Protein 2YF0 (pdb70)

Nearest PDB structures (foldseek):
  2yf0-assembly1_A-2  TM=1.002E+00  e=7.098E-97  Homo sapiens
  4y7i-assembly1_B  TM=9.800E-01  e=1.201E-48  Homo sapiens
  1zvr-assembly1_A  TM=7.699E-01  e=3.389E-46  Homo sapiens
  5gnh-assembly3_B  TM=7.705E-01  e=1.216E-45  Homo sapiens
  5gnh-assembly2_A  TM=7.655E-01  e=8.378E-46  Homo sapiens

Radius of gyration: 27.38 Å; Cα contacts (8 Å, |Δi|>4): 889; chains: 1; bounding box: 56×78×72 Å

Structure (mmCIF, N/CA/C/O backbone):
data_2YF0
#
_entry.id   2YF0
#
_cell.length_a   85.735
_cell.length_b   85.735
_cell.length_c   448.446
_cell.angle_alpha   90.00
_cell.angle_beta   90.00
_cell.angle_gamma   120.00
#
_symmetry.space_group_name_H-M   'P 64 2 2'
#
loop_
_entity.id
_entity.type
_entity.pdbx_description
1 polymer 'MYOTUBULARIN-RELATED PROTEIN 6'
2 non-polymer 'SULFATE ION'
3 water water
#
loop_
_atom_site.group_PDB
_atom_site.id
_atom_site.type_symbol
_atom_site.label_atom_id
_atom_site.label_alt_id
_atom_site.label_comp_id
_atom_site.label_asym_id
_atom_site.label_entity_id
_atom_site.label_seq_id
_atom_site.pdbx_PDB_ins_code
_atom_site.Cartn_x
_atom_site.Cartn_y
_atom_site.Cartn_z
_atom_site.occupancy
_atom_site.B_iso_or_equiv
_atom_site.auth_seq_id
_atom_site.auth_comp_id
_atom_site.auth_asym_id
_atom_site.auth_atom_id
_atom_site.pdbx_PDB_model_num
ATOM 1 N N . ILE A 1 4 ? -41.277 -9.520 68.846 1.00 109.95 4 ILE A N 1
ATOM 2 C CA . ILE A 1 4 ? -42.432 -10.094 69.544 1.00 112.29 4 ILE A CA 1
ATOM 3 C C . ILE A 1 4 ? -42.700 -11.539 69.012 1.00 118.53 4 ILE A C 1
ATOM 4 O O . ILE A 1 4 ? -42.471 -11.829 67.839 1.00 116.48 4 ILE A O 1
ATOM 9 N N . ARG A 1 5 ? -43.131 -12.439 69.914 1.00 120.09 5 ARG A N 1
ATOM 10 C CA . ARG A 1 5 ? -43.352 -13.871 69.690 1.00 123.24 5 ARG A CA 1
ATOM 11 C C . ARG A 1 5 ? -44.638 -14.347 70.384 1.00 128.11 5 ARG A C 1
ATOM 12 O O . ARG A 1 5 ? -44.829 -14.086 71.568 1.00 127.53 5 ARG A O 1
ATOM 20 N N . THR A 1 6 ? -45.507 -15.054 69.648 1.00 125.96 6 THR A N 1
ATOM 21 C CA . THR A 1 6 ? -46.752 -15.602 70.198 1.00 125.33 6 THR A CA 1
ATOM 22 C C . THR A 1 6 ? -46.746 -17.116 70.022 1.00 127.58 6 THR A C 1
ATOM 23 O O . THR A 1 6 ? -46.553 -17.615 68.904 1.00 126.99 6 THR A O 1
ATOM 27 N N . THR A 1 7 ? -46.947 -17.834 71.136 1.00 125.24 7 THR A N 1
ATOM 28 C CA . THR A 1 7 ? -46.981 -19.301 71.200 1.00 125.55 7 THR A CA 1
ATOM 29 C C . THR A 1 7 ? -48.432 -19.822 71.038 1.00 127.77 7 THR A C 1
ATOM 30 O O . THR A 1 7 ? -49.378 -19.051 71.211 1.00 127.52 7 THR A O 1
ATOM 34 N N . LYS A 1 8 ? -48.592 -21.127 70.715 1.00 125.00 8 LYS A N 1
ATOM 35 C CA . LYS A 1 8 ? -49.866 -21.854 70.590 1.00 124.53 8 LYS A CA 1
ATOM 36 C C . LYS A 1 8 ? -50.867 -21.205 69.597 1.00 126.42 8 LYS A C 1
ATOM 37 O O . LYS A 1 8 ? -52.083 -21.262 69.811 1.00 125.97 8 LYS A O 1
ATOM 43 N N . VAL A 1 9 ? -50.348 -20.649 68.489 1.00 123.49 9 VAL A N 1
ATOM 44 C CA . VAL A 1 9 ? -51.142 -20.005 67.429 1.00 123.07 9 VAL A CA 1
ATOM 45 C C . VAL A 1 9 ? -51.614 -21.055 66.413 1.00 125.17 9 VAL A C 1
ATOM 46 O O . VAL A 1 9 ? -50.848 -21.958 66.071 1.00 124.86 9 VAL A O 1
ATOM 50 N N . GLU A 1 10 ? -52.860 -20.913 65.910 1.00 122.50 10 GLU A N 1
ATOM 51 C CA . GLU A 1 10 ? -53.446 -21.823 64.925 1.00 122.08 10 GLU A CA 1
ATOM 52 C C . GLU A 1 10 ? -53.623 -21.172 63.551 1.00 123.81 10 GLU A C 1
ATOM 53 O O . GLU A 1 10 ? -54.328 -20.171 63.403 1.00 123.23 10 GLU A O 1
ATOM 59 N N . GLN A 1 11 ? -52.984 -21.774 62.547 1.00 120.97 11 GLN A N 1
ATOM 60 C CA . GLN A 1 11 ? -53.122 -21.419 61.146 1.00 120.65 11 GLN A CA 1
ATOM 61 C C . GLN A 1 11 ? -54.248 -22.316 60.640 1.00 123.85 11 GLN A C 1
ATOM 62 O O . GLN A 1 11 ? -54.028 -23.509 60.420 1.00 123.29 11 GLN A O 1
ATOM 68 N N . VAL A 1 12 ? -55.472 -21.766 60.567 1.00 122.14 12 VAL A N 1
ATOM 69 C CA . VAL A 1 12 ? -56.702 -22.480 60.210 1.00 122.19 12 VAL A CA 1
ATOM 70 C C . VAL A 1 12 ? -56.665 -23.043 58.741 1.00 125.30 12 VAL A C 1
ATOM 71 O O . VAL A 1 12 ? -56.284 -22.328 57.809 1.00 124.62 12 VAL A O 1
ATOM 75 N N . LYS A 1 13 ? -57.037 -24.357 58.592 1.00 123.35 13 LYS A N 1
ATOM 76 C CA . LYS A 1 13 ? -57.104 -25.149 57.351 1.00 123.86 13 LYS A CA 1
ATOM 77 C C . LYS A 1 13 ? -58.086 -26.343 57.506 1.00 130.45 13 LYS A C 1
ATOM 78 O O . LYS A 1 13 ? -57.812 -27.282 58.258 1.00 130.09 13 LYS A O 1
ATOM 84 N N . LEU A 1 14 ? -59.1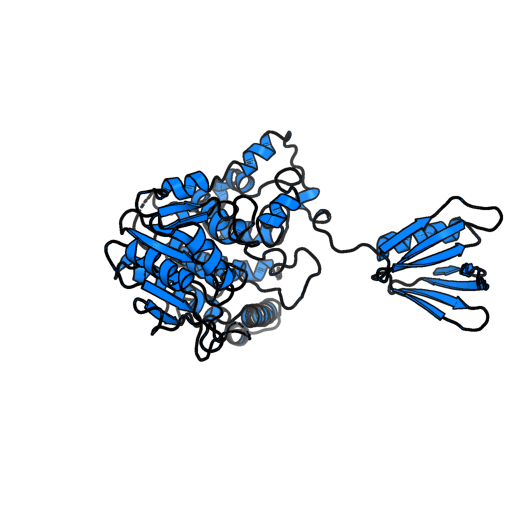95 -26.321 56.752 1.00 131.41 14 LEU A N 1
ATOM 85 C CA . LEU A 1 14 ? -60.231 -27.355 56.804 1.00 133.09 14 LEU A CA 1
ATOM 86 C C . LEU A 1 14 ? -59.826 -28.697 56.148 1.00 136.06 14 LEU A C 1
ATOM 87 O O . LEU A 1 14 ? -60.497 -29.702 56.403 1.00 136.29 14 LEU A O 1
ATOM 92 N N . LEU A 1 15 ? -58.755 -28.721 55.318 1.00 132.82 15 LEU A N 1
ATOM 93 C CA . LEU A 1 15 ? -58.286 -29.932 54.629 1.00 139.02 15 LEU A CA 1
ATOM 94 C C . LEU A 1 15 ? -57.746 -30.993 55.612 1.00 165.79 15 LEU A C 1
ATOM 95 O O . LEU A 1 15 ? -56.855 -30.727 56.418 1.00 143.49 15 LEU A O 1
ATOM 100 N N . SER A 1 24 ? -55.681 -27.974 60.543 1.00 130.65 24 SER A N 1
ATOM 101 C CA . SER A 1 24 ? -55.273 -26.704 61.141 1.00 130.35 24 SER A CA 1
ATOM 102 C C . SER A 1 24 ? -54.329 -26.944 62.333 1.00 131.98 24 SER A C 1
ATOM 103 O O . SER A 1 24 ? -54.776 -27.036 63.483 1.00 131.53 24 SER A O 1
ATOM 105 N N . LEU A 1 25 ? -53.017 -27.040 62.045 1.00 129.19 25 LEU A N 1
ATOM 106 C CA . LEU A 1 25 ? -51.975 -27.289 63.049 1.00 128.74 25 LEU A CA 1
ATOM 107 C C . LEU A 1 25 ? -51.580 -26.023 63.843 1.00 129.62 25 LEU A C 1
ATOM 108 O O . LEU A 1 25 ? -51.783 -24.887 63.399 1.00 128.51 25 LEU A O 1
ATOM 110 N N . THR A 1 26 ? -51.003 -26.264 65.034 1.00 126.63 26 THR A N 1
ATOM 111 C CA . THR A 1 26 ? -50.566 -25.293 66.043 1.00 125.64 26 THR A CA 1
ATOM 112 C C . THR A 1 26 ? -49.067 -24.986 65.888 1.00 127.73 26 THR A C 1
ATOM 113 O O . THR A 1 26 ? -48.299 -25.854 65.487 1.00 127.69 26 THR A O 1
ATOM 117 N N . GLY A 1 27 ? -48.670 -23.761 66.214 1.00 124.99 27 GLY A N 1
ATOM 118 C CA . GLY A 1 27 ? -47.276 -23.340 66.137 1.00 125.20 27 GLY A CA 1
ATOM 119 C C . GLY A 1 27 ? -47.012 -21.960 66.699 1.00 127.44 27 GLY A C 1
ATOM 120 O O . GLY A 1 27 ? -47.936 -21.298 67.181 1.00 127.17 27 GLY A O 1
ATOM 121 N N . THR A 1 28 ? -45.743 -21.515 66.642 1.00 124.77 28 THR A N 1
ATOM 122 C CA . THR A 1 28 ? -45.353 -20.186 67.121 1.00 124.29 28 THR A CA 1
ATOM 123 C C . THR A 1 28 ? -45.344 -19.207 65.934 1.00 125.00 28 THR A C 1
ATOM 124 O O . THR A 1 28 ? -44.996 -19.581 64.803 1.00 124.95 28 THR A O 1
ATOM 128 N N . LEU A 1 29 ? -45.763 -17.959 66.206 1.00 119.77 29 LEU A N 1
ATOM 129 C CA . LEU A 1 29 ? -45.882 -16.873 65.238 1.00 112.89 29 LEU A CA 1
ATOM 130 C C . LEU A 1 29 ? -44.911 -15.747 65.615 1.00 115.37 29 LEU A C 1
ATOM 131 O O . LEU A 1 29 ? -45.040 -15.131 66.675 1.00 116.20 29 LEU A O 1
ATOM 136 N N . TYR A 1 30 ? -43.900 -15.533 64.773 1.00 109.88 30 TYR A N 1
ATOM 137 C CA . TYR A 1 30 ? -42.870 -14.526 64.990 1.00 107.51 30 TYR A CA 1
ATOM 138 C C . TYR A 1 30 ? -43.170 -13.271 64.186 1.00 108.35 30 TYR A C 1
ATOM 139 O O . TYR A 1 30 ? -43.746 -13.360 63.101 1.00 106.14 30 TYR A O 1
ATOM 148 N N . LEU A 1 31 ? -42.779 -12.100 64.712 1.00 104.29 31 LEU A N 1
ATOM 149 C CA . LEU A 1 31 ? -43.028 -10.838 64.030 1.00 100.40 31 LEU A CA 1
ATOM 150 C C . LEU A 1 31 ? -41.783 -9.942 64.084 1.00 103.36 31 LEU A C 1
ATOM 151 O O . LEU A 1 31 ? -41.275 -9.651 65.178 1.00 104.37 31 LEU A O 1
ATOM 156 N N . THR A 1 32 ? -41.269 -9.568 62.877 1.00 96.67 32 THR A N 1
ATOM 157 C CA . THR A 1 32 ? -40.108 -8.693 62.657 1.00 95.13 32 THR A CA 1
ATOM 158 C C . THR A 1 32 ? -40.553 -7.503 61.801 1.00 99.05 32 THR A C 1
ATOM 159 O O . THR A 1 32 ? -41.732 -7.414 61.446 1.00 97.55 32 THR A O 1
ATOM 163 N N . ALA A 1 33 ? -39.615 -6.597 61.455 1.00 96.25 33 ALA A N 1
ATOM 164 C CA . ALA A 1 33 ? -39.896 -5.451 60.597 1.00 92.75 33 ALA A CA 1
ATOM 165 C C . ALA A 1 33 ? -39.939 -5.896 59.140 1.00 97.04 33 ALA A C 1
ATOM 166 O O . ALA A 1 33 ? -40.591 -5.252 58.314 1.00 94.43 33 ALA A O 1
ATOM 168 N N . THR A 1 34 ? -39.251 -7.003 58.825 1.00 96.58 34 THR A N 1
ATOM 169 C CA . THR A 1 34 ? -39.175 -7.556 57.467 1.00 95.94 34 THR A CA 1
ATOM 170 C C . THR A 1 34 ? -40.403 -8.434 57.150 1.00 97.70 34 THR A C 1
ATOM 171 O O . THR A 1 34 ? -41.010 -8.254 56.087 1.00 93.48 34 THR A O 1
ATOM 175 N N . HIS A 1 35 ? -40.756 -9.387 58.066 1.00 96.31 35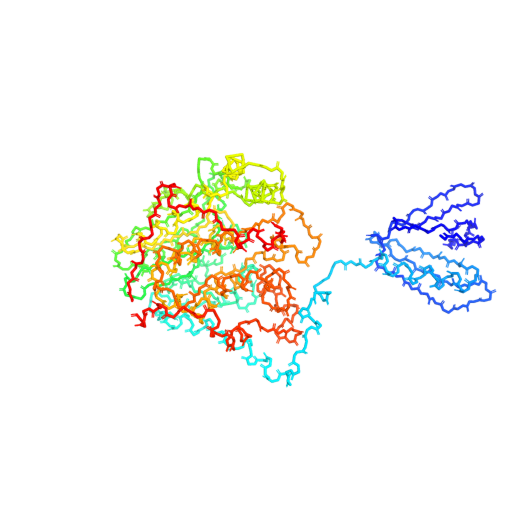 HIS A N 1
ATOM 176 C CA . HIS A 1 35 ? -41.849 -10.341 57.834 1.00 96.92 35 HIS A CA 1
ATOM 177 C C . HIS A 1 35 ? -42.549 -10.857 59.092 1.00 101.01 35 HIS A C 1
ATOM 178 O O . HIS A 1 35 ? -42.018 -10.755 60.198 1.00 102.32 35 HIS A O 1
ATOM 185 N N . LEU A 1 36 ? -43.714 -11.504 58.880 1.00 96.36 36 LEU A N 1
ATOM 186 C CA . LEU A 1 36 ? -44.481 -12.256 59.877 1.00 97.70 36 LEU A CA 1
ATOM 187 C C . LEU A 1 36 ? -44.282 -13.717 59.512 1.00 102.72 36 LEU A C 1
ATOM 188 O O . LEU A 1 36 ? -44.651 -14.135 58.409 1.00 101.93 36 LEU A O 1
ATOM 193 N N . LEU A 1 37 ? -43.599 -14.456 60.383 1.00 101.16 37 LEU A N 1
ATOM 194 C CA . LEU A 1 37 ? -43.259 -15.851 60.166 1.00 104.68 37 LEU A CA 1
ATOM 195 C C . LEU A 1 37 ? -44.030 -16.771 61.132 1.00 114.46 37 LEU A C 1
ATOM 196 O O . LEU A 1 37 ? -44.103 -16.495 62.334 1.00 114.60 37 LEU A O 1
ATOM 201 N N . PHE A 1 38 ? -44.578 -17.880 60.586 1.00 114.28 38 PHE A N 1
ATOM 202 C CA . PHE A 1 38 ? -45.293 -18.909 61.337 1.00 118.59 38 PHE A CA 1
ATOM 203 C C . PHE A 1 38 ? -44.533 -20.234 61.242 1.00 127.73 38 PHE A C 1
ATOM 204 O O . PHE A 1 38 ? -44.450 -20.807 60.155 1.00 127.69 38 PHE A O 1
ATOM 212 N N . ILE A 1 39 ? -44.003 -20.729 62.370 1.00 127.05 39 ILE A N 1
ATOM 213 C CA . ILE A 1 39 ? -43.298 -22.014 62.389 1.00 128.31 39 ILE A CA 1
ATOM 214 C C . ILE A 1 39 ? -44.249 -23.088 62.946 1.00 131.31 39 ILE A C 1
ATOM 215 O O . ILE A 1 39 ? -44.760 -22.955 64.055 1.00 130.33 39 ILE A O 1
ATOM 220 N N . ASP A 1 40 ? -44.487 -24.138 62.156 1.00 129.93 40 ASP A N 1
ATOM 221 C CA . ASP A 1 40 ? -45.362 -25.256 62.505 1.00 129.86 40 ASP A CA 1
ATOM 222 C C . ASP A 1 40 ? -44.770 -26.126 63.592 1.00 133.90 40 ASP A C 1
ATOM 223 O O . ASP A 1 40 ? -43.548 -26.136 63.771 1.00 134.57 40 ASP A O 1
ATOM 228 N N . SER A 1 41 ? -45.647 -26.910 64.273 1.00 131.80 41 SER A N 1
ATOM 229 C CA . SER A 1 41 ? -45.345 -27.894 65.330 1.00 132.10 41 SER A CA 1
ATOM 230 C C . SER A 1 41 ? -44.235 -28.843 64.887 1.00 136.78 41 SER A C 1
ATOM 231 O O . SER A 1 41 ? -43.416 -29.265 65.705 1.00 136.85 41 SER A O 1
ATOM 234 N N . HIS A 1 42 ? -44.211 -29.154 63.576 1.00 135.56 42 HIS A N 1
ATOM 235 C CA . HIS A 1 42 ? -43.207 -29.976 62.918 1.00 136.73 42 HIS A CA 1
ATOM 236 C C . HIS A 1 42 ? -41.971 -29.106 62.657 1.00 138.77 42 HIS A C 1
ATOM 237 O O . HIS A 1 42 ? -40.993 -29.219 63.392 1.00 140.20 42 HIS A O 1
ATOM 244 N N . GLN A 1 43 ? -42.041 -28.196 61.670 1.00 133.97 43 GLN A N 1
ATOM 245 C CA . GLN A 1 43 ? -40.963 -27.270 61.296 1.00 133.95 43 GLN A CA 1
ATOM 246 C C . GLN A 1 43 ? -41.371 -26.398 60.114 1.00 133.19 43 GLN A C 1
ATOM 247 O O . GLN A 1 43 ? -40.644 -25.459 59.788 1.00 133.35 43 GLN A O 1
ATOM 249 N N . LYS A 1 44 ? -42.522 -26.716 59.470 1.00 127.86 44 LYS A N 1
ATOM 250 C CA . LYS A 1 44 ? -43.058 -26.005 58.311 1.00 126.26 44 LYS A CA 1
ATOM 251 C C . LYS A 1 44 ? -43.189 -24.501 58.606 1.00 126.77 44 LYS A C 1
ATOM 252 O O . LYS A 1 44 ? -44.001 -24.085 59.436 1.00 125.51 44 LYS A O 1
ATOM 258 N N . GLU A 1 45 ? -42.338 -23.701 57.940 1.00 123.56 45 GLU A N 1
ATOM 259 C CA . GLU A 1 45 ? -42.306 -22.251 58.091 1.00 121.90 45 GLU A CA 1
ATOM 260 C C . GLU A 1 45 ? -43.125 -21.603 56.991 1.00 120.55 45 GLU A C 1
ATOM 261 O O . GLU A 1 45 ? -42.974 -21.951 55.816 1.00 119.29 45 GLU A O 1
ATOM 267 N N . THR A 1 46 ? -43.995 -20.663 57.372 1.00 113.52 46 THR A N 1
ATOM 268 C CA . THR A 1 46 ? -44.814 -19.898 56.433 1.00 108.84 46 THR A CA 1
ATOM 269 C C . THR A 1 46 ? -44.413 -18.434 56.605 1.00 108.26 46 THR A C 1
ATOM 270 O O . THR A 1 46 ? -44.504 -17.886 57.707 1.00 107.34 46 THR A O 1
ATOM 274 N N . TRP A 1 47 ? -43.923 -17.833 55.523 1.00 102.00 47 TRP A N 1
ATOM 275 C CA . TRP A 1 47 ? -43.425 -16.467 55.492 1.00 98.21 47 TRP A CA 1
ATOM 276 C C . TRP A 1 47 ? -44.403 -15.516 54.833 1.00 100.53 47 TRP A C 1
ATOM 277 O O . TRP A 1 47 ? -44.918 -15.802 53.753 1.00 100.30 47 TRP A O 1
ATOM 288 N N . ILE A 1 48 ? -44.653 -14.380 55.486 1.00 96.83 48 ILE A N 1
ATOM 289 C CA . ILE A 1 48 ? -45.494 -13.301 54.971 1.00 94.37 48 ILE A CA 1
ATOM 290 C C . ILE A 1 48 ? -44.727 -11.998 55.172 1.00 95.87 48 ILE A C 1
ATOM 291 O O . ILE A 1 48 ? -44.651 -11.461 56.283 1.00 94.98 48 ILE A O 1
ATOM 296 N N . LEU A 1 49 ? -44.129 -11.522 54.082 1.00 91.49 49 LEU A N 1
ATOM 297 C CA . LEU A 1 49 ? -43.374 -10.275 54.023 1.00 88.21 49 LEU A CA 1
ATOM 298 C C . LEU A 1 49 ? -44.401 -9.151 54.093 1.00 89.03 49 LEU A C 1
ATOM 299 O O . LEU A 1 49 ? -45.432 -9.234 53.427 1.00 87.29 49 LEU A O 1
ATOM 304 N N . HIS A 1 50 ? -44.181 -8.161 54.974 1.00 85.35 50 HIS A N 1
ATOM 305 C CA . HIS A 1 50 ? -45.150 -7.087 55.209 1.00 83.63 50 HIS A CA 1
ATOM 306 C C . HIS A 1 50 ? -45.554 -6.343 53.929 1.00 85.13 50 HIS A C 1
ATOM 307 O O . HIS A 1 50 ? -46.733 -6.006 53.765 1.00 82.94 50 HIS A O 1
ATOM 314 N N . HIS A 1 51 ? -44.613 -6.192 52.985 1.00 82.85 51 HIS A N 1
ATOM 315 C CA . HIS A 1 51 ? -44.858 -5.522 51.702 1.00 81.82 51 HIS A CA 1
ATOM 316 C C . HIS A 1 51 ? -45.682 -6.405 50.738 1.00 86.80 51 HIS A C 1
ATOM 317 O O . HIS A 1 51 ? -45.849 -6.039 49.570 1.00 84.48 51 HIS A O 1
ATOM 324 N N . HIS A 1 52 ? -46.201 -7.561 51.232 1.00 85.84 52 HIS A N 1
ATOM 325 C CA . HIS A 1 52 ? -47.042 -8.483 50.462 1.00 86.50 52 HIS A CA 1
ATOM 326 C C . HIS A 1 52 ? -48.482 -8.445 50.965 1.00 86.69 52 HIS A C 1
ATOM 327 O O . HIS A 1 52 ? -49.377 -8.926 50.277 1.00 87.72 52 HIS A O 1
ATOM 334 N N . ILE A 1 53 ? -48.704 -7.878 52.156 1.00 80.64 53 ILE A N 1
ATOM 335 C CA . ILE A 1 53 ? -50.025 -7.781 52.775 1.00 81.40 53 ILE A CA 1
ATOM 336 C C . ILE A 1 53 ? -50.864 -6.729 52.038 1.00 85.13 53 ILE A C 1
ATOM 337 O O . ILE A 1 53 ? -50.431 -5.585 51.869 1.00 84.55 53 ILE A O 1
ATOM 342 N N . ALA A 1 54 ? -52.051 -7.134 51.592 1.00 82.03 54 ALA A N 1
ATOM 343 C CA . ALA A 1 54 ? -53.005 -6.265 50.916 1.00 81.06 54 ALA A CA 1
ATOM 344 C C . ALA A 1 54 ? -53.951 -5.642 51.937 1.00 86.71 54 ALA A C 1
ATOM 345 O O . ALA A 1 54 ? -54.167 -4.430 51.947 1.00 85.49 54 ALA A O 1
ATOM 347 N N . SER A 1 55 ? -54.490 -6.492 52.814 1.00 85.85 55 SER A N 1
ATOM 348 C CA . SER A 1 55 ? -55.459 -6.168 53.843 1.00 87.64 55 SER A CA 1
ATOM 349 C C . SER A 1 55 ? -55.229 -7.063 55.052 1.00 93.20 55 SER A C 1
ATOM 350 O O . SER A 1 55 ? -54.603 -8.118 54.931 1.00 93.75 55 SER A O 1
ATOM 353 N N . VAL A 1 56 ? -55.742 -6.640 56.215 1.00 90.61 56 VAL A N 1
ATOM 354 C CA . VAL A 1 56 ? -55.649 -7.369 57.476 1.00 92.16 56 VAL A CA 1
ATOM 355 C C . VAL A 1 56 ? -56.816 -6.932 58.359 1.00 97.69 56 VAL A C 1
ATOM 356 O O . VAL A 1 56 ? -56.926 -5.759 58.714 1.00 95.79 56 VAL A O 1
ATOM 360 N N . GLU A 1 57 ? -57.718 -7.868 58.652 1.00 98.78 57 GLU A N 1
ATOM 361 C CA . GLU A 1 57 ? -58.875 -7.610 59.505 1.00 103.23 57 GLU A CA 1
ATOM 362 C C . GLU A 1 57 ? -58.704 -8.348 60.825 1.00 111.12 57 GLU A C 1
ATOM 363 O O . GLU A 1 57 ? -57.823 -9.204 60.932 1.00 110.42 57 GLU A O 1
ATOM 369 N N . LYS A 1 58 ? -59.529 -7.995 61.834 1.00 111.06 58 LYS A N 1
ATOM 370 C CA . LYS A 1 58 ? -59.535 -8.584 63.169 1.00 113.66 58 LYS A CA 1
ATOM 371 C C . LYS A 1 58 ? -60.989 -8.670 63.629 1.00 123.49 58 LYS A C 1
ATOM 372 O O . LYS A 1 58 ? -61.574 -7.659 64.016 1.00 123.00 58 LYS A O 1
ATOM 378 N N . LEU A 1 59 ? -61.598 -9.865 63.509 1.00 126.12 59 LEU A N 1
ATOM 379 C CA . LEU A 1 59 ? -62.988 -10.069 63.906 1.00 131.63 59 LEU A CA 1
ATOM 380 C C . LEU A 1 59 ? -63.042 -10.328 65.390 1.00 135.29 59 LEU A C 1
ATOM 381 O O . LEU A 1 59 ? -62.026 -10.686 65.991 1.00 133.91 59 LEU A O 1
ATOM 386 N N . ALA A 1 60 ? -64.229 -10.111 65.983 1.00 134.78 60 ALA A N 1
ATOM 387 C CA . ALA A 1 60 ? -64.572 -10.264 67.394 1.00 134.61 60 ALA A CA 1
ATOM 388 C C . ALA A 1 60 ? -63.986 -11.531 68.021 1.00 135.35 60 ALA A C 1
ATOM 389 O O . ALA A 1 60 ? -63.952 -12.585 67.381 1.00 134.81 60 ALA A O 1
ATOM 391 N N . LEU A 1 61 ? -63.536 -11.411 69.286 1.00 131.67 61 LEU A N 1
ATOM 392 C CA . LEU A 1 61 ? -62.940 -12.473 70.092 1.00 129.68 61 LEU A CA 1
ATOM 393 C C . LEU A 1 61 ? -63.928 -13.622 70.305 1.00 130.95 61 LEU A C 1
ATOM 394 O O . LEU A 1 61 ? -65.096 -13.381 70.615 1.00 131.65 61 LEU A O 1
ATOM 399 N N . THR A 1 62 ? -63.459 -14.862 70.113 1.00 127.16 62 THR A N 1
ATOM 400 C CA . THR A 1 62 ? -64.289 -16.059 70.287 1.00 128.00 62 THR A CA 1
ATOM 401 C C . THR A 1 62 ? -63.817 -16.847 71.514 1.00 130.23 62 THR A C 1
ATOM 402 O O . THR A 1 62 ? -62.770 -16.527 72.085 1.00 130.15 62 THR A O 1
ATOM 406 N N . THR A 1 63 ? -64.590 -17.871 71.923 1.00 126.93 63 THR A N 1
ATOM 407 C CA . THR A 1 63 ? -64.273 -18.740 73.065 1.00 125.06 63 THR A CA 1
ATOM 408 C C . THR A 1 63 ? -62.981 -19.540 72.817 1.00 124.64 63 THR A C 1
ATOM 409 O O . THR A 1 63 ? -62.476 -20.198 73.728 1.00 123.34 63 THR A O 1
ATOM 413 N N . SER A 1 64 ? -62.458 -19.485 71.582 1.00 120.97 64 SER A N 1
ATOM 414 C CA . SER A 1 64 ? -61.272 -20.227 71.193 1.00 119.60 64 SER A CA 1
ATOM 415 C C . SER A 1 64 ? -60.169 -19.320 70.650 1.00 122.17 64 SER A C 1
ATOM 416 O O . SER A 1 64 ? -59.185 -19.830 70.106 1.00 120.47 64 SER A O 1
ATOM 419 N N . GLY A 1 65 ? -60.329 -18.001 70.819 1.00 121.62 65 GLY A N 1
ATOM 420 C CA . GLY A 1 65 ? -59.338 -17.007 70.410 1.00 121.23 65 GLY A CA 1
ATOM 421 C C . GLY A 1 65 ? -59.807 -15.875 69.515 1.00 125.79 65 GLY A C 1
ATOM 422 O O . GLY A 1 65 ? -60.966 -15.845 69.084 1.00 126.25 65 GLY A O 1
ATOM 423 N N . CYS A 1 66 ? -58.868 -14.929 69.221 1.00 123.48 66 CYS A N 1
ATOM 424 C CA . CYS A 1 66 ? -59.071 -13.730 68.399 1.00 123.42 66 CYS A CA 1
ATOM 425 C C . CYS A 1 66 ? -58.665 -13.976 66.928 1.00 124.97 66 CYS A C 1
ATOM 426 O O . CYS A 1 66 ? -57.470 -14.084 66.630 1.00 123.53 66 CYS A O 1
ATOM 429 N N . PRO A 1 67 ? -59.647 -14.023 65.994 1.00 123.19 67 PRO A N 1
ATOM 430 C CA . PRO A 1 67 ? -59.311 -14.272 64.577 1.00 122.27 67 PRO A CA 1
ATOM 431 C C . PRO A 1 67 ? -58.678 -13.077 63.875 1.00 124.54 67 PRO A C 1
ATOM 432 O O . PRO A 1 67 ? -59.218 -11.969 63.903 1.00 122.88 67 PRO A O 1
ATOM 436 N N . LEU A 1 68 ? -57.539 -13.334 63.214 1.00 117.98 68 LEU A N 1
ATOM 437 C CA . LEU A 1 68 ? -56.765 -12.373 62.442 1.00 112.90 68 LEU A CA 1
ATOM 438 C C . LEU A 1 68 ? -56.589 -12.888 60.997 1.00 114.79 68 LEU A C 1
ATOM 439 O O . LEU A 1 68 ? -55.791 -13.797 60.759 1.00 114.64 68 LEU A O 1
ATOM 444 N N . VAL A 1 69 ? -57.353 -12.317 60.040 1.00 109.98 69 VAL A N 1
ATOM 445 C CA . VAL A 1 69 ? -57.298 -12.707 58.622 1.00 108.12 69 VAL A CA 1
ATOM 446 C C . VAL A 1 69 ? -56.363 -11.753 57.838 1.00 106.35 69 VAL A C 1
ATOM 447 O O . VAL A 1 69 ? -56.470 -10.535 57.970 1.00 104.10 69 VAL A O 1
ATOM 451 N N . ILE A 1 70 ? -55.431 -12.317 57.058 1.00 100.61 70 ILE A N 1
ATOM 452 C CA . ILE A 1 70 ? -54.476 -11.546 56.254 1.00 95.22 70 ILE A CA 1
ATOM 453 C C . ILE A 1 70 ? -54.691 -11.880 54.797 1.00 101.47 70 ILE A C 1
ATOM 454 O O . ILE A 1 70 ? -54.664 -13.058 54.433 1.00 104.03 70 ILE A O 1
ATOM 459 N N . GLN A 1 71 ? -54.897 -10.853 53.959 1.00 97.02 71 GLN A N 1
ATOM 460 C CA . GLN A 1 71 ? -55.055 -11.022 52.510 1.00 96.04 71 GLN A CA 1
ATOM 461 C C . GLN A 1 71 ? -53.759 -10.580 51.843 1.00 97.86 71 GLN A C 1
ATOM 462 O O . GLN A 1 71 ? -53.284 -9.472 52.102 1.00 95.03 71 GLN A O 1
ATOM 468 N N . CYS A 1 72 ? -53.143 -11.474 51.057 1.00 95.21 72 CYS A N 1
ATOM 469 C CA . CYS A 1 72 ? -51.867 -11.204 50.403 1.00 92.05 72 CYS A CA 1
ATOM 470 C C . CYS A 1 72 ? -52.073 -10.742 48.972 1.00 92.91 72 CYS A C 1
ATOM 471 O O . CYS A 1 72 ? -53.137 -10.965 48.391 1.00 94.69 72 CYS A O 1
ATOM 474 N N . LYS A 1 73 ? -51.042 -10.096 48.410 1.00 84.66 73 LYS A N 1
ATOM 475 C CA . LYS A 1 73 ? -51.073 -9.503 47.082 1.00 82.52 73 LYS A CA 1
ATOM 476 C C . LYS A 1 73 ? -51.152 -10.549 45.942 1.00 88.39 73 LYS A C 1
ATOM 477 O O . LYS A 1 73 ? -51.480 -10.167 44.816 1.00 86.57 73 LYS A O 1
ATOM 483 N N . ASN A 1 74 ? -50.928 -11.856 46.244 1.00 88.07 74 ASN A N 1
ATOM 484 C CA . ASN A 1 74 ? -51.027 -12.973 45.282 1.00 89.93 74 ASN A CA 1
ATOM 485 C C . ASN A 1 74 ? -52.378 -13.696 45.414 1.00 98.21 74 ASN A C 1
ATOM 486 O O . ASN A 1 74 ? -52.542 -14.815 44.919 1.00 101.25 74 ASN A O 1
ATOM 491 N N . PHE A 1 75 ? -53.348 -13.025 46.065 1.00 95.24 75 PHE A N 1
ATOM 492 C CA . PHE A 1 75 ? -54.743 -13.420 46.332 1.00 98.93 75 PHE A CA 1
ATOM 493 C C . P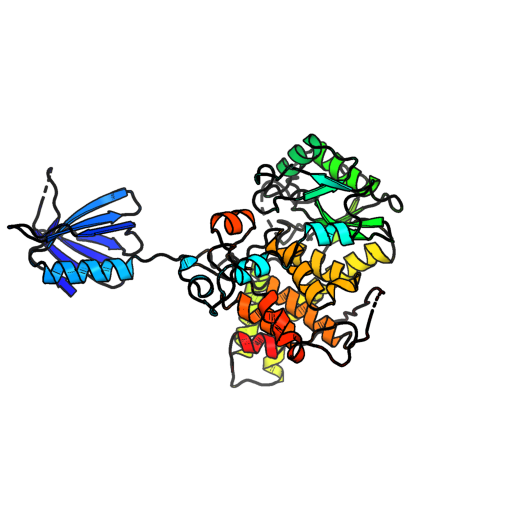HE A 1 75 ? -54.865 -14.552 47.384 1.00 105.73 75 PHE A C 1
ATOM 494 O O . PHE A 1 75 ? -55.977 -15.033 47.631 1.00 108.79 75 PHE A O 1
ATOM 502 N N . ARG A 1 76 ? -53.760 -14.910 48.065 1.00 101.08 76 ARG A N 1
ATOM 503 C CA . ARG A 1 76 ? -53.819 -15.919 49.123 1.00 104.15 76 ARG A CA 1
ATOM 504 C C . ARG A 1 76 ? -54.336 -15.300 50.407 1.00 107.46 76 ARG A C 1
ATOM 505 O O . ARG A 1 76 ? -53.752 -14.327 50.881 1.00 104.11 76 ARG A O 1
ATOM 513 N N . THR A 1 77 ? -55.434 -15.853 50.969 1.00 107.19 77 THR A N 1
ATOM 514 C CA . THR A 1 77 ? -55.996 -15.400 52.243 1.00 107.19 77 THR A CA 1
ATOM 515 C C . THR A 1 77 ? -55.525 -16.382 53.318 1.00 113.12 77 THR A C 1
ATOM 516 O O . THR A 1 77 ? -55.634 -17.600 53.131 1.00 118.12 77 THR A O 1
ATOM 520 N N . VAL A 1 78 ? -54.978 -15.844 54.419 1.00 105.19 78 VAL A N 1
ATOM 521 C CA . VAL A 1 78 ? -54.454 -16.584 55.570 1.00 106.17 78 VAL A CA 1
ATOM 522 C C . VAL A 1 78 ? -55.341 -16.270 56.780 1.00 111.94 78 VAL A C 1
ATOM 523 O O . VAL A 1 78 ? -55.758 -15.122 56.946 1.00 109.20 78 VAL A O 1
ATOM 527 N N . HIS A 1 79 ? -55.648 -17.300 57.601 1.00 112.89 79 HIS A N 1
ATOM 528 C CA . HIS A 1 79 ? -56.499 -17.199 58.786 1.00 115.90 79 HIS A CA 1
ATOM 529 C C . HIS A 1 79 ? -55.769 -17.700 60.024 1.00 122.73 79 HIS A C 1
ATOM 530 O O . HIS A 1 79 ? -55.395 -18.881 60.084 1.00 122.94 79 HIS A O 1
ATOM 537 N N . PHE A 1 80 ? -55.596 -16.819 61.020 1.00 119.25 80 PHE A N 1
ATOM 538 C CA . PHE A 1 80 ? -54.938 -17.192 62.260 1.00 120.31 80 PHE A CA 1
ATOM 539 C C . PHE A 1 80 ? -55.850 -17.038 63.460 1.00 124.12 80 PHE A C 1
ATOM 540 O O . PHE A 1 80 ? -56.796 -16.247 63.456 1.00 125.00 80 PHE A O 1
ATOM 548 N N . ILE A 1 81 ? -55.545 -17.800 64.499 1.00 120.82 81 ILE A N 1
ATOM 549 C CA . ILE A 1 81 ? -56.247 -17.740 65.761 1.00 120.57 81 ILE A CA 1
ATOM 550 C C . ILE A 1 81 ? -55.181 -17.524 66.779 1.00 123.42 81 ILE A C 1
ATOM 551 O O . ILE A 1 81 ? -54.381 -18.421 67.049 1.00 122.40 81 ILE A O 1
ATOM 556 N N . VAL A 1 82 ? -55.108 -16.289 67.265 1.00 122.12 82 VAL A N 1
ATOM 557 C CA . VAL A 1 82 ? -54.151 -15.864 68.275 1.00 121.03 82 VAL A CA 1
ATOM 558 C C . VAL A 1 82 ? -54.858 -16.030 69.610 1.00 123.21 82 VAL A C 1
ATOM 559 O O . VAL A 1 82 ? -55.950 -15.478 69.780 1.00 123.45 82 VAL A O 1
ATOM 563 N N . PRO A 1 83 ? -54.275 -16.835 70.537 1.00 120.25 83 PRO A N 1
ATOM 564 C CA . PRO A 1 83 ? -54.960 -17.139 71.805 1.00 119.49 83 PRO A CA 1
ATOM 565 C C . PRO A 1 83 ? -55.464 -15.932 72.581 1.00 122.52 83 PRO A C 1
ATOM 566 O O . PRO A 1 83 ? -56.647 -15.894 72.904 1.00 123.33 83 PRO A O 1
ATOM 570 N N . ARG A 1 84 ? -54.599 -14.953 72.871 1.00 119.64 84 ARG A N 1
ATOM 571 C CA . ARG A 1 84 ? -55.009 -13.793 73.653 1.00 119.67 84 ARG A CA 1
ATOM 572 C C . ARG A 1 84 ? -55.253 -12.596 72.749 1.00 123.76 84 ARG A C 1
ATOM 573 O O . ARG A 1 84 ? -54.432 -12.304 71.878 1.00 123.44 84 ARG A O 1
ATOM 581 N N . GLU A 1 85 ? -56.395 -11.912 72.951 1.00 122.79 85 GLU A N 1
ATOM 582 C CA . GLU A 1 85 ? -56.810 -10.716 72.209 1.00 123.60 85 GLU A CA 1
ATOM 583 C C . GLU A 1 85 ? -55.712 -9.639 72.266 1.00 126.71 85 GLU A C 1
ATOM 584 O O . GLU A 1 85 ? -55.413 -9.042 71.238 1.00 126.07 85 GLU A O 1
ATOM 590 N N . ARG A 1 86 ? -55.112 -9.420 73.468 1.00 125.43 86 ARG A N 1
ATOM 591 C CA . ARG A 1 86 ? -54.011 -8.485 73.779 1.00 125.14 86 ARG A CA 1
ATOM 592 C C . ARG A 1 86 ? -52.867 -8.691 72.776 1.00 128.29 86 ARG A C 1
ATOM 593 O O . ARG A 1 86 ? -52.454 -7.733 72.124 1.00 127.02 86 ARG A O 1
ATOM 601 N N . ASP A 1 87 ? -52.419 -9.949 72.605 1.00 125.92 87 ASP A N 1
ATOM 602 C CA . ASP A 1 87 ? -51.339 -10.316 71.693 1.00 125.57 87 ASP A CA 1
ATOM 603 C C . ASP A 1 87 ? -51.735 -10.035 70.238 1.00 128.08 87 ASP A C 1
ATOM 604 O O . ASP A 1 87 ? -50.960 -9.400 69.517 1.00 124.60 87 ASP A O 1
ATOM 609 N N . CYS A 1 88 ? -52.962 -10.445 69.840 1.00 125.42 88 CYS A N 1
ATOM 610 C CA . CYS A 1 88 ? -53.538 -10.244 68.508 1.00 122.25 88 CYS A CA 1
ATOM 611 C C . CYS A 1 88 ? -53.607 -8.745 68.142 1.00 122.14 88 CYS A C 1
ATOM 612 O O . CYS A 1 88 ? -53.229 -8.369 67.036 1.00 116.49 88 CYS A O 1
ATOM 615 N N . HIS A 1 89 ? -54.063 -7.907 69.089 1.00 122.25 89 HIS A N 1
ATOM 616 C CA . HIS A 1 89 ? -54.218 -6.460 68.956 1.00 120.76 89 HIS A CA 1
ATOM 617 C C . HIS A 1 89 ? -52.882 -5.758 68.631 1.00 119.42 89 HIS A C 1
ATOM 618 O O . HIS A 1 89 ? -52.869 -4.810 67.840 1.00 115.61 89 HIS A O 1
ATOM 625 N N . ASP A 1 90 ? -51.768 -6.241 69.213 1.00 115.40 90 ASP A N 1
ATOM 626 C CA . ASP A 1 90 ? -50.431 -5.692 68.972 1.00 111.42 90 ASP A CA 1
ATOM 627 C C . ASP A 1 90 ? -49.910 -6.088 67.598 1.00 112.43 90 ASP A C 1
ATOM 628 O O . ASP A 1 90 ? -49.216 -5.295 66.965 1.00 108.61 90 ASP A O 1
ATOM 633 N N . ILE A 1 91 ? -50.236 -7.315 67.143 1.00 110.98 91 ILE A N 1
ATOM 634 C CA . ILE A 1 91 ? -49.819 -7.856 65.848 1.00 108.38 91 ILE A CA 1
ATOM 635 C C . ILE A 1 91 ? -50.604 -7.147 64.746 1.00 109.42 91 ILE A C 1
ATOM 636 O O . ILE A 1 91 ? -50.003 -6.739 63.761 1.00 105.50 91 ILE A O 1
ATOM 641 N N . TYR A 1 92 ? -51.918 -6.947 64.948 1.00 108.65 92 TYR A N 1
ATOM 642 C CA . TYR A 1 92 ? -52.810 -6.270 64.011 1.00 107.76 92 TYR A CA 1
ATOM 643 C C . TYR A 1 92 ? -52.350 -4.824 63.749 1.00 107.51 92 TYR A C 1
ATOM 644 O O . TYR A 1 92 ? -52.152 -4.444 62.592 1.00 102.83 92 TYR A O 1
ATOM 653 N N . ASN A 1 93 ? -52.164 -4.040 64.833 1.00 105.11 93 ASN A N 1
ATOM 654 C CA . ASN A 1 93 ? -51.744 -2.639 64.796 1.00 102.38 93 ASN A CA 1
ATOM 655 C C . ASN A 1 93 ? -50.356 -2.465 64.167 1.00 103.16 93 ASN A C 1
ATOM 656 O O . ASN A 1 93 ? -50.155 -1.497 63.428 1.00 100.19 93 ASN A O 1
ATOM 661 N N . SER A 1 94 ? -49.414 -3.399 64.422 1.00 99.90 94 SER A N 1
ATOM 662 C CA . SER A 1 94 ? -48.080 -3.311 63.823 1.00 96.77 94 SER A CA 1
ATOM 663 C C . SER A 1 94 ? -48.099 -3.832 62.362 1.00 98.13 94 SER A C 1
ATOM 664 O O . SER A 1 94 ? -47.306 -3.351 61.545 1.00 95.51 94 SER A O 1
ATOM 667 N N . LEU A 1 95 ? -49.022 -4.765 62.012 1.00 94.16 95 LEU A N 1
ATOM 668 C CA . LEU A 1 95 ? -49.109 -5.208 60.612 1.00 91.56 95 LEU A CA 1
ATOM 669 C C . LEU A 1 95 ? -49.657 -4.071 59.745 1.00 93.30 95 LEU A C 1
ATOM 670 O O . LEU A 1 95 ? -49.317 -3.996 58.571 1.00 90.22 95 LEU A O 1
ATOM 675 N N . LEU A 1 96 ? -50.514 -3.200 60.320 1.00 91.38 96 LEU A N 1
ATOM 676 C CA . LEU A 1 96 ? -51.104 -2.060 59.618 1.00 89.71 96 LEU A CA 1
ATOM 677 C C . LEU A 1 96 ? -50.031 -1.003 59.308 1.00 91.94 96 LEU A C 1
ATOM 678 O O . LEU A 1 96 ? -50.002 -0.448 58.207 1.00 88.92 96 LEU A O 1
ATOM 683 N N . GLN A 1 97 ? -49.146 -0.754 60.283 1.00 89.55 97 GLN A N 1
ATOM 684 C CA . GLN A 1 97 ? -48.043 0.189 60.180 1.00 87.36 97 GLN A CA 1
ATOM 685 C C . GLN A 1 97 ? -46.997 -0.315 59.198 1.00 91.48 97 GLN A C 1
ATOM 686 O O . GLN A 1 97 ? -46.440 0.483 58.442 1.00 91.23 97 GLN A O 1
ATOM 692 N N . LEU A 1 98 ? -46.743 -1.628 59.187 1.00 88.26 98 LEU A N 1
ATOM 693 C CA . LEU A 1 98 ? -45.713 -2.203 58.333 1.00 86.80 98 LEU A CA 1
ATOM 694 C C . LEU A 1 98 ? -46.209 -2.572 56.929 1.00 91.37 98 LEU A C 1
ATOM 695 O O . LEU A 1 98 ? -45.369 -2.827 56.062 1.00 90.48 98 LEU A O 1
ATOM 700 N N . SER A 1 99 ? -47.537 -2.542 56.669 1.00 89.68 99 SER A N 1
ATOM 701 C CA . SER A 1 99 ? -48.075 -2.887 55.341 1.00 89.09 99 SER A CA 1
ATOM 702 C C . SER A 1 99 ? -48.508 -1.662 54.516 1.00 92.37 99 SER A C 1
ATOM 703 O O . SER A 1 99 ? -48.998 -1.835 53.391 1.00 92.36 99 SER A O 1
ATOM 706 N N . LYS A 1 100 ? -48.325 -0.440 55.064 1.00 89.30 100 LYS A N 1
ATOM 707 C CA . LYS A 1 100 ? -48.656 0.842 54.420 1.00 87.96 100 LYS A CA 1
ATOM 708 C C . LYS A 1 100 ? -47.849 1.029 53.140 1.00 90.36 100 LYS A C 1
ATOM 709 O O . LYS A 1 100 ? -46.623 0.882 53.153 1.00 88.98 100 LYS A O 1
ATOM 715 N N . GLN A 1 101 ? -48.537 1.308 52.031 1.00 87.61 101 GLN A N 1
ATOM 716 C CA . GLN A 1 101 ? -47.868 1.516 50.748 1.00 86.50 101 GLN A CA 1
ATOM 717 C C . GLN A 1 101 ? -47.882 3.007 50.369 1.00 89.46 101 GLN A C 1
ATOM 718 O O . GLN A 1 101 ? -48.756 3.754 50.828 1.00 90.05 101 GLN A O 1
ATOM 724 N N . ALA A 1 102 ? -46.895 3.425 49.540 1.00 84.26 102 ALA A N 1
ATOM 725 C CA . ALA A 1 102 ? -46.711 4.786 49.006 1.00 81.89 102 ALA A CA 1
ATOM 726 C C . ALA A 1 102 ? -48.010 5.305 48.375 1.00 84.80 102 ALA A C 1
ATOM 727 O O . ALA A 1 102 ? -48.612 4.606 47.553 1.00 85.55 102 ALA A O 1
ATOM 729 N N . LYS A 1 103 ? -48.453 6.504 48.796 1.00 79.72 103 LYS A N 1
ATOM 730 C CA . LYS A 1 103 ? -49.689 7.138 48.335 1.00 80.37 103 LYS A CA 1
ATOM 731 C C . LYS A 1 103 ? -49.491 8.660 48.143 1.00 85.77 103 LYS A C 1
ATOM 732 O O . LYS A 1 103 ? -48.586 9.244 48.748 1.00 84.79 103 LYS A O 1
ATOM 738 N N . TYR A 1 104 ? -50.309 9.300 47.282 1.00 84.10 104 TYR A N 1
ATOM 739 C CA . TYR A 1 104 ? -50.196 10.753 47.082 1.00 84.12 104 TYR A CA 1
ATOM 740 C C . TYR A 1 104 ? -50.800 11.500 48.262 1.00 88.64 104 TYR A C 1
ATOM 741 O O . TYR A 1 104 ? -50.303 12.555 48.645 1.00 88.17 104 TYR A O 1
ATOM 750 N N . GLU A 1 105 ? -51.861 10.929 48.843 1.00 86.33 105 GLU A N 1
ATOM 751 C CA . GLU A 1 105 ? -52.643 11.460 49.960 1.00 88.75 105 GLU A CA 1
ATOM 752 C C . GLU A 1 105 ? -51.794 11.609 51.245 1.00 91.20 105 GLU A C 1
ATOM 753 O O . GLU A 1 105 ? -52.203 12.299 52.175 1.00 92.58 105 GLU A O 1
ATOM 759 N N . ASP A 1 106 ? -50.595 11.011 51.254 1.00 85.21 106 ASP A N 1
ATOM 760 C CA . ASP A 1 106 ? -49.618 11.066 52.336 1.00 84.21 106 ASP A CA 1
ATOM 761 C C . ASP A 1 106 ? -48.799 12.371 52.272 1.00 88.29 106 ASP A C 1
ATOM 762 O O . ASP A 1 106 ? -48.201 12.775 53.275 1.00 88.78 106 ASP A O 1
ATOM 767 N N . LEU A 1 107 ? -48.774 13.020 51.089 1.00 83.89 107 LEU A N 1
ATOM 768 C CA . LEU A 1 107 ? -48.037 14.261 50.828 1.00 82.53 107 LEU A CA 1
ATOM 769 C C . LEU A 1 107 ? -48.691 15.471 51.499 1.00 87.98 107 LE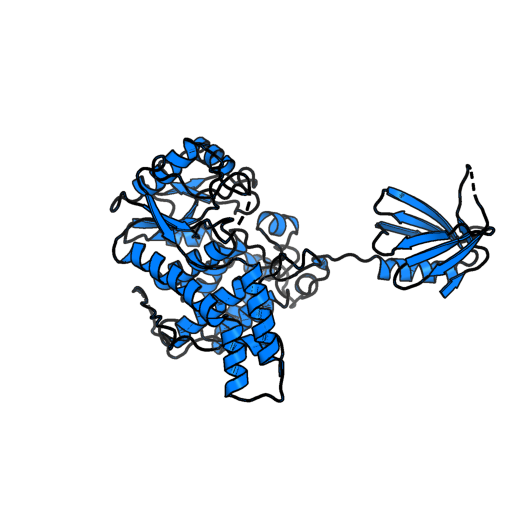U A C 1
ATOM 770 O O . LEU A 1 107 ? -49.911 15.498 51.703 1.00 88.98 107 LEU A O 1
ATOM 775 N N . TYR A 1 108 ? -47.851 16.476 51.805 1.00 84.81 108 TYR A N 1
ATOM 776 C CA . TYR A 1 108 ? -48.152 17.730 52.494 1.00 87.55 108 TYR A CA 1
ATOM 777 C C . TYR A 1 108 ? -49.418 18.436 51.964 1.00 94.27 108 TYR A C 1
ATOM 778 O O . TYR A 1 108 ? -50.263 18.831 52.771 1.00 96.88 108 TYR A O 1
ATOM 787 N N . ALA A 1 109 ? -49.553 18.572 50.632 1.00 90.23 109 ALA A N 1
ATOM 788 C CA . ALA A 1 109 ? -50.641 19.276 49.938 1.00 92.47 109 ALA A CA 1
ATOM 789 C C . ALA A 1 109 ? -52.042 18.882 50.386 1.00 99.90 109 ALA A C 1
ATOM 790 O O . ALA A 1 109 ? -52.944 19.716 50.356 1.00 102.21 109 ALA A O 1
ATOM 792 N N . PHE A 1 110 ? -52.224 17.625 50.788 1.00 97.68 110 PHE A N 1
ATOM 793 C CA . PHE A 1 110 ? -53.519 17.110 51.212 1.00 101.38 110 PHE A CA 1
ATOM 794 C C . PHE A 1 110 ? -53.843 17.496 52.652 1.00 109.81 110 PHE A C 1
ATOM 795 O O . PHE A 1 110 ? -55.024 17.578 52.995 1.00 113.51 110 PHE A O 1
ATOM 803 N N . SER A 1 111 ? -52.812 17.768 53.479 1.00 106.02 111 SER A N 1
ATOM 804 C CA . SER A 1 111 ? -52.993 18.170 54.878 1.00 109.04 111 SER A CA 1
ATOM 805 C C . SER A 1 111 ? -52.918 19.688 55.067 1.00 114.94 111 SER A C 1
ATOM 806 O O . SER A 1 111 ? -53.604 20.209 55.944 1.00 117.96 111 SER A O 1
ATOM 809 N N . TYR A 1 112 ? -52.081 20.386 54.265 1.00 109.94 112 TYR A N 1
ATOM 810 C CA . TYR A 1 112 ? -51.896 21.839 54.304 1.00 111.92 112 TYR A CA 1
ATOM 811 C C . TYR A 1 112 ? -53.234 22.562 54.044 1.00 120.99 112 TYR A C 1
ATOM 812 O O . TYR A 1 112 ? -53.831 22.397 52.976 1.00 121.03 112 TYR A O 1
ATOM 821 N N . ASN A 1 113 ? -53.715 23.320 55.052 1.00 121.76 113 ASN A N 1
ATOM 822 C CA . ASN A 1 113 ? -54.972 24.071 55.008 1.00 126.57 113 ASN A CA 1
ATOM 823 C C . ASN A 1 113 ? -54.774 25.476 55.604 1.00 132.50 113 ASN A C 1
ATOM 824 O O . ASN A 1 113 ? -54.736 25.618 56.826 1.00 133.45 113 ASN A O 1
ATOM 829 N N . PRO A 1 114 ? -54.637 26.526 54.759 1.00 129.86 114 PRO A N 1
ATOM 830 C CA . PRO A 1 114 ? -54.377 27.870 55.295 1.00 132.69 114 PRO A CA 1
ATOM 831 C C . PRO A 1 114 ? -55.649 28.711 55.496 1.00 142.95 114 PRO A C 1
ATOM 832 O O . PRO A 1 114 ? -55.697 29.880 55.098 1.00 145.41 114 PRO A O 1
ATOM 836 N N . LYS A 1 115 ? -56.664 28.114 56.160 1.00 141.93 115 LYS A N 1
ATOM 837 C CA . LYS A 1 115 ? -57.964 28.698 56.533 1.00 147.88 115 LYS A CA 1
ATOM 838 C C . LYS A 1 115 ? -58.722 29.351 55.335 1.00 154.80 115 LYS A C 1
ATOM 839 O O . LYS A 1 115 ? -59.436 30.343 55.522 1.00 159.69 115 LYS A O 1
ATOM 845 N N . GLN A 1 116 ? -58.599 28.768 54.120 1.00 148.29 116 GLN A N 1
ATOM 846 C CA . GLN A 1 116 ? -59.325 29.259 52.944 1.00 150.65 116 GLN A CA 1
ATOM 847 C C . GLN A 1 116 ? -60.704 28.599 52.910 1.00 158.06 116 GLN A C 1
ATOM 848 O O . GLN A 1 116 ? -60.792 27.369 52.850 1.00 154.94 116 GLN A O 1
ATOM 854 N N . ASN A 1 117 ? -61.778 29.417 52.976 1.00 160.83 117 ASN A N 1
ATOM 855 C CA . ASN A 1 117 ? -63.183 28.984 53.022 1.00 165.52 117 ASN A CA 1
ATOM 856 C C . ASN A 1 117 ? -63.680 28.355 51.687 1.00 167.73 117 ASN A C 1
ATOM 857 O O . ASN A 1 117 ? -64.791 28.661 51.239 1.00 172.98 117 ASN A O 1
ATOM 859 N N . ASP A 1 118 ? -62.864 27.443 51.091 1.00 156.86 118 ASP A N 1
ATOM 860 C CA . ASP A 1 118 ? -63.073 26.669 49.853 1.00 154.04 118 ASP A CA 1
ATOM 861 C C . ASP A 1 118 ? -63.291 27.541 48.600 1.00 158.22 118 ASP A C 1
ATOM 862 O O . ASP A 1 118 ? -62.688 27.248 47.568 1.00 153.46 118 ASP A O 1
ATOM 867 N N . SER A 1 119 ? -64.154 28.580 48.677 1.00 160.04 119 SER A N 1
ATOM 868 C CA . SER A 1 119 ? -64.442 29.510 47.578 1.00 162.00 119 SER A CA 1
ATOM 869 C C . SER A 1 119 ? -63.157 30.190 47.104 1.00 159.63 119 SER A C 1
ATOM 870 O O . SER A 1 119 ? -62.955 30.350 45.901 1.00 157.80 119 SER A O 1
ATOM 872 N N . GLU A 1 120 ? -62.269 30.530 48.059 1.00 152.84 120 GLU A N 1
ATOM 873 C CA . GLU A 1 120 ? -60.968 31.143 47.810 1.00 147.89 120 GLU A CA 1
ATOM 874 C C . GLU A 1 120 ? -60.011 30.151 47.143 1.00 142.67 120 GLU A C 1
ATOM 875 O O . GLU A 1 120 ? -59.121 30.583 46.413 1.00 139.00 120 GLU A O 1
ATOM 877 N N . ARG A 1 121 ? -60.198 28.833 47.387 1.00 136.12 121 ARG A N 1
ATOM 878 C CA . ARG A 1 121 ? -59.382 27.749 46.820 1.00 129.63 121 ARG A CA 1
ATOM 879 C C . ARG A 1 121 ? -59.711 27.526 45.320 1.00 132.60 121 ARG A C 1
ATOM 880 O O . ARG A 1 121 ? -58.784 27.404 44.512 1.00 127.48 121 ARG A O 1
ATOM 888 N N . LEU A 1 122 ? -61.024 27.468 44.965 1.00 133.63 122 LEU A N 1
ATOM 889 C CA . LEU A 1 122 ? -61.536 27.274 43.600 1.00 134.06 122 LEU A CA 1
ATOM 890 C C . LEU A 1 122 ? -61.056 28.387 42.673 1.00 137.53 122 LEU A C 1
ATOM 891 O O . LEU A 1 122 ? -60.673 28.107 41.535 1.00 134.76 122 LEU A O 1
ATOM 893 N N . GLN A 1 123 ? -61.029 29.637 43.182 1.00 136.68 123 GLN A N 1
ATOM 894 C CA . GLN A 1 123 ? -60.546 30.823 42.474 1.00 137.17 123 GLN A CA 1
ATOM 895 C C . GLN A 1 123 ? -59.022 30.763 42.275 1.00 135.56 123 GLN A C 1
ATOM 896 O O . GLN A 1 123 ? -58.497 31.431 41.385 1.00 134.97 123 GLN A O 1
ATOM 898 N N . GLY A 1 124 ? -58.340 29.962 43.097 1.00 128.08 124 GLY A N 1
ATOM 899 C CA . GLY A 1 124 ? -56.896 29.765 43.033 1.00 122.39 124 GLY A CA 1
ATOM 900 C C . GLY A 1 124 ? -56.463 28.884 41.878 1.00 122.73 124 GLY A C 1
ATOM 901 O O . GLY A 1 124 ? -55.348 29.024 41.365 1.00 118.57 124 GLY A O 1
ATOM 902 N N . TRP A 1 125 ? -57.345 27.958 41.471 1.00 120.71 125 TRP A N 1
ATOM 903 C CA . TRP A 1 125 ? -57.103 27.057 40.346 1.00 117.80 125 TRP A CA 1
ATOM 904 C C . TRP A 1 125 ? -57.455 27.754 39.028 1.00 124.26 125 TRP A C 1
ATOM 905 O O . TRP A 1 125 ? -56.728 27.607 38.044 1.00 121.29 125 TRP A O 1
ATOM 916 N N . GLN A 1 126 ? -58.557 28.542 39.034 1.00 126.10 126 GLN A N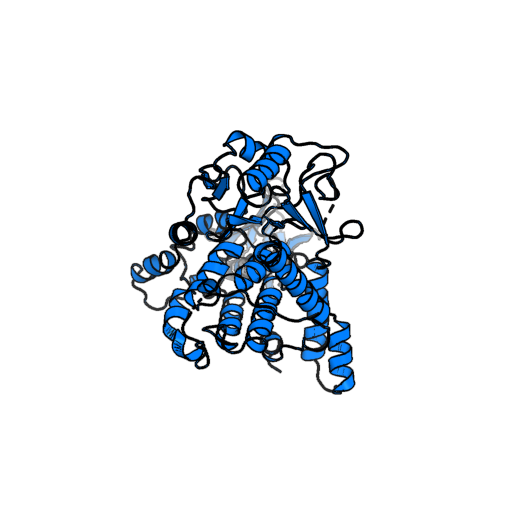 1
ATOM 917 C CA . GLN A 1 126 ? -59.081 29.316 37.902 1.00 129.48 126 GLN A CA 1
ATOM 918 C C . GLN A 1 126 ? -58.211 30.554 37.584 1.00 133.17 126 GLN A C 1
ATOM 919 O O . GLN A 1 126 ? -58.527 31.302 36.651 1.00 136.31 126 GLN A O 1
ATOM 925 N N . LEU A 1 127 ? -57.121 30.758 38.361 1.00 125.70 127 LEU A N 1
ATOM 926 C CA . LEU A 1 127 ? -56.159 31.855 38.223 1.00 124.60 127 LEU A CA 1
ATOM 927 C C . LEU A 1 127 ? -55.484 31.803 36.850 1.00 124.25 127 LEU A C 1
ATOM 928 O O . LEU A 1 127 ? -55.420 32.824 36.160 1.00 126.53 127 LEU A O 1
ATOM 933 N N . ILE A 1 128 ? -55.014 30.603 36.456 1.00 114.42 128 ILE A N 1
ATOM 934 C CA . ILE A 1 128 ? -54.354 30.364 35.178 1.00 110.98 128 ILE A CA 1
ATOM 935 C C . ILE A 1 128 ? -55.327 29.641 34.238 1.00 114.52 128 ILE A C 1
ATOM 936 O O . ILE A 1 128 ? -55.711 28.498 34.498 1.00 112.34 128 ILE A O 1
ATOM 941 N N . ASP A 1 129 ? -55.738 30.330 33.162 1.00 113.58 129 ASP A N 1
ATOM 942 C CA . ASP A 1 129 ? -56.613 29.788 32.124 1.00 114.91 129 ASP A CA 1
ATOM 943 C C . ASP A 1 129 ? -55.843 29.791 30.808 1.00 116.14 129 ASP A C 1
ATOM 944 O O . ASP A 1 129 ? -55.532 30.859 30.277 1.00 117.36 129 ASP A O 1
ATOM 949 N N . LEU A 1 130 ? -55.499 28.587 30.314 1.00 108.75 130 LEU A N 1
ATOM 950 C CA . LEU A 1 130 ? -54.718 28.400 29.092 1.00 106.43 130 LEU A CA 1
ATOM 951 C C . LEU A 1 130 ? -55.534 28.742 27.845 1.00 114.54 130 LEU A C 1
ATOM 952 O O . LEU A 1 130 ? -54.946 29.128 26.833 1.00 113.80 130 LEU A O 1
ATOM 957 N N . ALA A 1 131 ? -56.885 28.669 27.937 1.00 115.66 131 ALA A N 1
ATOM 958 C CA . ALA A 1 131 ? -57.808 29.056 26.861 1.00 120.56 131 ALA A CA 1
ATOM 959 C C . ALA A 1 131 ? -57.701 30.565 26.591 1.00 128.32 131 ALA A C 1
ATOM 960 O O . ALA A 1 131 ? -58.089 31.027 25.518 1.00 131.05 131 ALA A O 1
ATOM 962 N N . GLU A 1 132 ? -57.165 31.321 27.583 1.00 124.94 132 GLU A N 1
ATOM 963 C CA . GLU A 1 132 ? -56.906 32.762 27.536 1.00 127.79 132 GLU A CA 1
ATOM 964 C C . GLU A 1 132 ? -55.456 33.033 27.107 1.00 127.63 132 GLU A C 1
ATOM 965 O O . GLU A 1 132 ? -55.185 34.101 26.560 1.00 130.67 132 GLU A O 1
ATOM 971 N N . GLU A 1 133 ? -54.538 32.072 27.344 1.00 117.24 133 GLU A N 1
ATOM 972 C CA . GLU A 1 133 ? -53.137 32.153 26.931 1.00 113.42 133 GLU A CA 1
ATOM 973 C C . GLU A 1 133 ? -53.057 31.952 25.415 1.00 121.21 133 GLU A C 1
ATOM 974 O O . GLU A 1 133 ? -52.383 32.724 24.728 1.00 122.59 133 GLU A O 1
ATOM 980 N N . TYR A 1 134 ? -53.752 30.919 24.892 1.00 118.52 134 TYR A N 1
ATOM 981 C CA . TYR A 1 134 ? -53.774 30.643 23.461 1.00 119.90 134 TYR A CA 1
ATOM 982 C C . TYR A 1 134 ? -54.481 31.767 22.738 1.00 129.32 134 TYR A C 1
ATOM 983 O O . TYR A 1 134 ? -54.023 32.157 21.670 1.00 130.27 134 TYR A O 1
ATOM 992 N N . LYS A 1 135 ? -55.550 32.334 23.350 1.00 129.58 135 LYS A N 1
ATOM 993 C CA . LYS A 1 135 ? -56.313 33.474 22.815 1.00 135.33 135 LYS A CA 1
ATOM 994 C C . LYS A 1 135 ? -55.473 34.755 22.839 1.00 138.79 135 LYS A C 1
ATOM 995 O O . LYS A 1 135 ? -55.737 35.665 22.055 1.00 142.50 135 LYS A O 1
ATOM 997 N N . ARG A 1 136 ? -54.459 34.814 23.733 1.00 130.93 136 ARG A N 1
ATOM 998 C CA . ARG A 1 136 ? -53.522 35.935 23.861 1.00 130.74 136 ARG A CA 1
ATOM 999 C C . ARG A 1 136 ? -52.616 35.942 22.640 1.00 133.50 136 ARG A C 1
ATOM 1000 O O . ARG A 1 136 ? -52.233 37.009 22.155 1.00 135.51 136 ARG A O 1
ATOM 1008 N N . MET A 1 137 ? -52.313 34.747 22.120 1.00 127.58 137 MET A N 1
ATOM 1009 C CA . MET A 1 137 ? -51.480 34.611 20.934 1.00 127.45 137 MET A CA 1
ATOM 1010 C C . MET A 1 137 ? -52.290 34.619 19.598 1.00 132.10 137 MET A C 1
ATOM 1011 O O . MET A 1 137 ? -51.713 34.404 18.532 1.00 130.78 137 MET A O 1
ATOM 1016 N N . GLY A 1 138 ? -53.587 34.927 19.678 1.00 131.64 138 GLY A N 1
ATOM 1017 C CA . GLY A 1 138 ? -54.490 35.006 18.534 1.00 135.93 138 GLY A CA 1
ATOM 1018 C C . GLY A 1 138 ? -54.955 33.665 18.003 1.00 137.65 138 GLY A C 1
ATOM 1019 O O . GLY A 1 138 ? -55.478 33.592 16.887 1.00 140.58 138 GLY A O 1
ATOM 1020 N N . VAL A 1 139 ? -54.769 32.599 18.805 1.00 128.97 139 VAL A N 1
ATOM 1021 C CA . VAL A 1 139 ? -55.141 31.217 18.484 1.00 126.79 139 VAL A CA 1
ATOM 1022 C C . VAL A 1 139 ? -56.467 30.884 19.202 1.00 133.69 139 VAL A C 1
ATOM 1023 O O . VAL A 1 139 ? -56.555 31.101 20.413 1.00 132.57 139 VAL A O 1
ATOM 1027 N N . PRO A 1 140 ? -57.526 30.401 18.506 1.00 134.21 140 PRO A N 1
ATOM 1028 C CA . PRO A 1 140 ? -57.605 30.063 17.076 1.00 135.90 140 PRO A CA 1
ATOM 1029 C C . PRO A 1 140 ? -57.732 31.274 16.153 1.00 144.50 140 PRO A C 1
ATOM 1030 O O . PRO A 1 140 ? -58.179 32.351 16.561 1.00 147.65 140 PRO A O 1
ATOM 1034 N N . ASN A 1 141 ? -57.312 31.061 14.895 1.00 141.38 141 ASN A N 1
ATOM 1035 C CA . ASN A 1 141 ? -57.348 31.979 13.756 1.00 144.72 141 ASN A CA 1
ATOM 1036 C C . ASN A 1 141 ? -57.611 31.137 12.503 1.00 147.96 141 ASN A C 1
ATOM 1037 O O . ASN A 1 141 ? -58.076 30.005 12.640 1.00 148.55 141 ASN A O 1
ATOM 1042 N N . SER A 1 142 ? -57.344 31.668 11.296 1.00 145.10 142 SER A N 1
ATOM 1043 C CA . SER A 1 142 ? -57.553 30.934 10.044 1.00 145.07 142 SER A CA 1
ATOM 1044 C C . SER A 1 142 ? -56.475 29.852 9.820 1.00 146.05 142 SER A C 1
ATOM 1045 O O . SER A 1 142 ? -56.732 28.871 9.118 1.00 146.42 142 SER A O 1
ATOM 1048 N N . HIS A 1 143 ? -55.282 30.032 10.426 1.00 141.31 143 HIS A N 1
ATOM 1049 C CA . HIS A 1 143 ? -54.124 29.135 10.319 1.00 136.85 143 HIS A CA 1
ATOM 1050 C C . HIS A 1 143 ? -54.223 27.958 11.305 1.00 135.09 143 HIS A C 1
ATOM 1051 O O . HIS A 1 143 ? -53.844 26.833 10.955 1.00 131.83 143 HIS A O 1
ATOM 1058 N N . TRP A 1 144 ? -54.728 28.222 12.532 1.00 129.87 144 TRP A N 1
ATOM 1059 C CA . TRP A 1 144 ? -54.844 27.212 13.586 1.00 125.13 144 TRP A CA 1
ATOM 1060 C C . TRP A 1 144 ? -56.236 27.161 14.221 1.00 133.62 144 TRP A C 1
ATOM 1061 O O . TRP A 1 144 ? -56.976 28.145 14.166 1.00 137.51 144 TRP A O 1
ATOM 1072 N N . GLN A 1 145 ? -56.578 26.011 14.846 1.00 129.06 145 GLN A N 1
ATOM 1073 C CA . GLN A 1 145 ? -57.860 25.784 15.530 1.00 131.94 145 GLN A CA 1
ATOM 1074 C C . GLN A 1 145 ? -57.728 24.790 16.723 1.00 133.38 145 GLN A C 1
ATOM 1075 O O . GLN A 1 145 ? -56.698 24.122 16.879 1.00 128.18 145 GLN A O 1
ATOM 1081 N N . LEU A 1 146 ? -58.788 24.699 17.552 1.00 132.92 146 LEU A N 1
ATOM 1082 C CA . LEU A 1 146 ? -58.864 23.774 18.685 1.00 129.71 146 LEU A CA 1
ATOM 1083 C C . LEU A 1 146 ? -59.491 22.452 18.227 1.00 135.64 146 LEU A C 1
ATOM 1084 O O . LEU A 1 146 ? -60.388 22.466 17.380 1.00 139.93 146 LEU A O 1
ATOM 1089 N N . SER A 1 147 ? -59.041 21.319 18.793 1.00 129.01 147 SER A N 1
ATOM 1090 C CA . SER A 1 147 ? -59.610 20.023 18.439 1.00 130.43 147 SER A CA 1
ATOM 1091 C C . SER A 1 147 ? -60.129 19.276 19.672 1.00 135.02 147 SER A C 1
ATOM 1092 O O . SER A 1 147 ? -59.446 19.195 20.699 1.00 130.11 147 SER A O 1
ATOM 1095 N N . ASP A 1 148 ? -61.344 18.706 19.537 1.00 137.17 148 ASP A N 1
ATOM 1096 C CA . ASP A 1 148 ? -62.019 17.903 20.562 1.00 137.53 148 ASP A CA 1
ATOM 1097 C C . ASP A 1 148 ? -61.438 16.471 20.584 1.00 136.84 148 ASP A C 1
ATOM 1098 O O . ASP A 1 148 ? -61.992 15.586 21.242 1.00 137.26 148 ASP A O 1
ATOM 1103 N N . ALA A 1 149 ? -60.311 16.261 19.868 1.00 128.76 149 ALA A N 1
ATOM 1104 C CA . ALA A 1 149 ? -59.592 14.995 19.727 1.00 124.60 149 ALA A CA 1
ATOM 1105 C C . ALA A 1 149 ? -59.205 14.386 21.079 1.00 122.78 149 ALA A C 1
ATOM 1106 O O . ALA A 1 149 ? -59.139 13.160 21.185 1.00 121.59 149 ALA A O 1
ATOM 1108 N N . ASN A 1 150 ? -58.976 15.229 22.107 1.00 115.68 150 ASN A N 1
ATOM 1109 C CA . ASN A 1 150 ? -58.615 14.770 23.448 1.00 111.14 150 ASN A CA 1
ATOM 1110 C C . ASN A 1 150 ? -59.671 15.139 24.499 1.00 116.66 150 ASN A C 1
ATOM 1111 O O . ASN A 1 150 ? -59.394 14.997 25.694 1.00 113.44 150 ASN A O 1
ATOM 1116 N N . ARG A 1 151 ? -60.892 15.559 24.061 1.00 118.17 151 ARG A N 1
ATOM 1117 C CA . ARG A 1 151 ? -62.029 15.959 24.916 1.00 121.49 151 ARG A CA 1
ATOM 1118 C C . ARG A 1 151 ? -62.270 15.000 26.100 1.00 123.68 151 ARG A C 1
ATOM 1119 O O . ARG A 1 151 ? -62.744 15.437 27.151 1.00 124.62 151 ARG A O 1
ATOM 1121 N N . ASP A 1 152 ? -61.936 13.710 25.928 1.00 117.25 152 ASP A N 1
ATOM 1122 C CA . ASP A 1 152 ? -62.068 12.684 26.954 1.00 115.15 152 ASP A CA 1
ATOM 1123 C C . ASP A 1 152 ? -60.794 11.838 27.011 1.00 111.70 152 ASP A C 1
ATOM 1124 O O . ASP A 1 152 ? -60.853 10.647 27.313 1.00 110.56 152 ASP A O 1
ATOM 1129 N N . TYR A 1 153 ? -59.635 12.475 26.722 1.00 104.35 153 TYR A N 1
ATOM 1130 C CA . TYR A 1 153 ? -58.276 11.907 26.731 1.00 99.78 153 TYR A CA 1
ATOM 1131 C C . TYR A 1 153 ? -58.167 10.655 25.818 1.00 103.93 153 TYR A C 1
ATOM 1132 O O . TYR A 1 153 ? -57.322 9.784 26.035 1.00 100.50 153 TYR A O 1
ATOM 1141 N N . LYS A 1 154 ? -58.990 10.624 24.758 1.00 104.69 154 LYS A N 1
ATOM 1142 C CA . LYS A 1 154 ? -59.106 9.535 23.793 1.00 105.82 154 LYS A CA 1
ATOM 1143 C C . LYS A 1 154 ? -57.821 9.324 22.979 1.00 106.47 154 LYS A C 1
ATOM 1144 O O . LYS A 1 154 ? -57.243 8.242 23.047 1.00 105.18 154 LYS A O 1
ATOM 1150 N N . ILE A 1 155 ? -57.371 10.349 22.234 1.00 101.58 155 ILE A N 1
ATOM 1151 C CA . ILE A 1 155 ? -56.207 10.288 21.342 1.00 98.35 155 ILE A CA 1
ATOM 1152 C C . ILE A 1 155 ? -54.874 10.192 22.134 1.00 95.01 155 ILE A C 1
ATOM 1153 O O . ILE A 1 155 ? -54.009 9.402 21.751 1.00 91.75 155 ILE A O 1
ATOM 1158 N N . CYS A 1 156 ? -54.705 10.966 23.213 1.00 89.59 156 CYS A N 1
ATOM 1159 C CA . CYS A 1 156 ? -53.472 10.883 23.995 1.00 85.28 156 CYS A CA 1
ATOM 1160 C C . CYS A 1 156 ? -53.790 10.932 25.476 1.00 90.06 156 CYS A C 1
ATOM 1161 O O . CYS A 1 156 ? -54.756 11.582 25.883 1.00 91.80 156 CYS A O 1
ATOM 1164 N N . GLU A 1 157 ? -52.989 10.206 26.275 1.00 85.02 157 GLU A N 1
ATOM 1165 C CA . GLU A 1 157 ? -53.139 10.114 27.724 1.00 83.89 157 GLU A CA 1
ATOM 1166 C C . GLU A 1 157 ? -52.291 11.167 28.431 1.00 85.90 157 GLU A C 1
ATOM 1167 O O . GLU A 1 157 ? -52.800 11.841 29.325 1.00 87.48 157 GLU A O 1
ATOM 1173 N N . THR A 1 158 ? -51.013 11.328 28.026 1.00 79.47 158 THR A N 1
ATOM 1174 C CA . THR A 1 158 ? -50.090 12.290 28.637 1.00 76.94 158 THR A CA 1
ATOM 1175 C C . THR A 1 158 ? -50.167 13.689 27.927 1.00 82.88 158 THR A C 1
ATOM 1176 O O . THR A 1 158 ? -49.179 14.429 27.900 1.00 81.50 158 THR A O 1
ATOM 1180 N N . TYR A 1 159 ? -51.358 14.064 27.421 1.00 81.86 159 TYR A N 1
ATOM 1181 C CA . TYR A 1 159 ? -51.605 15.335 26.728 1.00 83.54 159 TYR A CA 1
ATOM 1182 C C . TYR A 1 159 ? -52.849 16.042 27.296 1.00 90.45 159 TYR A C 1
ATOM 1183 O O . TYR A 1 159 ? -53.748 15.351 27.783 1.00 91.63 159 TYR A O 1
ATOM 1192 N N . PRO A 1 160 ? -52.974 17.386 27.163 1.00 88.18 160 PRO A N 1
ATOM 1193 C CA . PRO A 1 160 ? -54.174 18.070 27.681 1.00 91.14 160 PRO A CA 1
ATOM 1194 C C . PRO A 1 160 ? -55.451 17.790 26.896 1.00 98.89 160 PRO A C 1
ATOM 1195 O O . PRO A 1 160 ? -55.393 17.477 25.711 1.00 100.83 160 PRO A O 1
ATOM 1199 N N . ARG A 1 161 ? -56.604 17.977 27.558 1.00 97.30 161 ARG A N 1
ATOM 1200 C CA . ARG A 1 161 ? -57.965 17.817 27.031 1.00 101.74 161 ARG A CA 1
ATOM 1201 C C . ARG A 1 161 ? -58.208 18.743 25.814 1.00 108.92 161 ARG A C 1
ATOM 1202 O O . ARG A 1 161 ? -58.976 18.398 24.909 1.00 112.14 161 ARG A O 1
ATOM 1210 N N . GLU A 1 162 ? -57.556 19.915 25.809 1.00 104.35 162 GLU A N 1
ATOM 1211 C CA . GLU A 1 162 ? -57.634 20.903 24.739 1.00 106.35 162 GLU A CA 1
ATOM 1212 C C . GLU A 1 162 ? -56.322 20.900 23.959 1.00 107.24 162 GLU A C 1
ATOM 1213 O O . GLU A 1 162 ? -55.243 21.007 24.556 1.00 102.72 162 GLU A O 1
ATOM 1219 N N . LEU A 1 163 ? -56.412 20.726 22.627 1.00 105.52 163 LEU A N 1
ATOM 1220 C CA . LEU A 1 163 ? -55.237 20.690 21.758 1.00 102.50 163 LEU A CA 1
ATOM 1221 C C . LEU A 1 163 ? -55.420 21.611 20.570 1.00 110.72 163 LEU A C 1
ATOM 1222 O O . LEU A 1 163 ? -56.545 21.748 20.081 1.00 115.09 163 LEU A O 1
ATOM 1227 N N . TYR A 1 164 ? -54.323 22.252 20.102 1.00 106.04 164 TYR A N 1
ATOM 1228 C CA . TYR A 1 164 ? -54.377 23.148 18.933 1.00 109.17 164 TYR A CA 1
ATOM 1229 C C . TYR A 1 164 ? -53.530 22.586 17.768 1.00 110.83 164 TYR A C 1
ATOM 1230 O O . TYR A 1 164 ? -52.329 22.322 17.928 1.00 106.23 164 TYR A O 1
ATOM 1239 N N . VAL A 1 165 ? -54.204 22.365 16.609 1.00 110.13 165 VAL A N 1
ATOM 1240 C CA . VAL A 1 165 ? -53.675 21.785 15.357 1.00 109.59 165 VAL A CA 1
ATOM 1241 C C . VAL A 1 165 ? -54.028 22.682 14.141 1.00 117.08 165 VAL A C 1
ATOM 1242 O O . VAL A 1 165 ? -54.973 23.469 14.257 1.00 120.51 165 VAL A O 1
ATOM 1246 N N . PRO A 1 166 ? -53.335 22.582 12.966 1.00 112.69 166 PRO A N 1
ATOM 1247 C CA . PRO A 1 166 ? -53.685 23.461 11.841 1.00 116.81 166 PRO A CA 1
ATOM 1248 C C . PRO A 1 166 ? -55.141 23.328 11.409 1.00 127.48 166 PRO A C 1
ATOM 1249 O O . PRO A 1 166 ? -55.717 22.238 11.478 1.00 126.52 166 PRO A O 1
ATOM 1253 N N . ARG A 1 167 ? -55.740 24.460 10.987 1.00 130.45 167 ARG A N 1
ATOM 1254 C CA . ARG A 1 167 ? -57.128 24.522 10.532 1.00 136.62 167 ARG A CA 1
ATOM 1255 C C . ARG A 1 167 ? -57.300 23.727 9.225 1.00 144.90 167 ARG A C 1
ATOM 1256 O O . ARG A 1 167 ? -58.419 23.319 8.906 1.00 148.55 167 ARG A O 1
ATOM 1264 N N . ILE A 1 168 ? -56.183 23.464 8.507 1.00 140.74 168 ILE A N 1
ATOM 1265 C CA . ILE A 1 168 ? -56.158 22.668 7.273 1.00 143.36 168 ILE A CA 1
ATOM 1266 C C . ILE A 1 168 ? -56.296 21.181 7.661 1.00 145.21 168 ILE A C 1
ATOM 1267 O O . ILE A 1 168 ? -57.167 20.500 7.121 1.00 148.74 168 ILE A O 1
ATOM 1272 N N . ALA A 1 169 ? -55.464 20.700 8.611 1.00 136.30 169 ALA A N 1
ATOM 1273 C CA . ALA A 1 169 ? -55.494 19.325 9.125 1.00 134.06 169 ALA A CA 1
ATOM 1274 C C . ALA A 1 169 ? -56.838 19.029 9.806 1.00 141.17 169 ALA A C 1
ATOM 1275 O O . ALA A 1 169 ? -57.322 19.848 10.595 1.00 141.80 169 ALA A O 1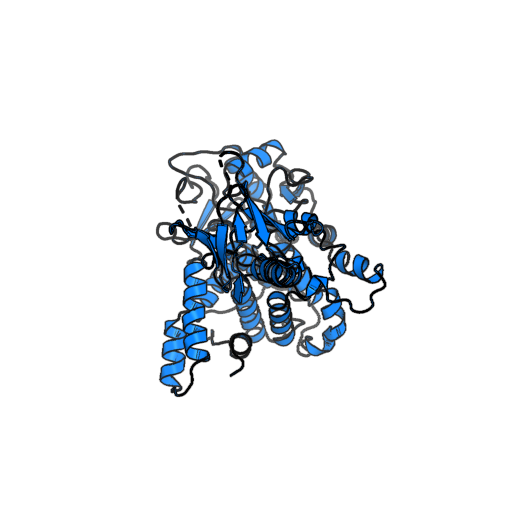
ATOM 1277 N N . SER A 1 170 ? -57.447 17.875 9.474 1.00 139.36 170 SER A N 1
ATOM 1278 C CA . SER A 1 170 ? -58.750 17.462 10.000 1.00 141.61 170 SER A CA 1
ATOM 1279 C C . SER A 1 170 ? -58.618 16.356 11.054 1.00 140.47 170 SER A C 1
ATOM 1280 O O . SER A 1 170 ? -57.510 15.888 11.324 1.00 135.07 170 SER A O 1
ATOM 1283 N N . LYS A 1 171 ? -59.768 15.951 11.644 1.00 139.17 171 LYS A N 1
ATOM 1284 C CA . LYS A 1 171 ? -59.911 14.927 12.689 1.00 136.16 171 LYS A CA 1
ATOM 1285 C C . LYS A 1 171 ? -59.252 13.574 12.315 1.00 135.24 171 LYS A C 1
ATOM 1286 O O . LYS A 1 171 ? -58.510 13.064 13.165 1.00 130.37 171 LYS A O 1
ATOM 1292 N N . PRO A 1 172 ? -59.465 12.977 11.097 1.00 133.01 172 PRO A N 1
ATOM 1293 C CA . PRO A 1 172 ? -58.830 11.679 10.798 1.00 130.18 172 PRO A CA 1
ATOM 1294 C C . PRO A 1 172 ? -57.309 11.748 10.632 1.00 127.74 172 PRO A C 1
ATOM 1295 O O . PRO A 1 172 ? -56.645 10.728 10.797 1.00 124.56 172 PRO A O 1
ATOM 1299 N N . ILE A 1 173 ? -56.758 12.934 10.303 1.00 122.84 173 ILE A N 1
ATOM 1300 C CA . ILE A 1 173 ? -55.313 13.141 10.136 1.00 118.20 173 ILE A CA 1
ATOM 1301 C C . ILE A 1 173 ? -54.658 13.008 11.504 1.00 115.36 173 ILE A C 1
ATOM 1302 O O . ILE A 1 173 ? -53.615 12.365 11.634 1.00 112.23 173 ILE A O 1
ATOM 1307 N N . ILE A 1 174 ? -55.319 13.571 12.525 1.00 109.95 174 ILE A N 1
ATOM 1308 C CA . ILE A 1 174 ? -54.883 13.585 13.917 1.00 104.38 174 ILE A CA 1
ATOM 1309 C C . ILE A 1 174 ? -54.868 12.167 14.488 1.00 104.82 174 ILE A C 1
ATOM 1310 O O . ILE A 1 174 ? -53.842 11.760 15.042 1.00 100.24 174 ILE A O 1
ATOM 1315 N N . VAL A 1 175 ? -55.983 11.410 14.333 1.00 104.39 175 VAL A N 1
ATOM 1316 C CA . VAL A 1 175 ? -56.112 10.040 14.863 1.00 103.51 175 VAL A CA 1
ATOM 1317 C C . VAL A 1 175 ? -54.968 9.134 14.332 1.00 105.24 175 VAL A C 1
ATOM 1318 O O . VAL A 1 175 ? -54.364 8.412 15.119 1.00 101.43 175 VAL A O 1
ATOM 1322 N N . GLY A 1 176 ? -54.651 9.250 13.038 1.00 104.48 176 GLY A N 1
ATOM 1323 C CA . GLY A 1 176 ? -53.606 8.487 12.362 1.00 103.53 176 GLY A CA 1
ATOM 1324 C C . GLY A 1 176 ? -52.204 8.803 12.843 1.00 102.35 176 GLY A C 1
ATOM 1325 O O . GLY A 1 176 ? -51.431 7.885 13.138 1.00 99.97 176 GLY A O 1
ATOM 1326 N N . SER A 1 177 ? -51.864 10.106 12.919 1.00 96.99 177 SER A N 1
ATOM 1327 C CA . SER A 1 177 ? -50.559 10.567 13.385 1.00 93.05 177 SER A CA 1
ATOM 1328 C C . SER A 1 177 ? -50.289 10.058 14.792 1.00 92.30 177 SER A C 1
ATOM 1329 O O . SER A 1 177 ? -49.225 9.474 15.025 1.00 89.40 177 SER A O 1
ATOM 1332 N N . SER A 1 178 ? -51.278 10.214 15.708 1.00 88.41 178 SER A N 1
ATOM 1333 C CA . SER A 1 178 ? -51.154 9.779 17.110 1.00 84.99 178 SER A CA 1
ATOM 1334 C C . SER A 1 178 ? -50.785 8.303 17.210 1.00 87.52 178 SER A C 1
ATOM 1335 O O . SER A 1 178 ? -50.063 7.930 18.127 1.00 85.34 178 SER A O 1
ATOM 1338 N N . LYS A 1 179 ? -51.229 7.483 16.244 1.00 85.70 179 LYS A N 1
ATOM 1339 C CA . LYS A 1 179 ? -50.955 6.046 16.208 1.00 85.12 179 LYS A CA 1
ATOM 1340 C C . LYS A 1 179 ? -49.519 5.736 15.724 1.00 87.90 179 LYS A C 1
ATOM 1341 O O . LYS A 1 179 ? -49.013 4.647 16.001 1.00 86.29 179 LYS A O 1
ATOM 1347 N N . PHE A 1 180 ? -48.861 6.688 15.030 1.00 85.53 180 PHE A N 1
ATOM 1348 C CA . PHE A 1 180 ? -47.501 6.519 14.504 1.00 86.20 180 PHE A CA 1
ATOM 1349 C C . PHE A 1 180 ? -46.434 7.198 15.375 1.00 89.81 180 PHE A C 1
ATOM 1350 O O . PHE A 1 180 ? -45.234 6.998 15.148 1.00 89.86 180 PHE A O 1
ATOM 1358 N N . ARG A 1 181 ? -46.870 7.983 16.378 1.00 84.87 181 ARG A N 1
ATOM 1359 C CA . ARG A 1 181 ? -45.984 8.715 17.286 1.00 81.27 181 ARG A CA 1
ATOM 1360 C C . ARG A 1 181 ? -45.948 8.039 18.627 1.00 82.82 181 ARG A C 1
ATOM 1361 O O . ARG A 1 181 ? -46.994 7.607 19.119 1.00 84.13 181 ARG A O 1
ATOM 1369 N N . SER A 1 182 ? -44.736 7.923 19.215 1.00 75.98 182 SER A N 1
ATOM 1370 C CA . SER A 1 182 ? -44.478 7.288 20.511 1.00 72.97 182 SER A CA 1
ATOM 1371 C C . SER A 1 182 ? -45.382 7.891 21.602 1.00 74.98 182 SER A C 1
ATOM 1372 O O . SER A 1 182 ? -45.540 9.110 21.655 1.00 74.57 182 SER A O 1
ATOM 1375 N N . LYS A 1 183 ? -46.037 7.037 22.412 1.00 71.53 183 LYS A N 1
ATOM 1376 C CA . LYS A 1 183 ? -46.979 7.412 23.493 1.00 71.16 183 LYS A CA 1
ATOM 1377 C C . LYS A 1 183 ? -48.236 8.190 22.956 1.00 77.81 183 LYS A C 1
ATOM 1378 O O . LYS A 1 183 ? -49.105 8.585 23.740 1.00 77.31 183 LYS A O 1
ATOM 1384 N N . GLY A 1 184 ? -48.325 8.363 21.637 1.00 76.98 184 GLY A N 1
ATOM 1385 C CA . GLY A 1 184 ? -49.433 9.057 20.989 1.00 79.66 184 GLY A CA 1
ATOM 1386 C C . GLY A 1 184 ? -49.273 10.559 21.005 1.00 85.01 184 GLY A C 1
ATOM 1387 O O . GLY A 1 184 ? -50.223 11.299 20.719 1.00 86.45 184 GLY A O 1
ATOM 1388 N N . ARG A 1 185 ? -48.057 11.016 21.356 1.00 80.48 185 ARG A N 1
ATOM 1389 C CA . ARG A 1 185 ? -47.715 12.427 21.484 1.00 79.57 185 ARG A CA 1
ATOM 1390 C C . ARG A 1 185 ? -47.373 12.952 20.105 1.00 85.54 185 ARG A C 1
ATOM 1391 O O . ARG A 1 185 ? -46.213 12.981 19.701 1.00 85.26 185 ARG A O 1
ATOM 1399 N N . PHE A 1 186 ? -48.425 13.318 19.370 1.00 84.43 186 PHE A N 1
ATOM 1400 C CA . PHE A 1 186 ? -48.389 13.755 17.980 1.00 87.05 186 PHE A CA 1
ATOM 1401 C C . PHE A 1 186 ? -48.059 15.248 17.829 1.00 91.77 186 PHE A C 1
ATOM 1402 O O . PHE A 1 186 ? -48.271 16.010 18.773 1.00 90.52 186 PHE A O 1
ATOM 1410 N N . PRO A 1 187 ? -47.596 15.689 16.626 1.00 90.17 187 PRO A N 1
ATOM 1411 C CA . PRO A 1 187 ? -47.284 17.120 16.421 1.00 90.56 187 PRO A CA 1
ATOM 1412 C C . PRO A 1 187 ? -48.457 18.046 16.741 1.00 94.16 187 PRO A C 1
ATOM 1413 O O . PRO A 1 187 ? -49.489 18.036 16.060 1.00 96.78 187 PRO A O 1
ATOM 1417 N N . VAL A 1 188 ? -48.285 18.835 17.808 1.00 87.26 188 VAL A N 1
ATOM 1418 C CA . VAL A 1 188 ? -49.283 19.782 18.316 1.00 87.36 188 VAL A CA 1
ATOM 1419 C C . VAL A 1 188 ? -48.620 21.177 18.568 1.00 85.85 188 VAL A C 1
ATOM 1420 O O . VAL A 1 188 ? -47.409 21.247 18.808 1.00 80.91 188 VAL A O 1
ATOM 1424 N N . LEU A 1 189 ? -49.408 22.272 18.477 1.00 84.59 189 LEU A N 1
ATOM 1425 C CA . LEU A 1 189 ? -48.908 23.634 18.732 1.00 85.50 189 LEU A CA 1
ATOM 1426 C C . LEU A 1 189 ? -48.494 23.827 20.213 1.00 88.54 189 LEU A C 1
ATOM 1427 O O . LEU A 1 189 ? -49.326 23.668 21.117 1.00 87.11 189 LEU A O 1
ATOM 1432 N N . SER A 1 190 ? -47.193 24.149 20.436 1.00 84.63 190 SER A N 1
ATOM 1433 C CA . SER A 1 190 ? -46.570 24.434 21.737 1.00 82.20 190 SER A CA 1
ATOM 1434 C C . SER A 1 190 ? -46.456 25.955 21.951 1.00 90.15 190 SER A C 1
ATOM 1435 O O . SER A 1 190 ? -46.348 26.409 23.095 1.00 88.41 190 SER A O 1
ATOM 1438 N N . TYR A 1 191 ? -46.453 26.730 20.827 1.00 90.49 191 TYR A N 1
ATOM 1439 C CA . TYR A 1 191 ? -46.398 28.191 20.772 1.00 92.91 191 TYR A CA 1
ATOM 1440 C C . TYR A 1 191 ? -46.445 28.703 19.341 1.00 100.02 191 TYR A C 1
ATOM 1441 O O . TYR A 1 191 ? -45.746 28.186 18.472 1.00 100.41 191 TYR A O 1
ATOM 1450 N N . TYR A 1 192 ? -47.251 29.752 19.116 1.00 98.71 192 TYR A N 1
ATOM 1451 C CA . TYR A 1 192 ? -47.443 30.443 17.840 1.00 100.91 192 TYR A CA 1
ATOM 1452 C C . TYR A 1 192 ? -46.887 31.858 17.949 1.00 107.36 192 TYR A C 1
ATOM 1453 O O . TYR A 1 192 ? -47.063 32.477 18.984 1.00 106.76 192 TYR A O 1
ATOM 1462 N N . HIS A 1 193 ? -46.207 32.366 16.911 1.00 106.07 193 HIS A N 1
ATOM 1463 C CA . HIS A 1 193 ? -45.688 33.736 16.906 1.00 108.53 193 HIS A CA 1
ATOM 1464 C C . HIS A 1 193 ? -46.595 34.570 16.004 1.00 116.67 193 HIS A C 1
ATOM 1465 O O . HIS A 1 193 ? -46.473 34.484 14.782 1.00 118.66 193 HIS A O 1
ATOM 1472 N N . GLN A 1 194 ? -47.532 35.334 16.597 1.00 114.58 194 GLN A N 1
ATOM 1473 C CA . GLN A 1 194 ? -48.518 36.161 15.884 1.00 118.84 194 GLN A CA 1
ATOM 1474 C C . GLN A 1 194 ? -47.891 36.988 14.746 1.00 126.35 194 GLN A C 1
ATOM 1475 O O . GLN A 1 194 ? -48.298 36.830 13.587 1.00 127.53 194 GLN A O 1
ATOM 1481 N N . ASP A 1 195 ? -46.890 37.832 15.080 1.00 123.64 195 ASP A N 1
ATOM 1482 C CA . ASP A 1 195 ? -46.242 38.756 14.149 1.00 125.30 195 ASP A CA 1
ATOM 1483 C C . ASP A 1 195 ? -45.482 38.079 13.002 1.00 126.98 195 ASP A C 1
ATOM 1484 O O . ASP A 1 195 ? -45.733 38.433 11.845 1.00 128.07 195 ASP A O 1
ATOM 1489 N N . LYS A 1 196 ? -44.567 37.134 13.301 1.00 121.08 196 LYS A N 1
ATOM 1490 C CA . LYS A 1 196 ? -43.767 36.447 12.274 1.00 119.65 196 LYS A CA 1
ATOM 1491 C C . LYS A 1 196 ? -44.533 35.309 11.575 1.00 121.49 196 LYS A C 1
ATOM 1492 O O . LYS A 1 196 ? -44.082 34.842 10.524 1.00 121.29 196 LYS A O 1
ATOM 1498 N N . GLU A 1 197 ? -45.688 34.884 12.143 1.00 117.30 197 GLU A N 1
ATOM 1499 C CA . GLU A 1 197 ? -46.565 33.801 11.650 1.00 117.09 197 GLU A CA 1
ATOM 1500 C C . GLU A 1 197 ? -45.842 32.423 11.645 1.00 116.12 197 GLU A C 1
ATOM 1501 O O . GLU A 1 197 ? -46.268 31.501 10.940 1.00 115.86 197 GLU A O 1
ATOM 1507 N N . ALA A 1 198 ? -44.773 32.288 12.462 1.00 109.00 198 ALA A N 1
ATOM 1508 C CA . ALA A 1 198 ? -43.996 31.054 12.609 1.00 105.67 198 ALA A CA 1
ATOM 1509 C C . ALA A 1 198 ? -44.495 30.268 13.844 1.00 107.39 198 ALA A C 1
ATOM 1510 O O . ALA A 1 198 ? -45.100 30.869 14.739 1.00 107.20 198 ALA A O 1
ATOM 1512 N N . ALA A 1 199 ? -44.275 28.935 13.886 1.00 101.03 199 ALA A N 1
ATOM 1513 C CA . ALA A 1 199 ? -44.786 28.133 14.997 1.00 97.14 199 ALA A CA 1
ATOM 1514 C C . ALA A 1 199 ? -43.752 27.212 15.660 1.00 96.36 199 ALA A C 1
ATOM 1515 O O . ALA A 1 199 ? -42.842 26.712 15.002 1.00 95.73 199 ALA A O 1
ATOM 1517 N N . ILE A 1 200 ? -43.923 26.986 16.982 1.00 89.62 200 ILE A N 1
ATOM 1518 C CA . ILE A 1 200 ? -43.163 26.025 17.792 1.00 85.61 200 ILE A CA 1
ATOM 1519 C C . ILE A 1 200 ? -44.130 24.892 18.046 1.00 88.97 200 ILE A C 1
ATOM 1520 O O . ILE A 1 200 ? -45.187 25.104 18.653 1.00 89.83 200 ILE A O 1
ATOM 1525 N N . CYS A 1 201 ? -43.811 23.719 17.519 1.00 83.40 201 CYS A N 1
ATOM 1526 C CA . CYS A 1 201 ? -44.654 22.545 17.652 1.00 81.75 201 CYS A CA 1
ATOM 1527 C C . CYS A 1 201 ? -43.927 21.491 18.441 1.00 79.51 201 CYS A C 1
ATOM 1528 O O . CYS A 1 201 ? -42.710 21.355 18.310 1.00 77.95 201 CYS A O 1
ATOM 1531 N N . ARG A 1 202 ? -44.667 20.737 19.252 1.00 74.15 202 ARG A N 1
ATOM 1532 C CA . ARG A 1 202 ? -44.100 19.662 20.078 1.00 71.30 202 ARG A CA 1
ATOM 1533 C C . ARG A 1 202 ? -44.760 18.317 19.757 1.00 74.37 202 ARG A C 1
ATOM 1534 O O . ARG A 1 202 ? -45.942 18.279 19.396 1.00 76.23 202 ARG A O 1
ATOM 1542 N N . CYS A 1 203 ? -43.972 17.224 19.866 1.00 67.94 203 CYS A N 1
ATOM 1543 C CA . CYS A 1 203 ? -44.402 15.829 19.676 1.00 67.13 203 CYS A CA 1
ATOM 1544 C C . CYS A 1 203 ? -43.354 14.868 20.237 1.00 69.06 203 CYS A C 1
ATOM 1545 O O . CYS A 1 203 ? -42.424 15.291 20.921 1.00 67.45 203 CYS A O 1
ATOM 1548 N N . SER A 1 204 ? -43.539 13.568 19.987 1.00 65.09 204 SER A N 1
ATOM 1549 C CA . SER A 1 204 ? -42.601 12.515 20.365 1.00 62.93 204 SER A CA 1
ATOM 1550 C C . SER A 1 204 ? -42.000 11.988 19.106 1.00 67.70 204 SER A C 1
ATOM 1551 O O . SER A 1 204 ? -42.478 12.341 18.030 1.00 69.41 204 SER A O 1
ATOM 1554 N N . GLN A 1 205 ? -40.970 11.151 19.202 1.00 64.13 205 GLN A N 1
ATOM 1555 C CA . GLN A 1 205 ? -40.360 10.545 18.014 1.00 66.11 205 GLN A CA 1
ATOM 1556 C C . GLN A 1 205 ? -41.397 9.728 17.196 1.00 72.51 205 GLN A C 1
ATOM 1557 O O . GLN A 1 205 ? -42.321 9.169 17.799 1.00 70.54 205 GLN A O 1
ATOM 1563 N N . PRO A 1 206 ? -41.283 9.682 15.835 1.00 72.90 206 PRO A N 1
ATOM 1564 C CA . PRO A 1 206 ? -42.180 8.801 15.058 1.00 75.29 206 PRO A CA 1
ATOM 1565 C C . PRO A 1 206 ? -41.665 7.340 15.088 1.00 76.97 206 PRO A C 1
ATOM 1566 O O . PRO A 1 206 ? -40.449 7.144 15.154 1.00 76.90 206 PRO A O 1
ATOM 1570 N N . LEU A 1 207 ? -42.550 6.323 15.001 1.00 72.36 207 LEU A N 1
ATOM 1571 C CA . LEU A 1 207 ? -42.111 4.889 15.040 1.00 71.71 207 LEU A CA 1
ATOM 1572 C C . LEU A 1 207 ? -41.703 4.426 13.646 1.00 80.56 207 LEU A C 1
ATOM 1573 O O . LEU A 1 207 ? -42.323 3.542 13.062 1.00 81.62 207 LEU A O 1
ATOM 1578 N N . SER A 1 208 ? -40.635 5.041 13.118 1.00 80.30 208 SER A N 1
ATOM 1579 C CA . SER A 1 208 ? -40.106 4.826 11.767 1.00 83.27 208 SER A CA 1
ATOM 1580 C C . SER A 1 208 ? -39.168 3.603 11.737 1.00 91.20 208 SER A C 1
ATOM 1581 O O . SER A 1 208 ? -38.039 3.667 11.241 1.00 92.58 208 SER A O 1
ATOM 1584 N N . GLY A 1 209 ? -39.707 2.492 12.235 1.00 90.58 209 GLY A N 1
ATOM 1585 C CA . GLY A 1 209 ? -39.087 1.170 12.337 1.00 93.07 209 GLY A CA 1
ATOM 1586 C C . GLY A 1 209 ? -38.114 0.772 11.249 1.00 100.27 209 GLY A C 1
ATOM 1587 O O . GLY A 1 209 ? -36.908 0.990 11.375 1.00 101.81 209 GLY A O 1
ATOM 1588 N N . PHE A 1 210 ? -38.618 0.155 10.202 1.00 98.32 210 PHE A N 1
ATOM 1589 C CA . PHE A 1 210 ? -37.760 -0.308 9.121 1.00 102.17 210 PHE A CA 1
ATOM 1590 C C . PHE A 1 210 ? -38.090 0.541 7.917 1.00 108.45 210 PHE A C 1
ATOM 1591 O O . PHE A 1 210 ? -37.276 1.395 7.520 1.00 110.02 210 PHE A O 1
ATOM 1599 N N . SER A 1 211 ? -39.318 0.419 7.400 1.00 102.32 211 SER A N 1
ATOM 1600 C CA . SER A 1 211 ? -39.751 1.306 6.310 1.00 100.70 211 SER A CA 1
ATOM 1601 C C . SER A 1 211 ? -41.233 1.597 6.474 1.00 100.93 211 SER A C 1
ATOM 1602 O O . SER A 1 211 ? -41.993 1.618 5.497 1.00 104.74 211 SER A O 1
ATOM 1605 N N . ALA A 1 212 ? -41.636 1.744 7.743 1.00 89.96 212 ALA A N 1
ATOM 1606 C CA . ALA A 1 212 ? -42.975 2.086 8.175 1.00 87.60 212 ALA A CA 1
ATOM 1607 C C . ALA A 1 212 ? -43.256 3.535 7.750 1.00 92.06 212 ALA A C 1
ATOM 1608 O O . ALA A 1 212 ? -42.457 4.450 7.989 1.00 87.66 212 ALA A O 1
ATOM 1610 N N . ARG A 1 213 ? -44.377 3.706 7.081 1.00 92.56 213 ARG A N 1
ATOM 1611 C CA . ARG A 1 213 ? -44.827 4.968 6.562 1.00 93.52 213 ARG A CA 1
ATOM 1612 C C . ARG A 1 213 ? -46.233 5.281 7.075 1.00 99.94 213 ARG A C 1
ATOM 1613 O O . ARG A 1 213 ? -47.102 4.415 7.030 1.00 102.99 213 ARG A O 1
ATOM 1621 N N . CYS A 1 214 ? -46.474 6.515 7.518 1.00 94.57 214 CYS A N 1
ATOM 1622 C CA . CYS A 1 214 ? -47.811 6.915 7.947 1.00 94.67 214 CYS A CA 1
ATOM 1623 C C . CYS A 1 214 ? -48.153 8.170 7.218 1.00 99.33 214 CYS A C 1
ATOM 1624 O O . CYS A 1 214 ? -47.488 9.180 7.415 1.00 95.76 214 CYS A O 1
ATOM 1627 N N . LEU A 1 215 ? -49.147 8.078 6.317 1.00 101.91 215 LEU A N 1
ATOM 1628 C CA . LEU A 1 215 ? -49.633 9.141 5.428 1.00 105.31 215 LEU A CA 1
ATOM 1629 C C . LEU A 1 215 ? -50.139 10.351 6.201 1.00 108.66 215 LEU A C 1
ATOM 1630 O O . LEU A 1 215 ? -49.705 11.475 5.933 1.00 107.62 215 LEU A O 1
ATOM 1635 N N . GLU A 1 216 ? -51.040 10.109 7.175 1.00 104.83 216 GLU A N 1
ATOM 1636 C CA . GLU A 1 216 ? -51.651 11.125 8.038 1.00 102.82 216 GLU A CA 1
ATOM 1637 C C . GLU A 1 216 ? -50.591 11.931 8.750 1.00 101.72 216 GLU A C 1
ATOM 1638 O O . GLU A 1 216 ? -50.781 13.134 8.926 1.00 101.49 216 GLU A O 1
ATOM 1644 N N . ASP A 1 217 ? -49.468 11.284 9.146 1.00 95.44 217 ASP A N 1
ATOM 1645 C CA . ASP A 1 217 ? -48.359 11.966 9.825 1.00 92.12 217 ASP A CA 1
ATOM 1646 C C . ASP A 1 217 ? -47.631 12.869 8.824 1.00 96.62 217 ASP A C 1
ATOM 1647 O O . ASP A 1 217 ? -47.428 14.057 9.103 1.00 96.03 217 ASP A O 1
ATOM 1652 N N . GLU A 1 218 ? -47.312 12.324 7.634 1.00 93.69 218 GLU A N 1
ATOM 1653 C CA . GLU A 1 218 ? -46.670 13.073 6.554 1.00 95.37 218 GLU A CA 1
ATOM 1654 C C . GLU A 1 218 ? -47.512 14.333 6.199 1.00 99.74 218 GLU A C 1
ATOM 1655 O O . GLU 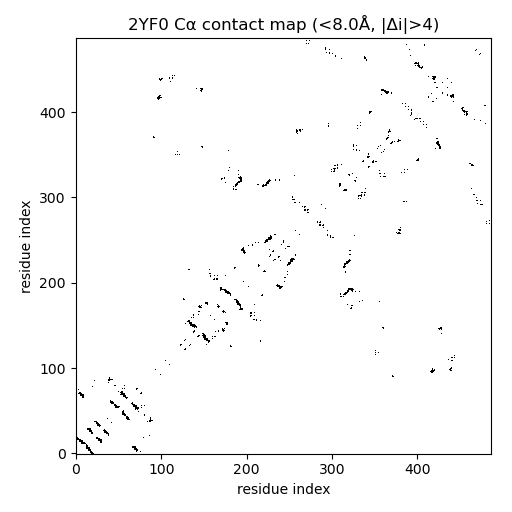A 1 218 ? -46.960 15.437 6.138 1.00 97.44 218 GLU A O 1
ATOM 1661 N N . HIS A 1 219 ? -48.852 14.152 6.071 1.00 98.46 219 HIS A N 1
ATOM 1662 C CA . HIS A 1 219 ? -49.855 15.179 5.815 1.00 100.80 219 HIS A CA 1
ATOM 1663 C C . HIS A 1 219 ? -49.958 16.176 6.972 1.00 105.51 219 HIS A C 1
ATOM 1664 O O . HIS A 1 219 ? -50.213 17.355 6.703 1.00 107.57 219 HIS A O 1
ATOM 1671 N N . LEU A 1 220 ? -49.763 15.725 8.250 1.00 98.82 220 LEU A N 1
ATOM 1672 C CA . LEU A 1 220 ? -49.830 16.628 9.407 1.00 96.47 220 LEU A CA 1
ATOM 1673 C C . LEU A 1 220 ? -48.621 17.567 9.430 1.00 101.47 220 LEU A C 1
ATOM 1674 O O . LEU A 1 220 ? -48.810 18.770 9.646 1.00 103.27 220 LEU A O 1
ATOM 1679 N N . LEU A 1 221 ? -47.396 17.039 9.189 1.00 96.10 221 LEU A N 1
ATOM 1680 C CA . LEU A 1 221 ? -46.193 17.877 9.129 1.00 95.08 221 LEU A CA 1
ATOM 1681 C C . LEU A 1 221 ? -46.285 18.870 7.967 1.00 102.81 221 LEU A C 1
ATOM 1682 O O . LEU A 1 221 ? -45.848 20.018 8.098 1.00 101.32 221 LEU A O 1
ATOM 1687 N N . GLN A 1 222 ? -46.889 18.416 6.847 1.00 104.20 222 GLN A N 1
ATOM 1688 C CA . GLN A 1 222 ? -47.158 19.195 5.640 1.00 108.78 222 GLN A CA 1
ATOM 1689 C C . GLN A 1 222 ? -48.108 20.341 5.980 1.00 115.77 222 GLN A C 1
ATOM 1690 O O . GLN A 1 222 ? -47.896 21.462 5.514 1.00 118.30 222 GLN A O 1
ATOM 1696 N N . ALA A 1 223 ? -49.141 20.058 6.816 1.00 111.39 223 ALA A N 1
ATOM 1697 C CA . ALA A 1 223 ? -50.150 21.028 7.245 1.00 112.09 223 ALA A CA 1
ATOM 1698 C C . ALA A 1 223 ? -49.512 22.169 8.047 1.00 112.43 223 ALA A C 1
ATOM 1699 O O . ALA A 1 223 ? -49.856 23.321 7.793 1.00 114.37 223 ALA A O 1
ATOM 1701 N N . ILE A 1 224 ? -48.547 21.850 8.956 1.00 103.51 224 ILE A N 1
ATOM 1702 C CA . ILE A 1 224 ? -47.827 22.817 9.795 1.00 100.38 224 ILE A CA 1
ATOM 1703 C C . ILE A 1 224 ? -46.981 23.760 8.908 1.00 107.88 224 ILE A C 1
ATOM 1704 O O . ILE A 1 224 ? -47.067 24.978 9.091 1.00 110.00 224 ILE A O 1
ATOM 1709 N N . SER A 1 225 ? -46.203 23.220 7.940 1.00 104.73 225 SER A N 1
ATOM 1710 C CA . SER A 1 225 ? -45.418 24.042 6.999 1.00 106.56 225 SER A CA 1
ATOM 1711 C C . SER A 1 225 ? -46.338 24.912 6.162 1.00 115.65 225 SER A C 1
ATOM 1712 O O . SER A 1 225 ? -46.083 26.107 6.052 1.00 116.81 225 SER A O 1
ATOM 1715 N N . LYS A 1 226 ? -47.441 24.329 5.627 1.00 115.36 226 LYS A N 1
ATOM 1716 C CA . LYS A 1 226 ? -48.445 25.037 4.824 1.00 120.11 226 LYS A CA 1
ATOM 1717 C C . LYS A 1 226 ? -49.181 26.104 5.656 1.00 124.94 226 LYS A C 1
ATOM 1718 O O . LYS A 1 226 ? -49.650 27.089 5.086 1.00 127.65 226 LYS A O 1
ATOM 1724 N N . ALA A 1 227 ? -49.249 25.927 6.997 1.00 117.50 227 ALA A N 1
ATOM 1725 C CA . ALA A 1 227 ? -49.849 26.896 7.925 1.00 117.57 227 ALA A CA 1
ATOM 1726 C C . ALA A 1 227 ? -48.939 28.128 8.053 1.00 120.98 227 ALA A C 1
ATOM 1727 O O . ALA A 1 227 ? -49.429 29.212 8.382 1.00 122.47 227 ALA A O 1
ATOM 1729 N N . ASN A 1 228 ? -47.613 27.948 7.801 1.00 114.80 228 ASN A N 1
ATOM 1730 C CA . ASN A 1 228 ? -46.630 29.028 7.768 1.00 114.73 228 ASN A CA 1
ATOM 1731 C C . ASN A 1 228 ? -46.703 29.644 6.362 1.00 124.01 228 ASN A C 1
ATOM 1732 O O . ASN A 1 228 ? -46.421 28.954 5.380 1.00 122.75 228 ASN A O 1
ATOM 1737 N N . PRO A 1 229 ? -47.127 30.919 6.239 1.00 122.54 229 PRO A N 1
ATOM 1738 C CA . PRO A 1 229 ? -47.237 31.523 4.906 1.00 122.74 229 PRO A CA 1
ATOM 1739 C C . PRO A 1 229 ? -45.955 32.231 4.449 1.00 125.08 229 PRO A C 1
ATOM 1740 O O . PRO A 1 229 ? -45.965 32.851 3.389 1.00 125.74 229 PRO A O 1
ATOM 1744 N N . VAL A 1 230 ? -44.861 32.139 5.227 1.00 121.73 230 VAL A N 1
ATOM 1745 C CA . VAL A 1 230 ? -43.590 32.811 4.932 1.00 120.63 230 VAL A CA 1
ATOM 1746 C C . VAL A 1 230 ? -42.531 31.786 4.532 1.00 123.08 230 VAL A C 1
ATOM 1747 O O . VAL A 1 230 ? -41.793 32.015 3.575 1.00 122.04 230 VAL A O 1
ATOM 1751 N N . ASN A 1 231 ? -42.431 30.679 5.280 1.00 121.67 231 ASN A N 1
ATOM 1752 C CA . ASN A 1 231 ? -41.453 29.641 4.969 1.00 121.54 231 ASN A CA 1
ATOM 1753 C C . ASN A 1 231 ? -42.115 28.275 4.854 1.00 125.01 231 ASN A C 1
ATOM 1754 O O . ASN A 1 231 ? -42.784 27.821 5.790 1.00 123.08 231 ASN A O 1
ATOM 1759 N N . ARG A 1 232 ? -41.915 27.621 3.701 1.00 123.92 232 ARG A N 1
ATOM 1760 C CA . ARG A 1 232 ? -42.460 26.280 3.464 1.00 124.77 232 ARG A CA 1
ATOM 1761 C C . ARG A 1 232 ? -41.482 25.186 3.951 1.00 128.23 232 ARG A C 1
ATOM 1762 O O . ARG A 1 232 ? -41.853 24.015 3.969 1.00 128.70 232 ARG A O 1
ATOM 1770 N N . TYR A 1 233 ? -40.265 25.582 4.397 1.00 125.68 233 TYR A N 1
ATOM 1771 C CA . TYR A 1 233 ? -39.252 24.695 4.966 1.00 122.82 233 TYR A CA 1
ATOM 1772 C C . TYR A 1 233 ? -39.414 24.685 6.482 1.00 122.49 233 TYR A C 1
ATOM 1773 O O . TYR A 1 233 ? -39.508 25.752 7.113 1.00 120.87 233 TYR A O 1
ATOM 1782 N N . MET A 1 234 ? -39.476 23.460 7.060 1.00 115.81 234 MET A N 1
ATOM 1783 C CA . MET A 1 234 ? -39.676 23.199 8.495 1.00 110.46 234 MET A CA 1
ATOM 1784 C C . MET A 1 234 ? -38.413 22.585 9.127 1.00 109.25 234 MET A C 1
ATOM 1785 O O . MET A 1 234 ? -37.561 22.047 8.432 1.00 109.61 234 MET A O 1
ATOM 1790 N N . TYR A 1 235 ? -38.275 22.702 10.436 1.00 103.35 235 TYR A N 1
ATOM 1791 C CA . TYR A 1 235 ? -37.135 22.132 11.150 1.00 101.66 235 TYR A CA 1
ATOM 1792 C C . TYR A 1 235 ? -37.575 21.030 12.114 1.00 102.41 235 TYR A C 1
ATOM 1793 O O . TYR A 1 235 ? -38.684 21.097 12.653 1.00 100.85 235 TYR A O 1
ATOM 1802 N N . VAL A 1 236 ? -36.700 20.025 12.336 1.00 97.57 236 VAL A N 1
ATOM 1803 C CA . VAL A 1 236 ? -36.935 18.935 13.291 1.00 94.43 236 VAL A CA 1
ATOM 1804 C C . VAL A 1 236 ? -35.677 18.804 14.188 1.00 96.60 236 VAL A C 1
ATOM 1805 O O . VAL A 1 236 ? -34.571 18.595 13.669 1.00 98.23 236 VAL A O 1
ATOM 1809 N N . MET A 1 237 ? -35.863 18.969 15.525 1.00 89.58 237 MET A N 1
ATOM 1810 C CA . MET A 1 237 ? -34.823 18.890 16.557 1.00 89.03 237 MET A CA 1
ATOM 1811 C C . MET A 1 237 ? -34.863 17.514 17.271 1.00 92.29 237 MET A C 1
ATOM 1812 O O . MET A 1 237 ? -35.905 17.118 17.807 1.00 88.30 237 MET A O 1
ATOM 1817 N N . ASP A 1 238 ? -33.714 16.801 17.273 1.00 92.75 238 ASP A N 1
ATOM 1818 C CA . ASP A 1 238 ? -33.543 15.452 17.815 1.00 93.24 238 ASP A CA 1
ATOM 1819 C C . ASP A 1 238 ? -32.064 15.191 18.196 1.00 99.96 238 ASP A C 1
ATOM 1820 O O . ASP A 1 238 ? -31.242 16.092 18.079 1.00 100.52 238 ASP A O 1
ATOM 1825 N N . THR A 1 239 ? -31.736 13.953 18.636 1.00 98.77 239 THR A N 1
ATOM 1826 C CA . THR A 1 239 ? -30.407 13.524 19.085 1.00 101.87 239 THR A CA 1
ATOM 1827 C C . THR A 1 239 ? -29.758 12.525 18.114 1.00 113.83 239 THR A C 1
ATOM 1828 O O . THR A 1 239 ? -30.417 11.613 17.613 1.00 113.25 239 THR A O 1
ATOM 1832 N N . ARG A 1 240 ? -28.444 12.710 17.886 1.00 117.04 240 ARG A N 1
ATOM 1833 C CA . ARG A 1 240 ? -27.551 11.880 17.073 1.00 122.16 240 ARG A CA 1
ATOM 1834 C C . ARG A 1 240 ? -26.103 12.066 17.608 1.00 132.24 240 ARG A C 1
ATOM 1835 O O . ARG A 1 240 ? -25.908 12.974 18.427 1.00 130.85 240 ARG A O 1
ATOM 1843 N N . PRO A 1 241 ? -25.081 11.245 17.236 1.00 134.93 241 PRO A N 1
ATOM 1844 C CA . PRO A 1 241 ? -25.080 10.122 16.275 1.00 137.97 241 PRO A CA 1
ATOM 1845 C C . PRO A 1 241 ? -25.864 8.896 16.750 1.00 140.01 241 PRO A C 1
ATOM 1846 O O . PRO A 1 241 ? -26.000 8.662 17.957 1.00 136.58 241 PRO A O 1
ATOM 1850 N N . LYS A 1 242 ? -26.418 8.148 15.758 1.00 137.96 242 LYS A N 1
ATOM 1851 C CA . LYS A 1 242 ? -27.202 6.902 15.852 1.00 136.27 242 LYS A CA 1
ATOM 1852 C C . LYS A 1 242 ? -28.339 6.957 16.915 1.00 134.49 242 LYS A C 1
ATOM 1853 O O . LYS A 1 242 ? -28.897 5.905 17.251 1.00 133.34 242 LYS A O 1
ATOM 1859 N N . LEU A 1 243 ? -28.703 8.186 17.390 1.00 127.42 243 LEU A N 1
ATOM 1860 C CA . LEU A 1 243 ? -29.681 8.523 18.442 1.00 122.27 243 LEU A CA 1
ATOM 1861 C C . LEU A 1 243 ? -29.147 7.997 19.794 1.00 125.46 243 LEU A C 1
ATOM 1862 O O . LEU A 1 243 ? -28.938 6.791 19.956 1.00 126.10 243 LEU A O 1
ATOM 1867 N N . ASN A 1 244 ? -28.883 8.919 20.743 1.00 120.48 244 ASN A N 1
ATOM 1868 C CA . ASN A 1 244 ? -28.292 8.588 22.045 1.00 119.67 244 ASN A CA 1
ATOM 1869 C C . ASN A 1 244 ? -29.310 8.626 23.220 1.00 117.98 244 ASN A C 1
ATOM 1870 O O . ASN A 1 244 ? -28.949 8.248 24.341 1.00 117.31 244 ASN A O 1
ATOM 1875 N N . ALA A 1 245 ? -30.581 9.003 22.952 1.00 110.38 245 ALA A N 1
ATOM 1876 C CA . ALA A 1 245 ? -31.648 9.022 23.959 1.00 118.23 245 ALA A CA 1
ATOM 1877 C C . ALA A 1 245 ? -32.077 7.599 24.336 1.00 134.64 245 ALA A C 1
ATOM 1878 O O . ALA A 1 245 ? -32.572 7.358 25.437 1.00 88.42 245 ALA A O 1
ATOM 1880 N N . ALA A 1 250 ? -37.040 0.617 19.894 1.00 107.95 250 ALA A N 1
ATOM 1881 C CA . ALA A 1 250 ? -36.911 -0.711 19.283 1.00 111.14 250 ALA A CA 1
ATOM 1882 C C . ALA A 1 250 ? -37.553 -0.725 17.891 1.00 115.90 250 ALA A C 1
ATOM 1883 O O . ALA A 1 250 ? -36.940 -1.185 16.918 1.00 118.33 250 ALA A O 1
ATOM 1885 N N . ALA A 1 251 ? -38.783 -0.188 17.807 1.00 110.02 251 ALA A N 1
ATOM 1886 C CA . ALA A 1 251 ? -39.538 -0.058 16.572 1.00 111.06 251 ALA A CA 1
ATOM 1887 C C . ALA A 1 251 ? -39.311 1.352 15.992 1.00 114.33 251 ALA A C 1
ATOM 1888 O O . ALA A 1 251 ? -40.231 2.175 15.938 1.00 113.30 251 ALA A O 1
ATOM 1890 N N . GLY A 1 252 ? -38.060 1.625 15.617 1.00 111.07 252 GLY A N 1
ATOM 1891 C CA . GLY A 1 252 ? -37.667 2.904 15.040 1.00 110.19 252 GLY A CA 1
ATOM 1892 C C . GLY A 1 252 ? -36.461 3.585 15.642 1.00 111.22 252 GLY A C 1
ATOM 1893 O O . GLY A 1 252 ? -36.264 3.569 16.859 1.00 109.08 252 GLY A O 1
ATOM 1894 N N . LYS A 1 253 ? -35.672 4.222 14.764 1.00 108.51 253 LYS A N 1
ATOM 1895 C CA . LYS A 1 253 ? -34.500 5.051 15.058 1.00 108.10 253 LYS A CA 1
ATOM 1896 C C . LYS A 1 253 ? -34.979 6.518 15.291 1.00 107.27 253 LYS A C 1
ATOM 1897 O O . LYS A 1 253 ? -34.172 7.452 15.307 1.00 106.28 253 LYS A O 1
ATOM 1903 N N . GLY A 1 254 ? -36.300 6.670 15.452 1.00 100.90 254 GLY A N 1
ATOM 1904 C CA . GLY A 1 254 ? -37.020 7.902 15.758 1.00 98.11 254 GLY A CA 1
ATOM 1905 C C . GLY A 1 254 ? -36.810 9.102 14.863 1.00 103.03 254 GLY A C 1
ATOM 1906 O O . GLY A 1 254 ? -37.039 10.234 15.300 1.00 101.40 254 GLY A O 1
ATOM 1907 N N . TYR A 1 255 ? -36.370 8.875 13.618 1.00 102.11 255 TYR A N 1
ATOM 1908 C CA . TYR A 1 255 ? -36.140 9.948 12.654 1.00 103.23 255 TYR A CA 1
ATOM 1909 C C . TYR A 1 255 ? -37.176 9.925 11.582 1.00 105.62 255 TYR A C 1
ATOM 1910 O O . TYR A 1 255 ? -37.430 8.852 11.017 1.00 107.71 255 TYR A O 1
ATOM 1919 N N . GLU A 1 256 ? -37.735 11.104 11.244 1.00 98.44 256 GLU A N 1
ATOM 1920 C CA . GLU A 1 256 ? -38.636 11.205 10.097 1.00 99.14 256 GLU A CA 1
ATOM 1921 C C . GLU A 1 256 ? -37.778 10.991 8.860 1.00 103.99 256 GLU A C 1
ATOM 1922 O O . GLU A 1 256 ? -36.684 11.559 8.785 1.00 102.74 256 GLU A O 1
ATOM 1928 N N . ASN A 1 257 ? -38.193 10.093 7.953 1.00 103.75 257 ASN A N 1
ATOM 1929 C CA . ASN A 1 257 ? -37.408 9.840 6.744 1.00 107.57 257 ASN A CA 1
ATOM 1930 C C . ASN A 1 257 ? -37.545 11.044 5.815 1.00 112.58 257 ASN A C 1
ATOM 1931 O O . ASN A 1 257 ? -38.643 11.303 5.319 1.00 112.12 257 ASN A O 1
ATOM 1936 N N . GLU A 1 258 ? -36.432 11.787 5.603 1.00 110.87 258 GLU A N 1
ATOM 1937 C CA . GLU A 1 258 ? -36.398 13.021 4.797 1.00 112.94 258 GLU A CA 1
ATOM 1938 C C . GLU A 1 258 ? -36.883 12.786 3.357 1.00 120.44 258 GLU A C 1
ATOM 1939 O O . GLU A 1 258 ? -37.380 13.727 2.740 1.00 122.30 258 GLU A O 1
ATOM 1941 N N . ASP A 1 259 ? -36.795 11.540 2.848 1.00 117.31 259 ASP A N 1
ATOM 1942 C CA . ASP A 1 259 ? -37.276 11.192 1.508 1.00 119.97 259 ASP A CA 1
ATOM 1943 C C . ASP A 1 259 ? -38.803 11.084 1.490 1.00 120.74 259 ASP A C 1
ATOM 1944 O O . ASP A 1 259 ? -39.408 11.222 0.429 1.00 120.12 259 ASP A O 1
ATOM 1949 N N . ASN A 1 260 ? -39.422 10.833 2.660 1.00 112.44 260 ASN A N 1
ATOM 1950 C CA . ASN A 1 260 ? -40.872 10.687 2.792 1.00 111.31 260 ASN A CA 1
ATOM 1951 C C . ASN A 1 260 ? -41.518 11.962 3.314 1.00 114.28 260 ASN A C 1
ATOM 1952 O O . ASN A 1 260 ? -42.722 12.142 3.127 1.00 114.80 260 ASN A O 1
ATOM 1957 N N . TYR A 1 261 ? -40.712 12.833 3.973 1.00 109.25 261 TYR A N 1
ATOM 1958 C CA . TYR A 1 261 ? -41.033 14.171 4.496 1.00 107.02 261 TYR A CA 1
ATOM 1959 C C . TYR A 1 261 ? -40.130 15.127 3.706 1.00 114.91 261 TYR A C 1
ATOM 1960 O O . TYR A 1 261 ? -39.087 15.573 4.181 1.00 113.08 261 TYR A O 1
ATOM 1969 N N . SER A 1 262 ? -40.491 15.361 2.456 1.00 118.56 262 SER A N 1
ATOM 1970 C CA . SER A 1 262 ? -39.676 16.139 1.520 1.00 122.72 262 SER A CA 1
ATOM 1971 C C . SER A 1 262 ? -39.829 17.658 1.707 1.00 128.60 262 SER A C 1
ATOM 1972 O O . SER A 1 262 ? -39.832 18.408 0.719 1.00 129.30 262 SER A O 1
ATOM 1975 N N . ASN A 1 263 ? -39.883 18.108 2.977 1.00 123.71 263 ASN A N 1
ATOM 1976 C CA . ASN A 1 263 ? -40.063 19.514 3.356 1.00 123.83 263 ASN A CA 1
ATOM 1977 C C . ASN A 1 263 ? -39.525 19.782 4.788 1.00 123.50 263 ASN A C 1
ATOM 1978 O O . ASN A 1 263 ? -40.046 20.648 5.497 1.00 120.45 263 ASN A O 1
ATOM 1983 N N . ILE A 1 264 ? -38.456 19.047 5.178 1.00 120.26 264 ILE A N 1
ATOM 1984 C CA . ILE A 1 264 ? -37.849 19.013 6.512 1.00 116.96 264 ILE A CA 1
ATOM 1985 C C . ILE A 1 264 ? -36.309 19.151 6.486 1.00 121.66 264 ILE A C 1
ATOM 1986 O O . ILE A 1 264 ? -35.644 18.731 5.536 1.00 124.52 264 ILE A O 1
ATOM 1991 N N . ARG A 1 265 ? -35.770 19.710 7.581 1.00 115.97 265 ARG A N 1
ATOM 1992 C CA . ARG A 1 265 ? -34.354 19.913 7.900 1.00 116.99 265 ARG A CA 1
ATOM 1993 C C . ARG A 1 265 ? -34.098 19.399 9.338 1.00 116.19 265 ARG A C 1
ATOM 1994 O O . ARG A 1 265 ? -34.902 19.671 10.235 1.00 112.14 265 ARG A O 1
ATOM 2002 N N . PHE A 1 266 ? -33.001 18.651 9.550 1.00 112.96 266 PHE A N 1
ATOM 2003 C CA . PHE A 1 266 ? -32.683 18.065 10.854 1.00 109.43 266 PHE A CA 1
ATOM 2004 C C . PHE A 1 266 ? -31.490 18.714 11.543 1.00 110.37 266 PHE A C 1
ATOM 2005 O O . PHE A 1 266 ? -30.470 18.985 10.902 1.00 112.42 266 PHE A O 1
ATOM 2013 N N . GLN A 1 267 ? -31.595 18.882 12.874 1.00 102.19 267 GLN A N 1
ATOM 2014 C CA . GLN A 1 267 ? -30.514 19.425 13.690 1.00 102.22 267 GLN A CA 1
ATOM 2015 C C . GLN A 1 267 ? -30.391 18.672 15.000 1.00 102.34 267 GLN A C 1
ATOM 2016 O O . GLN A 1 267 ? -31.390 18.438 15.689 1.00 96.62 267 GLN A O 1
ATOM 2022 N N . PHE A 1 268 ? -29.142 18.306 15.332 1.00 102.56 268 PHE A N 1
ATOM 2023 C CA . PHE A 1 268 ? -28.760 17.577 16.538 1.00 101.55 268 PHE A CA 1
ATOM 2024 C C . PHE A 1 268 ? -28.799 18.475 17.768 1.00 104.97 268 PHE A C 1
ATOM 2025 O O . PHE A 1 268 ? -28.194 19.553 17.770 1.00 107.90 268 PHE A O 1
ATOM 2027 N N . VAL A 1 269 ? -29.490 18.031 18.823 1.00 96.95 269 VAL A N 1
ATOM 2028 C CA . VAL A 1 269 ? -29.549 18.808 20.050 1.00 94.43 269 VAL A CA 1
ATOM 2029 C C . VAL A 1 269 ? -28.310 18.507 20.912 1.00 97.37 269 VAL A C 1
ATOM 2030 O O . VAL A 1 269 ? -27.893 19.365 21.689 1.00 98.03 269 VAL A O 1
ATOM 2034 N N . GLY A 1 270 ? -27.744 17.307 20.760 1.00 92.86 270 GLY A N 1
ATOM 2035 C CA . GLY A 1 270 ? -26.585 16.841 21.519 1.00 93.88 270 GLY A CA 1
ATOM 2036 C C . GLY A 1 270 ? -26.815 16.665 23.018 1.00 93.16 270 GLY A C 1
ATOM 2037 O O . GLY A 1 270 ? -25.863 16.381 23.749 1.00 93.95 270 GLY A O 1
ATOM 2038 N N . ILE A 1 271 ? -28.076 16.817 23.487 1.00 84.67 271 ILE A N 1
ATOM 2039 C CA . ILE A 1 271 ? -28.446 16.724 24.900 1.00 82.22 271 ILE A CA 1
ATOM 2040 C C . ILE A 1 271 ? -28.701 15.262 25.326 1.00 85.74 271 ILE A C 1
ATOM 2041 O O . ILE A 1 271 ? -29.715 14.660 24.940 1.00 83.97 271 ILE A O 1
ATOM 2046 N N . GLU A 1 272 ? -27.815 14.740 26.208 1.00 81.75 272 GLU A N 1
ATOM 2047 C CA . GLU A 1 272 ? -27.849 13.375 26.734 1.00 79.35 272 GLU A CA 1
ATOM 2048 C C . GLU A 1 272 ? -29.153 13.110 27.509 1.00 79.93 272 GLU A C 1
ATOM 2049 O O . GLU A 1 272 ? -29.883 14.046 27.844 1.00 76.22 272 GLU A O 1
ATOM 2055 N N . ASN A 1 273 ? -29.485 11.820 27.691 1.00 77.81 273 ASN A N 1
ATOM 2056 C CA . ASN A 1 273 ? -30.715 11.346 28.349 1.00 74.90 273 ASN A CA 1
ATOM 2057 C C . ASN A 1 273 ? -30.696 11.543 29.874 1.00 78.52 273 ASN A C 1
ATOM 2058 O O . ASN A 1 273 ? -29.641 11.776 30.473 1.00 80.01 273 ASN A O 1
ATOM 2063 N N . ILE A 1 274 ? -31.887 11.374 30.482 1.00 71.93 274 ILE A N 1
ATOM 2064 C CA . ILE A 1 274 ? -32.222 11.505 31.897 1.00 69.83 274 ILE A CA 1
ATOM 2065 C C . ILE A 1 274 ? -31.280 10.711 32.832 1.00 75.71 274 ILE A C 1
ATOM 2066 O O . ILE A 1 274 ? -31.058 11.149 33.961 1.00 76.53 274 ILE A O 1
ATOM 2071 N N . HIS A 1 275 ? -30.756 9.564 32.377 1.00 72.81 275 HIS A N 1
ATOM 2072 C CA . HIS A 1 275 ? -29.845 8.723 33.152 1.00 75.18 275 HIS A CA 1
ATOM 2073 C C . HIS A 1 275 ? -28.494 9.392 33.288 1.00 81.00 275 HIS A C 1
ATOM 2074 O O . HIS A 1 275 ? -27.831 9.250 34.311 1.00 82.20 275 HIS A O 1
ATOM 2081 N N . VAL A 1 276 ? -28.084 10.114 32.252 1.00 78.49 276 VAL A N 1
ATOM 2082 C CA . VAL A 1 276 ? -26.808 10.817 32.222 1.00 8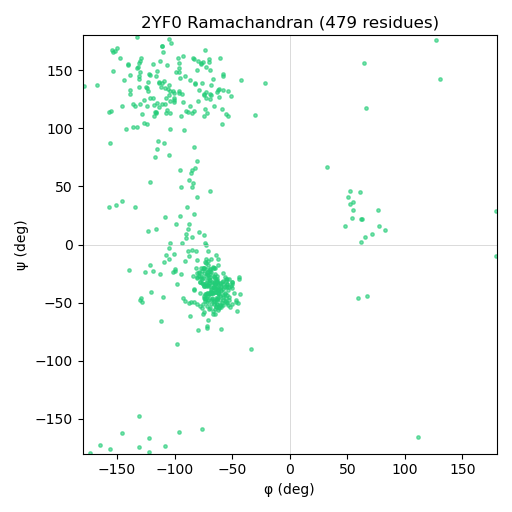0.91 276 VAL A CA 1
ATOM 2083 C C . VAL A 1 276 ? -26.945 12.102 33.064 1.00 79.94 276 VAL A C 1
ATOM 2084 O O . VAL A 1 276 ? -25.957 12.519 33.673 1.00 81.77 276 VAL A O 1
ATOM 2088 N N . MET A 1 277 ? -28.177 12.676 33.146 1.00 69.99 277 MET A N 1
ATOM 2089 C CA . MET A 1 277 ? -28.462 13.885 33.924 1.00 68.28 277 MET A CA 1
ATOM 2090 C C . MET A 1 277 ? -28.359 13.560 35.419 1.00 73.35 277 MET A C 1
ATOM 2091 O O . MET A 1 277 ? -27.585 14.212 36.139 1.00 75.94 277 MET A O 1
ATOM 2096 N N . ARG A 1 278 ? -29.126 12.530 35.872 1.00 65.45 278 ARG A N 1
ATOM 2097 C CA . ARG A 1 278 ? -29.116 12.034 37.240 1.00 62.99 278 ARG A CA 1
ATOM 2098 C C . ARG A 1 278 ? -27.688 11.652 37.641 1.00 65.85 278 ARG A C 1
ATOM 2099 O O . ARG A 1 278 ? -27.234 12.118 38.675 1.00 66.68 278 ARG A O 1
ATOM 2107 N N . SER A 1 279 ? -26.970 10.874 36.819 1.00 62.46 279 SER A N 1
ATOM 2108 C CA . SER A 1 279 ? -25.592 10.480 37.126 1.00 66.82 279 SER A CA 1
ATOM 2109 C C . SER A 1 279 ? -24.693 11.706 37.367 1.00 74.30 279 SER A C 1
ATOM 2110 O O . SER A 1 279 ? -23.990 11.743 38.376 1.00 76.11 279 SER A O 1
ATOM 2113 N N . SER A 1 280 ? -24.745 12.705 36.448 1.00 71.38 280 SER A N 1
ATOM 2114 C CA . SER A 1 280 ? -23.998 13.971 36.478 1.00 73.28 280 SER A CA 1
ATOM 2115 C C . SER A 1 280 ? -24.225 14.701 37.809 1.00 74.29 280 SER A C 1
ATOM 2116 O O . SER A 1 280 ? -23.251 15.060 38.483 1.00 76.72 280 SER A O 1
ATOM 2119 N N . LEU A 1 281 ? -25.512 14.888 38.188 1.00 65.49 281 LEU A N 1
ATOM 2120 C CA . LEU A 1 281 ? -25.912 15.548 39.427 1.00 64.86 281 LEU A CA 1
ATOM 2121 C C . LEU A 1 281 ? -25.347 14.808 40.653 1.00 74.72 281 LEU A C 1
ATOM 2122 O O . LEU A 1 281 ? -24.877 15.479 41.572 1.00 77.62 281 LEU A O 1
ATOM 2127 N N . GLN A 1 282 ? -25.331 13.447 40.643 1.00 71.99 282 GLN A N 1
ATOM 2128 C CA . GLN A 1 282 ? -24.765 12.665 41.747 1.00 74.34 282 GLN A CA 1
ATOM 2129 C C . GLN A 1 282 ? -23.343 13.103 42.023 1.00 83.65 282 GLN A C 1
ATOM 2130 O O . GLN A 1 282 ? -23.036 13.392 43.173 1.00 86.12 282 GLN A O 1
ATOM 2136 N N . LYS A 1 283 ? -22.488 13.186 40.982 1.00 82.41 283 LYS A N 1
ATOM 2137 C CA . LYS A 1 283 ? -21.080 13.581 41.134 1.00 87.54 283 LYS A CA 1
ATOM 2138 C C . LYS A 1 283 ? -20.946 15.050 41.517 1.00 91.66 283 LYS A C 1
ATOM 2139 O O . LYS A 1 283 ? -19.943 15.426 42.128 1.00 95.04 283 LYS A O 1
ATOM 2145 N N . LEU A 1 284 ? -21.958 15.875 41.169 1.00 83.82 284 LEU A N 1
ATOM 2146 C CA . LEU A 1 284 ? -21.970 17.288 41.520 1.00 83.59 284 LEU A CA 1
ATOM 2147 C C . LEU A 1 284 ? -22.193 17.378 43.023 1.00 83.28 284 LEU A C 1
ATOM 2148 O O . LEU A 1 284 ? -21.267 17.729 43.757 1.00 87.06 284 LEU A O 1
ATOM 2153 N N . LEU A 1 285 ? -23.373 16.940 43.485 1.00 72.01 285 LEU A N 1
ATOM 2154 C CA . LEU A 1 285 ? -23.731 16.922 44.899 1.00 69.58 285 LEU A CA 1
ATOM 2155 C C . LEU A 1 285 ? -22.703 16.125 45.732 1.00 78.55 285 LEU A C 1
ATOM 2156 O O . LEU A 1 285 ? -22.484 16.478 46.885 1.00 80.05 285 LEU A O 1
ATOM 2161 N N . GLU A 1 286 ? -22.016 15.130 45.130 1.00 78.19 286 GLU A N 1
ATOM 2162 C CA . GLU A 1 286 ? -20.977 14.331 45.787 1.00 83.26 286 GLU A CA 1
ATOM 2163 C C . GLU A 1 286 ? -19.724 15.171 46.035 1.00 94.93 286 GLU A C 1
ATOM 2164 O O . GLU A 1 286 ? -18.978 14.895 46.972 1.00 98.06 286 GLU A O 1
ATOM 2170 N N . VAL A 1 287 ? -19.483 16.178 45.187 1.00 94.80 287 VAL A N 1
ATOM 2171 C CA . VAL A 1 287 ? -18.320 17.064 45.298 1.00 100.68 287 VAL A CA 1
ATOM 2172 C C . VAL A 1 287 ? -18.681 18.224 46.243 1.00 104.81 287 VAL A C 1
ATOM 2173 O O . VAL A 1 287 ? -17.940 18.499 47.190 1.00 107.72 287 VAL A O 1
ATOM 2177 N N . ASN A 1 288 ? -19.838 18.869 45.982 1.00 97.79 288 ASN A N 1
ATOM 2178 C CA . ASN A 1 288 ? -20.407 19.983 46.735 1.00 97.04 288 ASN A CA 1
ATOM 2179 C C . ASN A 1 288 ? -20.618 19.586 48.204 1.00 102.48 288 ASN A C 1
ATOM 2180 O O . ASN A 1 288 ? -20.124 20.276 49.102 1.00 105.47 288 ASN A O 1
ATOM 2185 N N . GLY A 1 289 ? -21.302 18.457 48.416 1.00 96.34 289 GLY A N 1
ATOM 2186 C CA . GLY A 1 289 ? -21.601 17.901 49.731 1.00 95.66 289 GLY A CA 1
ATOM 2187 C C . GLY A 1 289 ? -20.383 17.546 50.560 1.00 104.78 289 GLY A C 1
ATOM 2188 O O . GLY A 1 289 ? -20.424 17.668 51.788 1.00 105.97 289 GLY A O 1
ATOM 2189 N N . THR A 1 290 ? -19.292 17.104 49.902 1.00 104.68 290 THR A N 1
ATOM 2190 C CA . THR A 1 290 ? -18.055 16.749 50.604 1.00 110.55 290 THR A CA 1
ATOM 2191 C C . THR A 1 290 ? -17.293 17.997 51.007 1.00 118.43 290 THR A C 1
ATOM 2192 O O . THR A 1 290 ? -17.471 19.055 50.402 1.00 116.99 290 THR A O 1
ATOM 2196 N N . LYS A 1 291 ? -16.469 17.869 52.057 1.00 120.12 291 LYS A N 1
ATOM 2197 C CA . LYS A 1 291 ? -15.598 18.921 52.583 1.00 125.06 291 LYS A CA 1
ATOM 2198 C C . LYS A 1 291 ? -14.199 18.318 52.807 1.00 135.31 291 LYS A C 1
ATOM 2199 O O . LYS A 1 291 ? -13.992 17.138 52.511 1.00 134.37 291 LYS A O 1
ATOM 2205 N N . GLY A 1 292 ? -13.252 19.134 53.264 1.00 138.63 292 GLY A N 1
ATOM 2206 C CA . GLY A 1 292 ? -11.863 18.717 53.451 1.00 146.82 292 GLY A CA 1
ATOM 2207 C C . GLY A 1 292 ? -11.158 18.650 52.109 1.00 153.93 292 GLY A C 1
ATOM 2208 O O . GLY A 1 292 ? -10.230 17.860 51.910 1.00 158.94 292 GLY A O 1
ATOM 2209 N N . LEU A 1 293 ? -11.623 19.500 51.184 1.00 147.10 293 LEU A N 1
ATOM 2210 C CA . LEU A 1 293 ? -11.193 19.619 49.800 1.00 148.20 293 LEU A CA 1
ATOM 2211 C C . LEU A 1 293 ? -10.149 20.730 49.595 1.00 160.09 293 LEU A C 1
ATOM 2212 O O . LEU A 1 293 ? -9.482 21.169 50.538 1.00 162.77 293 LEU A O 1
ATOM 2217 N N . SER A 1 294 ? -10.009 21.142 48.327 1.00 157.44 294 SER A N 1
ATOM 2218 C CA . SER A 1 294 ? -9.186 22.228 47.807 1.00 162.65 294 SER A CA 1
ATOM 2219 C C . SER A 1 294 ? -9.995 22.923 46.709 1.00 162.21 294 SER A C 1
ATOM 2220 O O . SER A 1 294 ? -10.884 22.296 46.123 1.00 155.48 294 SER A O 1
ATOM 2223 N N . VAL A 1 295 ? -9.714 24.215 46.448 1.00 161.54 295 VAL A N 1
ATOM 2224 C CA . VAL A 1 295 ? -10.412 25.024 45.433 1.00 157.30 295 VAL A CA 1
ATOM 2225 C C . VAL A 1 295 ? -10.223 24.385 44.040 1.00 160.15 295 VAL A C 1
ATOM 2226 O O . VAL A 1 295 ? -11.192 24.247 43.290 1.00 152.80 295 VAL A O 1
ATOM 2230 N N . ASN A 1 296 ? -8.977 23.959 43.736 1.00 163.80 296 ASN A N 1
ATOM 2231 C CA . ASN A 1 296 ? -8.578 23.300 42.490 1.00 164.84 296 ASN A CA 1
ATOM 2232 C C . ASN A 1 296 ? -9.299 21.950 42.321 1.00 162.69 296 ASN A C 1
ATOM 2233 O O . ASN A 1 296 ? -9.923 21.722 41.281 1.00 158.01 296 ASN A O 1
ATOM 2238 N N . ASP A 1 297 ? -9.249 21.088 43.362 1.00 159.04 297 ASP A N 1
ATOM 2239 C CA . ASP A 1 297 ? -9.856 19.755 43.383 1.00 154.06 297 ASP A CA 1
ATOM 2240 C C . ASP A 1 297 ? -11.377 19.810 43.318 1.00 148.01 297 ASP A C 1
ATOM 2241 O O . ASP A 1 297 ? -11.964 18.951 42.664 1.00 143.60 297 ASP A O 1
ATOM 2246 N N . PHE A 1 298 ? -12.014 20.809 43.973 1.00 141.76 298 PHE A N 1
ATOM 2247 C CA . PHE A 1 298 ? -13.476 20.975 43.991 1.00 134.11 298 PHE A CA 1
ATOM 2248 C C . PHE A 1 298 ? -14.029 21.198 42.575 1.00 136.05 298 PHE A C 1
ATOM 2249 O O . PHE A 1 298 ? -14.937 20.480 42.157 1.00 130.06 298 PHE A O 1
ATOM 2257 N N . TYR A 1 299 ? -13.490 22.198 41.852 1.00 137.34 299 TYR A N 1
ATOM 2258 C CA . TYR A 1 299 ? -13.948 22.534 40.504 1.00 134.99 299 TYR A CA 1
ATOM 2259 C C . TYR A 1 299 ? -13.558 21.456 39.489 1.00 138.19 299 TYR A C 1
ATOM 2260 O O . TYR A 1 299 ? -14.316 21.241 38.540 1.00 133.60 299 TYR A O 1
ATOM 2269 N N . SER A 1 300 ? -12.412 20.756 39.709 1.00 138.95 300 SER A N 1
ATOM 2270 C CA . SER A 1 300 ? -11.966 19.636 38.873 1.00 140.15 300 SER A CA 1
ATOM 2271 C C . SER A 1 300 ? -13.050 18.561 38.881 1.00 136.91 300 SER A C 1
ATOM 2272 O O . SER A 1 300 ? -13.506 18.151 37.815 1.00 134.12 300 SER A O 1
ATOM 2275 N N . GLY A 1 301 ? -13.499 18.192 40.086 1.00 129.72 301 GLY A N 1
ATOM 2276 C CA . GLY A 1 301 ? -14.573 17.237 40.312 1.00 122.96 301 GLY A CA 1
ATOM 2277 C C . GLY A 1 301 ? -15.910 17.798 39.879 1.00 118.91 301 GLY A C 1
ATOM 2278 O O . GLY A 1 301 ? -16.771 17.049 39.409 1.00 114.07 301 GLY A O 1
ATOM 2279 N N . LEU A 1 302 ? -16.091 19.127 40.016 1.00 114.55 302 LEU A N 1
ATOM 2280 C CA . LEU A 1 302 ? -17.322 19.799 39.600 1.00 108.98 302 LEU A CA 1
ATOM 2281 C C . LEU A 1 302 ? -17.461 19.729 38.081 1.00 111.77 302 LEU A C 1
ATOM 2282 O O . LEU A 1 302 ? -18.560 19.461 37.593 1.00 106.75 302 LEU A O 1
ATOM 2287 N N . GLU A 1 303 ? -16.354 19.941 37.338 1.00 112.52 303 GLU A N 1
ATOM 2288 C CA . GLU A 1 303 ? -16.401 19.866 35.881 1.00 111.92 303 GLU A CA 1
ATOM 2289 C C . GLU A 1 303 ? -16.347 18.401 35.427 1.00 114.48 303 GLU A C 1
ATOM 2290 O O . GLU A 1 303 ? -16.955 18.087 34.405 1.00 112.03 303 GLU A O 1
ATOM 2296 N N . SER A 1 304 ? -15.706 17.495 36.219 1.00 112.03 304 SER A N 1
ATOM 2297 C CA . SER A 1 304 ? -15.651 16.048 35.933 1.00 111.28 304 SER A CA 1
ATOM 2298 C C . SER A 1 304 ? -17.062 15.424 35.936 1.00 105.59 304 SER A C 1
ATOM 2299 O O . SER A 1 304 ? -17.265 14.344 35.384 1.00 104.25 304 SER A O 1
ATOM 2302 N N . SER A 1 305 ? -18.031 16.129 36.530 1.00 96.21 305 SER A N 1
ATOM 2303 C CA . SER A 1 305 ? -19.429 15.736 36.549 1.00 89.89 305 SER A CA 1
ATOM 2304 C C . SER A 1 305 ? -20.077 16.073 35.213 1.00 91.79 305 SER A C 1
ATOM 2305 O O . SER A 1 305 ? -21.115 15.493 34.876 1.00 86.59 305 SER A O 1
ATOM 2308 N N . GLY A 1 306 ? -19.484 17.055 34.511 1.00 91.98 306 GLY A N 1
ATOM 2309 C CA . GLY A 1 306 ? -19.934 17.580 33.224 1.00 90.78 306 GLY A CA 1
ATOM 2310 C C . GLY A 1 306 ? -21.314 18.209 33.264 1.00 90.75 306 GLY A C 1
ATOM 2311 O O . GLY A 1 306 ? -21.980 18.301 32.231 1.00 88.95 306 GLY A O 1
ATOM 2312 N N . TRP A 1 307 ? -21.761 18.630 34.465 1.00 85.48 307 TRP A N 1
ATOM 2313 C CA . TRP A 1 307 ? -23.075 19.233 34.701 1.00 80.48 307 TRP A CA 1
ATOM 2314 C C . TRP A 1 307 ? -23.217 20.559 33.948 1.00 85.20 307 TRP A C 1
ATOM 2315 O O . TRP A 1 307 ? -24.301 20.877 33.448 1.00 81.00 307 TRP A O 1
ATOM 2326 N N . LEU A 1 308 ? -22.127 21.334 33.896 1.00 86.83 308 LEU A N 1
ATOM 2327 C CA . LEU A 1 308 ? -22.115 22.615 33.210 1.00 88.85 308 LEU A CA 1
ATOM 2328 C C . LEU A 1 308 ? -22.251 22.370 31.708 1.00 95.93 308 LEU A C 1
ATOM 2329 O O . LEU A 1 308 ? -23.069 23.025 31.059 1.00 94.08 308 LEU A O 1
ATOM 2334 N N . ARG A 1 309 ? -21.534 21.343 31.186 1.00 95.75 309 ARG A N 1
ATOM 2335 C CA . ARG A 1 309 ? -21.596 20.907 29.789 1.00 95.92 309 ARG A CA 1
ATOM 2336 C C . ARG A 1 309 ? -23.033 20.511 29.406 1.00 95.44 309 ARG A C 1
ATOM 2337 O O . ARG A 1 309 ? -23.431 20.710 28.265 1.00 95.35 309 ARG A O 1
ATOM 2345 N N . HIS A 1 310 ? -23.814 20.000 30.367 1.00 89.47 310 HIS A N 1
ATOM 2346 C CA . HIS A 1 310 ? -25.204 19.589 30.164 1.00 85.48 310 HIS A CA 1
ATOM 2347 C C . HIS A 1 310 ? -26.135 20.795 29.977 1.00 88.54 310 HIS A C 1
ATOM 2348 O O . HIS A 1 310 ? -26.835 20.846 28.969 1.00 87.01 310 HIS A O 1
ATOM 2355 N N . ILE A 1 311 ? -26.111 21.770 30.915 1.00 86.16 311 ILE A N 1
ATOM 2356 C CA . ILE A 1 311 ? -26.932 22.998 30.889 1.00 85.02 311 ILE A CA 1
ATOM 2357 C C . ILE A 1 311 ? -26.522 23.897 29.693 1.00 89.65 311 ILE A C 1
ATOM 2358 O O . ILE A 1 311 ? -27.385 24.547 29.093 1.00 87.69 311 ILE A O 1
ATOM 2363 N N . LYS A 1 312 ? -25.220 23.872 29.324 1.00 88.53 312 LYS A N 1
ATOM 2364 C CA . LYS A 1 312 ? -24.641 24.594 28.193 1.00 91.59 312 LYS A CA 1
ATOM 2365 C C . LYS A 1 312 ? -25.259 24.082 26.884 1.00 95.65 312 LYS A C 1
ATOM 2366 O O . LYS A 1 312 ? -25.653 24.881 26.023 1.00 96.43 312 LYS A O 1
ATOM 2372 N N . ALA A 1 313 ? -25.334 22.748 26.741 1.00 90.33 313 ALA A N 1
ATOM 2373 C CA . ALA A 1 313 ? -25.908 22.116 25.565 1.00 89.19 313 ALA A CA 1
ATOM 2374 C C . ALA A 1 313 ? -27.440 22.214 25.588 1.00 88.95 313 ALA A C 1
ATOM 2375 O O . ALA A 1 313 ? -28.053 22.118 24.530 1.00 89.00 313 ALA A O 1
ATOM 2377 N N . VAL A 1 314 ? -28.059 22.446 26.764 1.00 82.71 314 VAL A N 1
ATOM 2378 C CA . VAL A 1 314 ? -29.517 22.633 26.841 1.00 79.72 314 VAL A CA 1
ATOM 2379 C C . VAL A 1 314 ? -29.846 24.005 26.227 1.00 89.30 314 VAL A C 1
ATOM 2380 O O . VAL A 1 314 ? -30.709 24.093 25.354 1.00 89.50 314 VAL A O 1
ATOM 2384 N N . MET A 1 315 ? -29.120 25.060 26.666 1.00 89.17 315 MET A N 1
ATOM 2385 C CA . MET A 1 315 ? -29.271 26.438 26.214 1.00 90.59 315 MET A CA 1
ATOM 2386 C C . MET A 1 315 ? -29.076 26.549 24.702 1.00 95.58 315 MET A C 1
ATOM 2387 O O . MET A 1 315 ? -29.857 27.237 24.041 1.00 95.58 315 MET A O 1
ATOM 2392 N N . ASP A 1 316 ? -28.053 25.859 24.158 1.00 92.43 316 ASP A N 1
ATOM 2393 C CA . ASP A 1 316 ? -27.732 25.863 22.731 1.00 93.76 316 ASP A CA 1
ATOM 2394 C C . ASP A 1 316 ? -28.940 25.489 21.877 1.00 96.10 316 ASP A C 1
ATOM 2395 O O . ASP A 1 316 ? -29.160 26.114 20.841 1.00 98.80 316 ASP A O 1
ATOM 2400 N N . ALA A 1 317 ? -29.751 24.526 22.332 1.00 89.11 317 ALA A N 1
ATOM 2401 C CA . ALA A 1 317 ? -30.950 24.089 21.617 1.00 87.35 317 ALA A CA 1
ATOM 2402 C C . ALA A 1 317 ? -32.026 25.184 21.624 1.00 88.42 317 ALA A C 1
ATOM 2403 O O . ALA A 1 317 ? -32.716 25.375 20.618 1.00 87.23 317 ALA A O 1
ATOM 2405 N N . ALA A 1 318 ? -32.136 25.930 22.740 1.00 84.18 318 ALA A N 1
ATOM 2406 C CA . ALA A 1 318 ? -33.067 27.061 22.846 1.00 83.22 318 ALA A CA 1
ATOM 2407 C C . ALA A 1 318 ? -32.607 28.197 21.934 1.00 88.96 318 ALA A C 1
ATOM 2408 O O . ALA A 1 318 ? -33.434 28.799 21.248 1.00 89.75 318 ALA A O 1
ATOM 2410 N N . VAL A 1 319 ? -31.270 28.429 21.882 1.00 86.38 319 VAL A N 1
ATOM 2411 C CA . VAL A 1 319 ? -30.587 29.472 21.096 1.00 89.37 319 VAL A CA 1
ATOM 2412 C C . VAL A 1 319 ? -30.796 29.181 19.613 1.00 94.26 319 VAL A C 1
ATOM 2413 O O . VAL A 1 319 ? -31.026 30.115 18.837 1.00 96.78 319 VAL A O 1
ATOM 2417 N N . PHE A 1 320 ? -30.766 27.883 19.235 1.00 87.39 320 PHE A N 1
ATOM 2418 C CA . PHE A 1 320 ? -31.015 27.441 17.869 1.00 87.07 320 PHE A CA 1
ATOM 2419 C C . PHE A 1 320 ? -32.481 27.709 17.485 1.00 90.90 320 PHE A C 1
ATOM 2420 O O . PHE A 1 320 ? -32.736 28.349 16.464 1.00 93.04 320 PHE A O 1
ATOM 2428 N N . LEU A 1 321 ? -33.431 27.153 18.273 1.00 85.45 321 LEU A N 1
ATOM 2429 C CA . LEU A 1 321 ? -34.884 27.255 18.086 1.00 84.32 321 LEU A CA 1
ATOM 2430 C C . LEU A 1 321 ? -35.321 28.738 17.954 1.00 88.85 321 LEU A C 1
ATOM 2431 O O . LEU A 1 321 ? -36.068 29.056 17.023 1.00 90.35 321 LEU A O 1
ATOM 2436 N N . ALA A 1 322 ? -34.811 29.638 18.820 1.00 84.31 322 ALA A N 1
ATOM 2437 C CA . ALA A 1 322 ? -35.131 31.075 18.714 1.00 86.45 322 ALA A CA 1
ATOM 2438 C C . ALA A 1 322 ? -34.605 31.687 17.386 1.00 94.01 322 ALA A C 1
ATOM 2439 O O . ALA A 1 322 ? -35.334 32.447 16.748 1.00 94.57 322 ALA A O 1
ATOM 2441 N N . LYS A 1 323 ? -33.370 31.309 16.958 1.00 92.84 323 LYS A N 1
ATOM 2442 C CA . LYS A 1 323 ? -32.726 31.768 15.717 1.00 97.43 323 LYS A CA 1
ATOM 2443 C C . LYS A 1 323 ? -33.479 31.306 14.465 1.00 104.32 323 LYS A C 1
ATOM 2444 O O . LYS A 1 323 ? -33.522 32.032 13.472 1.00 108.13 323 LYS A O 1
ATOM 2450 N N . ALA A 1 324 ? -34.073 30.111 14.511 1.00 99.61 324 ALA A N 1
ATOM 2451 C CA . ALA A 1 324 ? -34.848 29.578 13.401 1.00 100.78 324 ALA A CA 1
ATOM 2452 C C . ALA A 1 324 ? -36.186 30.311 13.261 1.00 106.18 324 ALA A C 1
ATOM 2453 O O . ALA A 1 324 ? -36.729 30.377 12.164 1.00 108.58 324 ALA A O 1
ATOM 2455 N N . ILE A 1 325 ? -36.713 30.862 14.357 1.00 101.27 325 ILE A N 1
ATOM 2456 C CA . ILE A 1 325 ? -37.980 31.586 14.335 1.00 102.14 325 ILE A CA 1
ATOM 2457 C C . ILE A 1 325 ? -37.701 33.049 13.951 1.00 111.03 325 ILE A C 1
ATOM 2458 O O . ILE A 1 325 ? -38.349 33.571 13.043 1.00 113.36 325 ILE A O 1
ATOM 2463 N N . THR A 1 326 ? -36.722 33.692 14.628 1.00 109.24 326 THR A N 1
ATOM 2464 C CA . THR A 1 326 ? -36.352 35.104 14.470 1.00 112.40 326 THR A CA 1
ATOM 2465 C C . THR A 1 326 ? -35.627 35.343 13.115 1.00 119.26 326 THR A C 1
ATOM 2466 O O . THR A 1 326 ? -36.230 35.956 12.234 1.00 121.92 326 THR A O 1
ATOM 2470 N N . VAL A 1 327 ? -34.374 34.849 12.946 1.00 115.27 327 VAL A N 1
ATOM 2471 C CA . VAL A 1 327 ? -33.527 35.054 11.758 1.00 118.60 327 VAL A CA 1
ATOM 2472 C C . VAL A 1 327 ? -34.196 34.506 10.475 1.00 124.56 327 VAL A C 1
ATOM 2473 O O . VAL A 1 327 ? -34.622 35.294 9.628 1.00 124.65 327 VAL A O 1
ATOM 2477 N N . GLU A 1 328 ? -34.260 33.179 10.319 1.00 118.44 328 GLU A N 1
ATOM 2478 C CA . GLU A 1 328 ? -34.840 32.577 9.123 1.00 118.81 328 GLU A CA 1
ATOM 2479 C C . GLU A 1 328 ? -36.218 32.027 9.447 1.00 119.27 328 GLU A C 1
ATOM 2480 O O . GLU A 1 328 ? -36.362 30.816 9.609 1.00 117.16 328 GLU A O 1
ATOM 2486 N N . ASN A 1 329 ? -37.225 32.931 9.547 1.00 114.92 329 ASN A N 1
ATOM 2487 C CA . ASN A 1 329 ? -38.646 32.659 9.822 1.00 112.69 329 ASN A CA 1
ATOM 2488 C C . ASN A 1 329 ? -39.054 31.285 9.275 1.00 115.00 329 ASN A C 1
ATOM 2489 O O . ASN A 1 329 ? -39.004 31.092 8.060 1.00 118.36 329 ASN A O 1
ATOM 2494 N N . ALA A 1 330 ? -39.353 30.310 10.177 1.00 105.70 330 ALA A N 1
ATOM 2495 C CA . ALA A 1 330 ? -39.714 28.908 9.866 1.00 102.19 330 ALA A CA 1
ATOM 2496 C C . ALA A 1 330 ? -40.285 28.189 11.082 1.00 99.26 330 ALA A C 1
ATOM 2497 O O . ALA A 1 330 ? -39.725 28.306 12.166 1.00 96.67 330 ALA A O 1
ATOM 2499 N N . SER A 1 331 ? -41.362 27.414 10.902 1.00 93.35 331 SER A N 1
ATOM 2500 C CA . SER A 1 331 ? -41.933 26.615 11.982 1.00 88.66 331 SER A CA 1
ATOM 2501 C C . SER A 1 331 ? -40.927 25.510 12.376 1.00 91.71 331 SER A C 1
ATOM 2502 O O . SER A 1 331 ? -40.231 24.984 11.502 1.00 91.06 331 SER A O 1
ATOM 2505 N N . VAL A 1 332 ? -40.816 25.188 13.687 1.00 87.95 332 VAL A N 1
ATOM 2506 C CA . VAL A 1 332 ? -39.904 24.134 14.172 1.00 86.30 332 VAL A CA 1
ATOM 2507 C C . VAL A 1 332 ? -40.710 23.066 14.912 1.00 90.23 332 VAL A C 1
ATOM 2508 O O . VAL A 1 332 ? -41.703 23.382 15.568 1.00 89.35 332 VAL A O 1
ATOM 2512 N N . LEU A 1 333 ? -40.269 21.802 14.800 1.00 88.19 333 LEU A N 1
ATOM 2513 C CA . LEU A 1 333 ? -40.858 20.654 15.496 1.00 85.78 333 LEU A CA 1
ATOM 2514 C C . LEU A 1 333 ? -39.825 20.050 16.441 1.00 84.24 333 LEU A C 1
ATOM 2515 O O . LEU A 1 333 ? -38.782 19.565 16.005 1.00 84.08 333 LEU A O 1
ATOM 2520 N N . VAL A 1 334 ? -40.086 20.140 17.732 1.00 77.61 334 VAL A N 1
ATOM 2521 C CA . VAL A 1 334 ? -39.177 19.579 18.725 1.00 75.13 334 VAL A CA 1
ATOM 2522 C C . VAL A 1 334 ? -39.801 18.296 19.259 1.00 75.59 334 VAL A C 1
ATOM 2523 O O . VAL A 1 334 ? -40.982 18.308 19.642 1.00 73.07 334 VAL A O 1
ATOM 2527 N N . HIS A 1 335 ? -39.025 17.187 19.256 1.00 70.95 335 HIS A N 1
ATOM 2528 C CA . HIS A 1 335 ? -39.554 15.934 19.768 1.00 69.39 335 HIS A CA 1
ATOM 2529 C C . HIS A 1 335 ? -38.524 15.051 20.486 1.00 72.73 335 HIS A C 1
ATOM 2530 O O . HIS A 1 335 ? -38.849 14.518 21.542 1.00 69.95 335 HIS A O 1
ATOM 2537 N N A CYS A 1 336 ? -37.278 14.954 19.965 0.50 70.47 336 CYS A N 1
ATOM 2538 N N B CYS A 1 336 ? -37.326 14.893 19.892 0.50 72.79 336 CYS A N 1
ATOM 2539 C CA A CYS A 1 336 ? -36.171 14.139 20.506 0.50 70.04 336 CYS A CA 1
ATOM 2540 C CA B CYS A 1 336 ? -36.230 13.994 20.256 0.50 73.72 336 CYS A CA 1
ATOM 2541 C C A CYS A 1 336 ? -36.553 12.616 20.571 0.50 75.17 336 CYS A C 1
ATOM 2542 C C B CYS A 1 336 ? -36.719 12.538 20.429 0.50 76.63 336 CYS A C 1
ATOM 2543 O O A CYS A 1 336 ? -36.141 11.847 19.703 0.50 77.21 336 CYS A O 1
ATOM 2544 O O B CYS A 1 336 ? -36.512 11.729 19.521 0.50 78.46 336 CYS A O 1
ATOM 2549 N N . SER A 1 337 ? -37.337 12.198 21.582 1.00 70.09 337 SER A N 1
ATOM 2550 C CA . SER A 1 337 ? -37.799 10.816 21.789 1.00 68.67 337 SER A CA 1
ATOM 2551 C C . SER A 1 337 ? -39.228 10.755 22.308 1.00 71.32 337 SER A C 1
ATOM 2552 O O . SER A 1 337 ? -40.125 10.347 21.576 1.00 72.51 337 SER A O 1
ATOM 2555 N N . ASP A 1 338 ? -39.454 11.165 23.548 1.00 65.07 338 ASP A N 1
ATOM 2556 C CA . ASP A 1 338 ? -40.778 11.013 24.132 1.00 64.11 338 ASP A CA 1
ATOM 2557 C C . ASP A 1 338 ? -41.517 12.339 24.198 1.00 67.34 338 ASP A C 1
ATOM 2558 O O . ASP A 1 338 ? -42.742 12.379 24.409 1.00 63.45 338 ASP A O 1
ATOM 2563 N N . GLY A 1 339 ? -40.755 13.402 23.964 1.00 67.26 339 GLY A N 1
ATOM 2564 C CA . GLY A 1 339 ? -41.244 14.769 23.929 1.00 67.59 339 GLY A CA 1
ATOM 2565 C C . GLY A 1 339 ? -41.845 15.242 25.224 1.00 68.89 339 GLY A C 1
ATOM 2566 O O . GLY A 1 339 ? -42.931 15.831 25.207 1.00 70.26 339 GLY A O 1
ATOM 2567 N N . TRP A 1 340 ? -41.172 14.962 26.350 1.00 61.70 340 TRP A N 1
ATOM 2568 C CA . TRP A 1 340 ? -41.659 15.446 27.652 1.00 59.10 340 TRP A CA 1
ATOM 2569 C C . TRP A 1 340 ? -40.508 15.935 28.569 1.00 64.41 340 TRP A C 1
ATOM 2570 O O . TRP A 1 340 ? -40.773 16.729 29.467 1.00 64.55 340 TRP A O 1
ATOM 2581 N N . ASP A 1 341 ? -39.256 15.483 28.345 1.00 61.60 341 ASP A N 1
ATOM 2582 C CA . ASP A 1 341 ? -38.112 15.908 29.141 1.00 61.81 341 ASP A CA 1
ATOM 2583 C C . ASP A 1 341 ? -37.363 17.017 28.407 1.00 69.36 341 ASP A C 1
ATOM 2584 O O . ASP A 1 341 ? -37.687 18.186 28.644 1.00 71.57 341 ASP A O 1
ATOM 2589 N N . ARG A 1 342 ? -36.417 16.680 27.484 1.00 65.47 342 ARG A N 1
ATOM 2590 C CA . ARG A 1 342 ? -35.656 17.671 26.703 1.00 66.64 342 ARG A CA 1
ATOM 2591 C C . ARG A 1 342 ? -36.536 18.519 25.787 1.00 72.96 342 ARG A C 1
ATOM 2592 O O . ARG A 1 342 ? -36.184 19.669 25.504 1.00 74.13 342 ARG A O 1
ATOM 2600 N N . THR A 1 343 ? -37.658 17.960 25.303 1.00 69.23 343 THR A N 1
ATOM 2601 C CA . THR A 1 343 ? -38.563 18.706 24.423 1.00 69.98 343 THR A CA 1
ATOM 2602 C C . THR A 1 343 ? -39.212 19.816 25.232 1.00 72.71 343 THR A C 1
ATOM 2603 O O . THR A 1 343 ? -39.274 20.940 24.748 1.00 74.97 343 THR A O 1
ATOM 2607 N N . SER A 1 344 ? -39.616 19.515 26.480 1.00 66.26 344 SER A N 1
ATOM 2608 C CA . SER A 1 344 ? -40.199 20.471 27.422 1.00 64.84 344 SER A CA 1
ATOM 2609 C C . SER A 1 344 ? -39.211 21.600 27.742 1.00 68.78 344 SER A C 1
ATOM 2610 O O . SER A 1 344 ? -39.613 22.757 27.795 1.00 66.73 344 SER A O 1
ATOM 2613 N N . GLN A 1 345 ? -37.918 21.237 27.949 1.00 67.31 345 GLN A N 1
ATOM 2614 C CA . GLN A 1 345 ? -36.809 22.133 28.278 1.00 68.85 345 GLN A CA 1
ATOM 2615 C C . GLN A 1 345 ? -36.580 23.154 27.189 1.00 78.69 345 GLN A C 1
ATOM 2616 O O . GLN A 1 345 ? -36.543 24.341 27.493 1.00 81.29 345 GLN A O 1
ATOM 2622 N N . VAL A 1 346 ? -36.444 22.687 25.916 1.00 76.85 346 VAL A N 1
ATOM 2623 C CA . VAL A 1 346 ? -36.179 23.473 24.710 1.00 78.46 346 VAL A CA 1
ATOM 2624 C C . VAL A 1 346 ? -37.403 24.318 24.347 1.00 83.71 346 VAL A C 1
ATOM 2625 O O . VAL A 1 346 ? -37.260 25.538 24.247 1.00 86.18 346 VAL A O 1
ATOM 2629 N N . CYS A 1 347 ? -38.594 23.698 24.179 1.00 78.36 347 CYS A N 1
ATOM 2630 C CA . CYS A 1 347 ? -39.834 24.419 23.843 1.00 79.20 347 CYS A CA 1
ATOM 2631 C C . CYS A 1 347 ? -40.052 25.643 24.741 1.00 81.74 347 CYS A C 1
ATOM 2632 O O . CYS A 1 347 ? -40.478 26.679 24.230 1.00 83.63 347 CYS A O 1
ATOM 2635 N N . SER A 1 348 ? -39.772 25.507 26.070 1.00 74.13 348 SER A N 1
ATOM 2636 C CA . SER A 1 348 ? -39.935 26.533 27.108 1.00 74.19 348 SER A CA 1
ATOM 2637 C C . SER A 1 348 ? -38.868 27.620 27.041 1.00 80.14 348 SER A C 1
ATOM 2638 O O . SER A 1 348 ? -39.216 28.792 26.949 1.00 81.40 348 SER A O 1
ATOM 2641 N N . LEU A 1 349 ? -37.575 27.219 27.138 1.00 76.62 349 LEU A N 1
ATOM 2642 C CA . LEU A 1 349 ? -36.380 28.062 27.091 1.00 78.51 349 LEU A CA 1
ATOM 2643 C C . LEU A 1 349 ? -36.363 28.886 25.801 1.00 85.60 349 LEU A C 1
ATOM 2644 O O . LEU A 1 349 ? -36.045 30.083 25.839 1.00 86.65 349 LEU A O 1
ATOM 2649 N N . GLY A 1 350 ? -36.744 28.237 24.691 1.00 82.99 350 GLY A N 1
ATOM 2650 C CA . GLY A 1 350 ? -36.869 28.849 23.372 1.00 85.60 350 GLY A CA 1
ATOM 2651 C C . GLY A 1 350 ? -37.917 29.947 23.379 1.00 91.65 350 GLY A C 1
ATOM 2652 O O . GLY A 1 350 ? -37.595 31.100 23.074 1.00 93.01 350 GLY A O 1
ATOM 2653 N N . SER A 1 351 ? -39.160 29.609 23.814 1.00 88.04 351 SER A N 1
ATOM 2654 C CA . SER A 1 351 ? -40.293 30.545 23.893 1.00 90.53 351 SER A CA 1
ATOM 2655 C C . SER A 1 351 ? -40.043 31.692 24.873 1.00 96.00 351 SER A C 1
ATOM 2656 O O . SER A 1 351 ? -40.612 32.777 24.708 1.00 97.93 351 SER A O 1
ATOM 2659 N N . LEU A 1 352 ? -39.194 31.451 25.884 1.00 90.98 352 LEU A N 1
ATOM 2660 C CA . LEU A 1 352 ? -38.824 32.468 26.863 1.00 92.16 352 LEU A CA 1
ATOM 2661 C C . LEU A 1 352 ? -37.913 33.525 26.201 1.00 99.19 352 LEU A C 1
ATOM 2662 O O . LEU A 1 352 ? -38.025 34.710 26.526 1.00 102.85 352 LEU A O 1
ATOM 2667 N N . LEU A 1 353 ? -37.033 33.091 25.267 1.00 93.08 353 LEU A N 1
ATOM 2668 C CA . LEU A 1 353 ? -36.090 33.957 24.561 1.00 94.82 353 LEU A CA 1
ATOM 2669 C C . LEU A 1 353 ? -36.765 34.868 23.559 1.00 99.74 353 LEU A C 1
ATOM 2670 O O . LEU A 1 353 ? -36.208 35.921 23.232 1.00 102.55 353 LEU A O 1
ATOM 2675 N N . LEU A 1 354 ? -37.935 34.466 23.037 1.00 94.13 354 LEU A N 1
ATOM 2676 C CA . LEU A 1 354 ? -38.591 35.264 22.009 1.00 96.34 354 LEU A CA 1
ATOM 2677 C C . LEU A 1 354 ? -39.859 36.024 22.487 1.00 99.97 354 LEU A C 1
ATOM 2678 O O . LEU A 1 354 ? -40.373 36.840 21.719 1.00 103.79 354 LEU A O 1
ATOM 2683 N N . ASP A 1 355 ? -40.362 35.766 23.701 1.00 91.87 355 ASP A N 1
ATOM 2684 C CA . ASP A 1 355 ? -41.575 36.425 24.166 1.00 92.76 355 ASP A CA 1
ATOM 2685 C C . ASP A 1 355 ? -41.305 37.150 25.465 1.00 100.21 355 ASP A C 1
ATOM 2686 O O . ASP A 1 355 ? -40.709 36.573 26.386 1.00 97.81 355 ASP A O 1
ATOM 2691 N N . SER A 1 356 ? -41.739 38.426 25.540 1.00 100.04 356 SER A N 1
ATOM 2692 C CA . SER A 1 356 ? -41.537 39.222 26.739 1.00 100.83 356 SER A CA 1
ATOM 2693 C C . SER A 1 356 ? -42.479 38.760 27.858 1.00 104.71 356 SER A C 1
ATOM 2694 O O . SER A 1 356 ? -42.034 38.647 29.000 1.00 103.03 356 SER A O 1
ATOM 2697 N N . TYR A 1 357 ? -43.765 38.472 27.531 1.00 103.00 357 TYR A N 1
ATOM 2698 C CA . TYR A 1 357 ? -44.798 38.083 28.507 1.00 102.68 357 TYR A CA 1
ATOM 2699 C C . TYR A 1 357 ? -44.372 36.911 29.385 1.00 99.43 357 TYR A C 1
ATOM 2700 O O . TYR A 1 357 ? -44.715 36.933 30.557 1.00 98.55 357 TYR A O 1
ATOM 2709 N N . TYR A 1 358 ? -43.626 35.913 28.854 1.00 90.91 358 TYR A N 1
ATOM 2710 C CA . TYR A 1 358 ? -43.182 34.785 29.684 1.00 86.50 358 TYR A CA 1
ATOM 2711 C C . TYR A 1 358 ? -42.095 35.211 30.683 1.00 92.04 358 TYR A C 1
ATOM 2712 O O . TYR A 1 358 ? -41.861 34.484 31.655 1.00 90.52 358 TYR A O 1
ATOM 2721 N N . ARG A 1 359 ? -41.489 36.409 30.499 1.00 91.07 359 ARG A N 1
ATOM 2722 C CA . ARG A 1 359 ? -40.473 36.922 31.427 1.00 91.03 359 ARG A CA 1
ATOM 2723 C C . ARG A 1 359 ? -41.114 37.650 32.617 1.00 96.90 359 ARG A C 1
ATOM 2724 O O . ARG A 1 359 ? -40.403 38.002 33.562 1.00 97.04 359 ARG A O 1
ATOM 2732 N N . THR A 1 360 ? -42.462 37.804 32.596 1.00 95.15 360 THR A N 1
ATOM 2733 C CA . THR A 1 360 ? -43.298 38.363 33.668 1.00 97.51 360 THR A CA 1
ATOM 2734 C C . THR A 1 360 ? -43.425 37.278 34.787 1.00 100.80 360 THR A C 1
ATOM 2735 O O . THR A 1 360 ? -43.224 36.092 34.521 1.00 97.07 360 THR A O 1
ATOM 2739 N N . ILE A 1 361 ? -43.720 37.690 36.034 1.00 100.83 361 ILE A N 1
ATOM 2740 C CA . ILE A 1 361 ? -43.891 36.765 37.150 1.00 98.62 361 ILE A CA 1
ATOM 2741 C C . ILE A 1 361 ? -45.104 35.891 36.832 1.00 102.88 361 ILE A C 1
ATOM 2742 O O . ILE A 1 361 ? -44.920 34.677 36.761 1.00 99.61 361 ILE A O 1
ATOM 2747 N N . LYS A 1 362 ? -46.288 36.493 36.515 1.00 103.20 362 LYS A N 1
ATOM 2748 C CA . LYS A 1 362 ? -47.490 35.725 36.148 1.00 103.07 362 LYS A CA 1
ATOM 2749 C C . LYS A 1 362 ? -47.297 34.990 34.809 1.00 106.21 362 LYS A C 1
ATOM 2750 O O . LYS A 1 362 ? -47.776 33.863 34.673 1.00 104.66 362 LYS A O 1
ATOM 2756 N N . GLY A 1 363 ? -46.585 35.615 33.864 1.00 102.95 363 GLY A N 1
ATOM 2757 C CA . GLY A 1 363 ? -46.270 35.031 32.562 1.00 100.22 363 GLY A CA 1
ATOM 2758 C C . GLY A 1 363 ? -45.383 33.802 32.647 1.00 98.93 363 GLY A C 1
ATOM 2759 O O . GLY A 1 363 ? -45.499 32.904 31.814 1.00 96.88 363 GLY A O 1
ATOM 2760 N N . PHE A 1 364 ? -44.502 33.730 33.669 1.00 93.65 364 PHE A N 1
ATOM 2761 C CA . PHE A 1 364 ? -43.633 32.567 33.878 1.00 89.57 364 PHE A CA 1
ATOM 2762 C C . PHE A 1 364 ? -44.429 31.400 34.472 1.00 92.32 364 PHE A C 1
ATOM 2763 O O . PHE A 1 364 ? -44.087 30.242 34.225 1.00 88.61 364 PHE A O 1
ATOM 2771 N N . MET A 1 365 ? -45.487 31.714 35.262 1.00 91.63 365 MET A N 1
ATOM 2772 C CA . MET A 1 365 ? -46.392 30.732 35.871 1.00 90.38 365 MET A CA 1
ATOM 2773 C C . MET A 1 365 ? -47.208 30.073 34.755 1.00 94.93 365 MET A C 1
ATOM 2774 O O . MET A 1 365 ? -47.240 28.841 34.676 1.00 92.21 365 MET A O 1
ATOM 2779 N N . VAL A 1 366 ? -47.789 30.884 33.838 1.00 94.72 366 VAL A N 1
ATOM 2780 C CA . VAL A 1 366 ? -48.565 30.359 32.700 1.00 95.57 366 VAL A CA 1
ATOM 2781 C C . VAL A 1 366 ? -47.660 29.505 31.757 1.00 95.18 366 VAL A C 1
ATOM 2782 O O . VAL A 1 366 ? -48.153 28.529 31.190 1.00 93.18 366 VAL A O 1
ATOM 2786 N N . LEU A 1 367 ? -46.348 29.847 31.647 1.00 89.81 367 LEU A N 1
ATOM 2787 C CA . LEU A 1 367 ? -45.360 29.129 30.840 1.00 86.89 367 LEU A CA 1
ATOM 2788 C C . LEU A 1 367 ? -45.157 27.685 31.361 1.00 88.61 367 LEU A C 1
ATOM 2789 O O . LEU A 1 367 ? -45.172 26.745 30.560 1.00 87.07 367 LEU A O 1
ATOM 2794 N N . ILE A 1 368 ? -44.985 27.515 32.691 1.00 85.32 368 ILE A N 1
ATOM 2795 C CA . ILE A 1 368 ? -44.782 26.206 33.338 1.00 82.00 368 ILE A CA 1
ATOM 2796 C C . ILE A 1 368 ? -46.082 25.389 33.222 1.00 85.23 368 ILE A C 1
ATOM 2797 O O . ILE A 1 368 ? -46.045 24.230 32.773 1.00 83.16 368 ILE A O 1
ATOM 2802 N N . GLU A 1 369 ? -47.223 26.040 33.546 1.00 83.08 369 GLU A N 1
ATOM 2803 C CA . GLU A 1 369 ? -48.580 25.503 33.476 1.00 83.91 369 GLU A CA 1
ATOM 2804 C C . GLU A 1 369 ? -48.917 24.870 32.117 1.00 88.44 369 GLU A C 1
ATOM 2805 O O . GLU A 1 369 ? -49.655 23.888 32.078 1.00 88.57 369 GLU A O 1
ATOM 2811 N N . LYS A 1 370 ? -48.397 25.444 31.015 1.00 84.96 370 LYS A N 1
ATOM 2812 C CA . LYS A 1 370 ? -48.640 24.983 29.651 1.00 84.59 370 LYS A CA 1
ATOM 2813 C C . LYS A 1 370 ? -47.639 23.886 29.263 1.00 86.26 370 LYS A C 1
ATOM 2814 O O . LYS A 1 370 ? -48.035 22.750 28.997 1.00 85.27 370 LYS A O 1
ATOM 2820 N N . ASP A 1 371 ? -46.345 24.230 29.260 1.00 80.97 371 ASP A N 1
ATOM 2821 C CA . ASP A 1 371 ? -45.251 23.398 28.779 1.00 77.73 371 ASP A CA 1
ATOM 2822 C C . ASP A 1 371 ? -44.883 22.184 29.635 1.00 76.57 371 ASP A C 1
ATOM 2823 O O . ASP A 1 371 ? -44.197 21.302 29.113 1.00 74.71 371 ASP A O 1
ATOM 2828 N N . TRP A 1 372 ? -45.290 22.125 30.923 1.00 71.59 372 TRP A N 1
ATOM 2829 C CA . TRP A 1 372 ? -44.925 20.989 31.797 1.00 67.50 372 TRP A CA 1
ATOM 2830 C C . TRP A 1 372 ? -46.147 20.382 32.491 1.00 72.65 372 TRP A C 1
ATOM 2831 O O . TRP A 1 372 ? -46.324 19.160 32.481 1.00 69.42 372 TRP A O 1
ATOM 2842 N N . ILE A 1 373 ? -46.976 21.244 33.102 1.00 73.64 373 ILE A N 1
ATOM 2843 C CA . ILE A 1 373 ? -48.168 20.820 33.837 1.00 75.18 373 ILE A CA 1
ATOM 2844 C C . ILE A 1 373 ? -49.205 20.214 32.862 1.00 79.62 373 ILE A C 1
ATOM 2845 O O . ILE A 1 373 ? -49.569 19.051 33.032 1.00 78.06 373 ILE A O 1
ATOM 2850 N N . SER A 1 374 ? -49.675 20.989 31.868 1.00 78.65 374 SER A N 1
ATOM 2851 C CA . SER A 1 374 ? -50.679 20.484 30.933 1.00 80.93 374 SER A CA 1
ATOM 2852 C C . SER A 1 374 ? -50.087 19.456 29.956 1.00 84.39 374 SER A C 1
ATOM 2853 O O . SER A 1 374 ? -50.673 18.385 29.799 1.00 84.73 374 SER A O 1
ATOM 2856 N N . PHE A 1 375 ? -48.909 19.733 29.365 1.00 79.81 375 PHE A N 1
ATOM 2857 C CA . PHE A 1 375 ? -48.318 18.803 28.404 1.00 78.93 375 PHE A CA 1
ATOM 2858 C C . PHE A 1 375 ? -47.501 17.697 29.088 1.00 80.02 375 PHE A C 1
ATOM 2859 O O . PHE A 1 375 ? -46.389 17.383 28.653 1.00 79.86 375 PHE A O 1
ATOM 2867 N N . GLY A 1 376 ? -48.118 17.075 30.093 1.00 73.85 376 GLY A N 1
ATOM 2868 C CA . GLY A 1 376 ? -47.627 15.922 30.836 1.00 70.67 376 GLY A CA 1
ATOM 2869 C C . GLY A 1 376 ? -46.146 15.706 31.087 1.00 71.25 376 GLY A C 1
ATOM 2870 O O . GLY A 1 376 ? -45.583 14.708 30.637 1.00 68.58 376 GLY A O 1
ATOM 2871 N N . HIS A 1 377 ? -45.512 16.571 31.882 1.00 69.22 377 HIS A N 1
ATOM 2872 C CA . HIS A 1 377 ? -44.140 16.275 32.291 1.00 67.41 377 HIS A CA 1
ATOM 2873 C C . HIS A 1 377 ? -44.228 15.305 33.480 1.00 69.77 377 HIS A C 1
ATOM 2874 O O . HIS A 1 377 ? -45.109 15.494 34.318 1.00 70.47 377 HIS A O 1
ATOM 2881 N N . LYS A 1 378 ? -43.354 14.277 33.552 1.00 63.90 378 LYS A N 1
ATOM 2882 C CA . LYS A 1 378 ? -43.419 13.251 34.609 1.00 62.53 378 LYS A CA 1
ATOM 2883 C C . LYS A 1 378 ? -42.777 13.723 35.946 1.00 67.47 378 LYS A C 1
ATOM 2884 O O . LYS A 1 378 ? -41.716 13.230 36.356 1.00 66.31 378 LYS A O 1
ATOM 2890 N N . PHE A 1 379 ? -43.462 14.653 36.645 1.00 65.07 379 PHE A N 1
ATOM 2891 C CA . PHE A 1 379 ? -42.965 15.199 37.912 1.00 65.35 379 PHE A CA 1
ATOM 2892 C C . PHE A 1 379 ? -42.906 14.088 38.972 1.00 65.48 379 PHE A C 1
ATOM 2893 O O . PHE A 1 379 ? -41.811 13.778 39.434 1.00 64.20 379 PHE A O 1
ATOM 2901 N N . SER A 1 380 ? -44.028 13.392 39.235 1.00 60.33 380 SER A N 1
ATOM 2902 C CA . SER A 1 380 ? -44.044 12.263 40.177 1.00 59.43 380 SER A CA 1
ATOM 2903 C C . SER A 1 380 ? -42.940 11.220 39.921 1.00 62.05 380 SER A C 1
ATOM 2904 O O . SER A 1 380 ? -42.386 10.711 40.893 1.00 60.45 380 SER A O 1
ATOM 2907 N N . GLU A 1 381 ? -42.607 10.929 38.642 1.00 59.45 381 GLU A N 1
ATOM 2908 C CA . GLU A 1 381 ? -41.577 9.946 38.307 1.00 60.47 381 GLU A CA 1
ATOM 2909 C C . GLU A 1 381 ? -40.164 10.507 38.427 1.00 68.03 381 GLU A C 1
ATOM 2910 O O . GLU A 1 381 ? -39.328 9.861 39.066 1.00 67.69 381 GLU A O 1
ATOM 2916 N N . ARG A 1 382 ? -39.883 11.681 37.792 1.00 66.81 382 ARG A N 1
ATOM 2917 C CA . ARG A 1 382 ? -38.547 12.303 37.811 1.00 67.09 382 ARG A CA 1
ATOM 2918 C C . ARG A 1 382 ? -38.178 12.894 39.185 1.00 71.21 382 ARG A C 1
ATOM 2919 O O . ARG A 1 382 ? -36.982 12.946 39.496 1.00 71.92 382 ARG A O 1
ATOM 2927 N N A CYS A 1 383 ? -39.175 13.329 39.990 0.50 66.82 383 CYS A N 1
ATOM 2928 N N B CYS A 1 383 ? -39.173 13.333 39.990 0.50 67.92 383 CYS A N 1
ATOM 2929 C CA A CYS A 1 383 ? -38.931 13.950 41.301 0.50 67.35 383 CYS A CA 1
ATOM 2930 C CA B CYS A 1 383 ? -38.920 13.929 41.312 0.50 68.97 383 CYS A CA 1
ATOM 2931 C C A CYS A 1 383 ? -39.129 12.983 42.508 0.50 72.82 383 CYS A C 1
ATOM 2932 C C B CYS A 1 383 ? -38.976 12.890 42.458 0.50 73.69 383 CYS A C 1
ATOM 2933 O O A CYS A 1 383 ? -38.676 13.305 43.609 0.50 72.80 383 CYS A O 1
ATOM 2934 O O B CYS A 1 383 ? -38.328 13.096 43.484 0.50 73.84 383 CYS A O 1
ATOM 2939 N N . GLY A 1 384 ? -39.766 11.826 42.286 1.00 70.08 384 GLY A N 1
ATOM 2940 C CA . GLY A 1 384 ? -39.960 10.780 43.298 1.00 69.66 384 GLY A CA 1
ATOM 2941 C C . GLY A 1 384 ? -41.029 11.046 44.341 1.00 73.20 384 GLY A C 1
ATOM 2942 O O . GLY A 1 384 ? -40.764 10.896 45.534 1.00 73.88 384 GLY A O 1
ATOM 2943 N N . GLN A 1 385 ? -42.255 11.408 43.895 1.00 69.21 385 GLN A N 1
ATOM 2944 C CA . GLN A 1 385 ? -43.437 11.700 44.720 1.00 69.81 385 GLN A CA 1
ATOM 2945 C C . GLN A 1 385 ? -43.986 10.466 45.462 1.00 76.09 385 GLN A C 1
ATOM 2946 O O . GLN A 1 385 ? -44.735 10.625 46.431 1.00 77.80 385 GLN A O 1
ATOM 2952 N N . LEU A 1 386 ? -43.649 9.248 44.984 1.00 72.14 386 LEU A N 1
ATOM 2953 C CA . LEU A 1 386 ? -44.020 7.953 45.576 1.00 71.88 386 LEU A CA 1
ATOM 2954 C C . LEU A 1 386 ? -42.754 7.112 45.677 1.00 76.12 386 LEU A C 1
ATOM 2955 O O . LEU A 1 386 ? -41.667 7.675 45.851 1.00 75.65 386 LEU A O 1
ATOM 2960 N N . ASP A 1 387 ? -42.871 5.782 45.545 1.00 73.35 387 ASP A N 1
ATOM 2961 C CA . ASP A 1 387 ? -41.706 4.907 45.593 1.00 73.53 387 ASP A CA 1
ATOM 2962 C C . ASP A 1 387 ? -41.608 4.116 44.275 1.00 77.63 387 ASP A C 1
ATOM 2963 O O . ASP A 1 387 ? -41.486 2.883 44.270 1.00 79.22 387 ASP A O 1
ATOM 2968 N N . GLY A 1 388 ? -41.619 4.863 43.171 1.00 71.37 388 GLY A N 1
ATOM 2969 C CA . GLY A 1 388 ? -41.494 4.330 41.822 1.00 70.30 388 GLY A CA 1
ATOM 2970 C C . GLY A 1 388 ? -40.072 3.935 41.470 1.00 72.86 388 GLY A C 1
ATOM 2971 O O . GLY A 1 388 ? -39.234 3.722 42.350 1.00 72.32 388 GLY A O 1
ATOM 2972 N N . ASP A 1 389 ? -39.782 3.867 40.170 1.00 69.23 389 ASP A N 1
ATOM 2973 C CA . ASP A 1 389 ? -38.478 3.435 39.678 1.00 69.43 389 ASP A CA 1
ATOM 2974 C C . ASP A 1 389 ? -37.352 4.454 39.982 1.00 72.97 389 ASP A C 1
ATOM 2975 O O . ASP A 1 389 ? -37.453 5.620 39.565 1.00 71.53 389 ASP A O 1
ATOM 2980 N N . PRO A 1 390 ? -36.248 4.010 40.655 1.00 69.75 390 PRO A N 1
ATOM 2981 C CA . PRO A 1 390 ? -35.094 4.907 40.848 1.00 70.13 390 PRO A CA 1
ATOM 2982 C C . PRO A 1 390 ? -34.517 5.412 39.516 1.00 74.22 390 PRO A C 1
ATOM 2983 O O . PRO A 1 390 ? -34.060 6.547 39.447 1.00 74.61 390 PRO A O 1
ATOM 2987 N N . LYS A 1 391 ? -34.562 4.575 38.463 1.00 71.08 391 LYS A N 1
ATOM 2988 C CA . LYS A 1 391 ? -34.060 4.868 37.111 1.00 71.08 391 LYS A CA 1
ATOM 2989 C C . LYS A 1 391 ? -34.934 5.905 36.375 1.00 72.47 391 LYS A C 1
ATOM 2990 O O . LYS A 1 391 ? -34.430 6.580 35.478 1.00 73.77 391 LYS A O 1
ATOM 2996 N N . GLU A 1 392 ? -36.215 6.053 36.753 1.00 65.38 392 GLU A N 1
ATOM 2997 C CA . GLU A 1 392 ? -37.111 7.035 36.140 1.00 63.57 392 GLU A CA 1
ATOM 2998 C C . GLU A 1 392 ? -37.009 8.425 36.853 1.00 70.67 392 GLU A C 1
ATOM 2999 O O . GLU A 1 392 ? -37.902 9.264 36.689 1.00 70.52 392 GLU A O 1
ATOM 3001 N N . VAL A 1 393 ? -35.913 8.659 37.625 1.00 68.92 393 VAL A N 1
ATOM 3002 C CA . VAL A 1 393 ? -35.659 9.855 38.446 1.00 68.71 393 VAL A CA 1
ATOM 3003 C C . VAL A 1 393 ? -34.459 10.643 37.880 1.00 72.65 393 VAL A C 1
ATOM 3004 O O . VAL A 1 393 ? -33.336 10.119 37.862 1.00 73.96 393 VAL A O 1
ATOM 3008 N N . SER A 1 394 ? -34.700 11.915 37.461 1.00 67.36 394 SER A N 1
ATOM 3009 C CA . SER A 1 394 ? -33.677 12.823 36.890 1.00 68.19 394 SER A CA 1
ATOM 3010 C C . SER A 1 394 ? -34.007 14.339 37.102 1.00 68.93 394 SER A C 1
ATOM 3011 O O . SER A 1 394 ? -35.192 14.720 37.087 1.00 65.44 394 SER A O 1
ATOM 3014 N N . PRO A 1 395 ? -32.972 15.216 37.224 1.00 67.37 395 PRO A N 1
ATOM 3015 C CA . PRO A 1 395 ? -33.241 16.652 37.472 1.00 68.64 395 PRO A CA 1
ATOM 3016 C C . PRO A 1 395 ? -33.498 17.472 36.185 1.00 75.05 395 PRO A C 1
ATOM 3017 O O . PRO A 1 395 ? -32.770 18.426 35.889 1.00 76.59 395 PRO A O 1
ATOM 3021 N N . VAL A 1 396 ? -34.554 17.121 35.443 1.00 70.93 396 VAL A N 1
ATOM 3022 C CA . VAL A 1 396 ? -34.874 17.736 34.154 1.00 71.41 396 VAL A CA 1
ATOM 3023 C C . VAL A 1 396 ? -35.546 19.134 34.332 1.00 74.54 396 VAL A C 1
ATOM 3024 O O . VAL A 1 396 ? -35.325 19.999 33.486 1.00 76.51 396 VAL A O 1
ATOM 3028 N N . PHE A 1 397 ? -36.320 19.364 35.400 1.00 67.56 397 PHE A N 1
ATOM 3029 C CA . PHE A 1 397 ? -36.950 20.675 35.591 1.00 67.53 397 PHE A CA 1
ATOM 3030 C C . PHE A 1 397 ? -36.038 21.586 36.431 1.00 73.10 397 PHE A C 1
ATOM 3031 O O . PHE A 1 397 ? -36.251 22.796 36.488 1.00 74.10 397 PHE A O 1
ATOM 3039 N N . THR A 1 398 ? -35.020 20.986 37.069 1.00 69.24 398 THR A N 1
ATOM 3040 C CA . THR A 1 398 ? -33.997 21.650 37.874 1.00 69.90 398 THR A CA 1
ATOM 3041 C C . THR A 1 398 ? -33.005 22.261 36.892 1.00 74.93 398 THR A C 1
ATOM 3042 O O . THR A 1 398 ? -32.585 23.413 37.064 1.00 77.05 398 THR A O 1
ATOM 3046 N N . GLN A 1 399 ? -32.674 21.494 35.841 1.00 69.11 399 GLN A N 1
ATOM 3047 C CA . GLN A 1 399 ? -31.781 21.898 34.762 1.00 70.26 399 GLN A CA 1
ATOM 3048 C C . GLN A 1 399 ? -32.351 23.108 34.001 1.00 73.55 399 GLN A C 1
ATOM 3049 O O . GLN A 1 399 ? -31.593 24.027 33.656 1.00 73.55 399 GLN A O 1
ATOM 3055 N N . PHE A 1 400 ? -33.699 23.107 33.789 1.00 69.29 400 PHE A N 1
ATOM 3056 C CA . PHE A 1 400 ? -34.473 24.163 33.134 1.00 70.43 400 PHE A CA 1
ATOM 3057 C C . PHE A 1 400 ? -34.372 25.442 33.943 1.00 75.48 400 PHE A C 1
ATOM 3058 O O . PHE A 1 400 ? -34.029 26.480 33.389 1.00 76.93 400 PHE A O 1
ATOM 3066 N N . LEU A 1 401 ? -34.651 25.359 35.259 1.00 71.58 401 LEU A N 1
ATOM 3067 C CA . LEU A 1 401 ? -34.582 26.503 36.158 1.00 72.42 401 LEU A CA 1
ATOM 3068 C C . LEU A 1 401 ? -33.154 27.063 36.228 1.00 80.02 401 LEU A C 1
ATOM 3069 O O . LEU A 1 401 ? -33.007 28.283 36.183 1.00 82.76 401 LEU A O 1
ATOM 3074 N N . GLU A 1 402 ? -32.112 26.186 36.230 1.00 75.63 402 GLU A N 1
ATOM 3075 C CA . GLU A 1 402 ? -30.707 26.604 36.209 1.00 77.92 402 GLU A CA 1
ATOM 3076 C C . GLU A 1 402 ? -30.404 27.363 34.911 1.00 86.39 402 GLU A C 1
ATOM 3077 O O . GLU A 1 402 ? -29.590 28.290 34.926 1.00 89.86 402 GLU A O 1
ATOM 3083 N N . CYS A 1 403 ? -31.085 27.005 33.807 1.00 82.30 403 CYS A N 1
ATOM 3084 C CA . CYS A 1 403 ? -30.910 27.702 32.531 1.00 83.90 403 CYS A CA 1
ATOM 3085 C C . CYS A 1 403 ? -31.555 29.086 32.618 1.00 86.10 403 CYS A C 1
ATOM 3086 O O . CYS A 1 403 ? -30.933 30.057 32.199 1.00 89.61 403 CYS A O 1
ATOM 3089 N N . VAL A 1 404 ? -32.757 29.191 33.229 1.00 78.26 404 VAL A N 1
ATOM 3090 C CA . VAL A 1 404 ? -33.460 30.470 33.411 1.00 78.94 404 VAL A CA 1
ATOM 3091 C C . VAL A 1 404 ? -32.611 31.378 34.361 1.00 83.30 404 VAL A C 1
ATOM 3092 O O . VAL A 1 404 ? -32.631 32.599 34.204 1.00 85.30 404 VAL A O 1
ATOM 3096 N N . TRP A 1 405 ? -31.814 30.775 35.279 1.00 77.32 405 TRP A N 1
ATOM 3097 C CA . TRP A 1 405 ? -30.925 31.516 36.178 1.00 78.28 405 TRP A CA 1
ATOM 3098 C C . TRP A 1 405 ? -29.804 32.148 35.379 1.00 88.35 405 TRP A C 1
ATOM 3099 O O . TRP A 1 405 ? -29.608 33.353 35.490 1.00 92.50 405 TRP A O 1
ATOM 3110 N N . HIS A 1 406 ? -29.106 31.364 34.544 1.00 86.13 406 HIS A N 1
ATOM 3111 C CA . HIS A 1 406 ? -28.021 31.864 33.702 1.00 91.14 406 HIS A CA 1
ATOM 3112 C C . HIS A 1 406 ? -28.472 33.050 32.826 1.00 95.94 406 HIS A C 1
ATOM 3113 O O . HIS A 1 406 ? -27.671 33.955 32.571 1.00 98.24 406 HIS A O 1
ATOM 3120 N N . LEU A 1 407 ? -29.771 33.074 32.453 1.00 89.64 407 LEU A N 1
ATOM 3121 C CA . LEU A 1 407 ? -30.393 34.140 31.669 1.00 90.58 407 LEU A CA 1
ATOM 3122 C C . LEU A 1 407 ? -30.572 35.420 32.500 1.00 97.50 407 LEU A C 1
ATOM 3123 O O . LEU A 1 407 ? -30.432 36.517 31.961 1.00 100.28 407 LEU A O 1
ATOM 3128 N N . THR A 1 408 ? -30.875 35.286 33.806 1.00 93.35 408 THR A N 1
ATOM 3129 C CA . THR A 1 408 ? -31.018 36.429 34.708 1.00 95.74 408 THR A CA 1
ATOM 3130 C C . THR A 1 408 ? -29.632 37.008 34.973 1.00 106.73 408 THR A C 1
ATOM 3131 O O . THR A 1 408 ? -29.488 38.229 35.107 1.00 110.62 408 THR A O 1
ATOM 3135 N N . GLU A 1 409 ? -28.609 36.118 35.036 1.00 103.59 409 GLU A N 1
ATOM 3136 C CA . GLU A 1 409 ? -27.204 36.494 35.231 1.00 107.53 409 GLU A CA 1
ATOM 3137 C C . GLU A 1 409 ? -26.660 37.149 33.960 1.00 115.84 409 GLU A C 1
ATOM 3138 O O . GLU A 1 409 ? -25.795 38.020 34.055 1.00 120.73 409 GLU A O 1
ATOM 3144 N N . GLN A 1 410 ? -27.186 36.739 32.779 1.00 110.18 410 GLN A N 1
ATOM 3145 C CA . GLN A 1 410 ? -26.833 37.275 31.464 1.00 112.76 410 GLN A CA 1
ATOM 3146 C C . GLN A 1 410 ? -27.495 38.642 31.271 1.00 120.35 410 GLN A C 1
ATOM 3147 O O . GLN A 1 410 ? -26.800 39.621 30.986 1.00 125.01 410 GLN A O 1
ATOM 3153 N N . PHE A 1 411 ? -28.834 38.704 31.439 1.00 114.33 411 PHE A N 1
ATOM 3154 C CA . PHE A 1 411 ? -29.638 39.916 31.278 1.00 116.29 411 PHE A CA 1
ATOM 3155 C C . PHE A 1 411 ? -30.258 40.323 32.633 1.00 120.61 411 PHE A C 1
ATOM 3156 O O . PHE A 1 411 ? -31.374 39.894 32.949 1.00 117.43 411 PHE A O 1
ATOM 3164 N N . PRO A 1 412 ? -29.548 41.148 33.455 1.00 121.12 412 PRO A N 1
ATOM 3165 C CA . PRO A 1 412 ? -30.064 41.486 34.804 1.00 120.31 412 PRO A CA 1
ATOM 3166 C C . PRO A 1 412 ? -31.252 42.461 34.843 1.00 124.04 412 PRO A C 1
ATOM 3167 O O . PRO A 1 412 ? -31.738 42.776 35.936 1.00 123.27 412 PRO A O 1
ATOM 3171 N N . GLN A 1 413 ? -31.742 42.898 33.674 1.00 121.65 413 GLN A N 1
ATOM 3172 C CA . GLN A 1 413 ? -32.871 43.821 33.559 1.00 123.97 413 GLN A CA 1
ATOM 3173 C C . GLN A 1 413 ? -34.064 43.206 32.785 1.00 125.57 413 GLN A C 1
ATOM 3174 O O . GLN A 1 413 ? -35.192 43.663 32.964 1.00 126.86 413 GLN A O 1
ATOM 3180 N N . ALA A 1 414 ? -33.826 42.191 31.934 1.00 118.00 414 ALA A N 1
ATOM 3181 C CA . ALA A 1 414 ? -34.881 41.596 31.111 1.00 115.46 414 ALA A CA 1
ATOM 3182 C C . ALA A 1 414 ? -35.984 40.862 31.895 1.00 116.49 414 ALA A C 1
ATOM 3183 O O . ALA A 1 414 ? -37.104 40.776 31.374 1.00 116.19 414 ALA A O 1
ATOM 3185 N N . PHE A 1 415 ? -35.686 40.322 33.107 1.00 109.77 415 PHE A N 1
ATOM 3186 C CA . PHE A 1 415 ? -36.669 39.555 33.871 1.00 106.01 415 PHE A CA 1
ATOM 3187 C C . PHE A 1 415 ? -37.217 40.311 35.058 1.00 108.51 415 PHE A C 1
ATOM 3188 O O . PHE A 1 415 ? -36.442 40.864 35.840 1.00 109.48 415 PHE A O 1
ATOM 3196 N N . GLU A 1 416 ? -38.563 40.267 35.224 1.00 103.17 416 GLU A N 1
ATOM 3197 C CA . GLU A 1 416 ? -39.339 40.874 36.317 1.00 104.13 416 GLU A CA 1
ATOM 3198 C C . GLU A 1 416 ? -38.961 40.280 37.671 1.00 107.44 416 GLU A C 1
ATOM 3199 O O . GLU A 1 416 ? -38.991 40.995 38.678 1.00 110.95 416 GLU A O 1
ATOM 3205 N N . PHE A 1 417 ? -38.620 38.975 37.699 1.00 98.59 417 PHE A N 1
ATOM 3206 C CA . PHE A 1 417 ? -38.239 38.242 38.912 1.00 95.68 417 PHE A CA 1
ATOM 3207 C C . PHE A 1 417 ? -36.715 38.026 39.009 1.00 97.58 417 PHE A C 1
ATOM 3208 O O . PHE A 1 417 ? -35.975 38.304 38.056 1.00 95.97 417 PHE A O 1
ATOM 3216 N N . SER A 1 418 ? -36.265 37.480 40.155 1.00 94.10 418 SER A N 1
ATOM 3217 C CA . SER A 1 418 ? -34.856 37.173 40.391 1.00 94.11 418 SER A CA 1
ATOM 3218 C C . SER A 1 418 ? -34.666 35.744 40.928 1.00 93.36 418 SER A C 1
ATOM 3219 O O . SER A 1 418 ? -35.635 34.982 41.029 1.00 90.79 418 SER A O 1
ATOM 3222 N N . GLU A 1 419 ? -33.403 35.407 41.287 1.00 88.13 419 GLU A N 1
ATOM 3223 C CA . GLU A 1 419 ? -32.924 34.136 41.826 1.00 84.36 419 GLU A CA 1
ATOM 3224 C C . GLU A 1 419 ? -33.850 33.571 42.908 1.00 87.90 419 GLU A C 1
ATOM 3225 O O . GLU A 1 419 ? -33.912 32.358 43.071 1.00 84.91 419 GLU A O 1
ATOM 3231 N N . ALA A 1 420 ? -34.574 34.444 43.628 1.00 88.23 420 ALA A N 1
ATOM 3232 C CA . ALA A 1 420 ? -35.467 34.072 44.734 1.00 87.41 420 ALA A CA 1
ATOM 3233 C C . ALA A 1 420 ? -36.722 33.360 44.235 1.00 88.86 420 ALA A C 1
ATOM 3234 O O . ALA A 1 420 ? -37.137 32.378 44.859 1.00 87.26 420 ALA A O 1
ATOM 3236 N N . PHE A 1 421 ? -37.313 33.840 43.120 1.00 83.74 421 PHE A N 1
ATOM 3237 C CA . PHE A 1 421 ? -38.519 33.254 42.534 1.00 80.98 421 PHE A CA 1
ATOM 3238 C C . PHE A 1 421 ? -38.268 31.841 42.023 1.00 82.86 421 PHE A C 1
ATOM 3239 O O . PHE A 1 421 ? -39.119 30.973 42.210 1.00 80.47 421 PHE A O 1
ATOM 3247 N N . LEU A 1 422 ? -37.103 31.617 41.381 1.00 80.06 422 LEU A N 1
ATOM 3248 C CA . LEU A 1 422 ? -36.718 30.315 40.832 1.00 77.07 422 LEU A CA 1
ATOM 3249 C C . LEU A 1 422 ? -36.513 29.313 41.951 1.00 78.48 422 LEU A C 1
ATOM 3250 O O . LEU A 1 422 ? -37.102 28.228 41.897 1.00 76.34 422 LEU A O 1
ATOM 3255 N N . LEU A 1 423 ? -35.723 29.695 42.988 1.00 74.91 423 LEU A N 1
ATOM 3256 C CA . LEU A 1 423 ? -35.423 28.846 44.150 1.00 73.06 423 LEU A CA 1
ATOM 3257 C C . LEU A 1 423 ? -36.669 28.504 44.943 1.00 77.96 423 LEU A C 1
ATOM 3258 O O . LEU A 1 423 ? -36.753 27.392 45.464 1.00 75.54 423 LEU A O 1
ATOM 3263 N N . GLN A 1 424 ? -37.658 29.416 44.995 1.00 78.62 424 GLN A N 1
ATOM 3264 C CA . GLN A 1 424 ? -38.906 29.145 45.718 1.00 79.09 424 GLN A CA 1
ATOM 3265 C C . GLN A 1 424 ? -39.823 28.202 44.914 1.00 82.34 424 GLN A C 1
ATOM 3266 O O . GLN A 1 424 ? -40.507 27.374 45.533 1.00 81.15 424 GLN A O 1
ATOM 3272 N N . ILE A 1 425 ? -39.799 28.288 43.553 1.00 77.94 425 ILE A N 1
ATOM 3273 C CA . ILE A 1 425 ? -40.543 27.365 42.686 1.00 76.01 425 ILE A CA 1
ATOM 3274 C C . ILE A 1 425 ? -39.886 25.964 42.860 1.00 79.01 425 ILE A C 1
ATOM 3275 O O . ILE A 1 425 ? -40.590 24.966 43.036 1.00 76.61 425 ILE A O 1
ATOM 3280 N N . HIS A 1 426 ? -38.535 25.926 42.902 1.00 76.99 426 HIS A N 1
ATOM 3281 C CA . HIS A 1 426 ? -37.737 24.719 43.115 1.00 75.74 426 HIS A CA 1
ATOM 3282 C C . HIS A 1 426 ? -37.945 24.137 44.527 1.00 82.98 426 HIS A C 1
ATOM 3283 O O . HIS A 1 426 ? -37.663 22.962 44.753 1.00 81.99 426 HIS A O 1
ATOM 3290 N N . GLU A 1 427 ? -38.433 24.954 45.470 1.00 83.00 427 GLU A N 1
ATOM 3291 C CA . GLU A 1 427 ? -38.679 24.494 46.827 1.00 83.78 427 GLU A CA 1
ATOM 3292 C C . GLU A 1 427 ? -39.960 23.688 46.911 1.00 87.71 427 GLU A C 1
ATOM 3293 O O . GLU A 1 427 ? -39.927 22.576 47.424 1.00 86.96 427 GLU A O 1
ATOM 3299 N N . HIS A 1 428 ? -41.083 24.241 46.422 1.00 85.60 428 HIS A N 1
ATOM 3300 C CA . HIS A 1 428 ? -42.394 23.608 46.527 1.00 85.91 428 HIS A CA 1
ATOM 3301 C C . HIS A 1 428 ? -42.592 22.400 45.596 1.00 88.67 428 HIS A C 1
ATOM 3302 O O . HIS A 1 428 ? -43.516 21.614 45.837 1.00 87.74 428 HIS A O 1
ATOM 3309 N N . ILE A 1 429 ? -41.711 22.219 44.579 1.00 84.80 429 ILE A N 1
ATOM 3310 C CA . ILE A 1 429 ? -41.765 21.043 43.703 1.00 82.90 429 ILE A CA 1
ATOM 3311 C C . ILE A 1 429 ? -41.245 19.844 44.517 1.00 83.72 429 ILE A C 1
ATOM 3312 O O . ILE A 1 429 ? -41.746 18.731 44.361 1.00 82.77 429 ILE A O 1
ATOM 3317 N N . HIS A 1 430 ? -40.269 20.105 45.407 1.00 78.86 430 HIS A N 1
ATOM 3318 C CA . HIS A 1 430 ? -39.636 19.134 46.296 1.00 77.86 430 HIS A CA 1
ATOM 3319 C C . HIS A 1 430 ? -40.315 19.093 47.666 1.00 80.77 430 HIS A C 1
ATOM 3320 O O . HIS A 1 430 ? -39.865 18.358 48.550 1.00 80.59 430 HIS A O 1
ATOM 3327 N N . SER A 1 431 ? -41.377 19.888 47.860 1.00 76.71 431 SER A N 1
ATOM 3328 C CA . SER A 1 431 ? -42.066 19.963 49.153 1.00 76.36 431 SER A CA 1
ATOM 3329 C C . SER A 1 431 ? -43.474 19.389 49.076 1.00 79.79 431 SER A C 1
ATOM 3330 O O . SER A 1 431 ? -44.013 18.980 50.101 1.00 79.89 431 SER A O 1
ATOM 3333 N N . CYS A 1 432 ? -44.079 19.400 47.874 1.00 76.66 432 CYS A N 1
ATOM 3334 C CA . CYS A 1 432 ? -45.435 18.915 47.593 1.00 77.51 432 CYS A CA 1
ATOM 3335 C C . CYS A 1 432 ? -46.459 19.528 48.586 1.00 81.65 432 CYS A C 1
ATOM 3336 O O . CYS A 1 432 ? -47.347 18.836 49.083 1.00 82.27 432 CYS A O 1
ATOM 3339 N N . GLN A 1 433 ? -46.297 20.831 48.879 1.00 77.32 433 GLN A N 1
ATOM 3340 C CA . GLN A 1 433 ? -47.181 21.626 49.732 1.00 78.95 433 GLN A CA 1
ATOM 3341 C C . GLN A 1 433 ? -48.423 22.030 48.941 1.00 84.68 433 GLN A C 1
ATOM 3342 O O . GLN A 1 433 ? -49.496 22.276 49.504 1.00 85.10 433 GLN A O 1
ATOM 3348 N N . PHE A 1 434 ? -48.251 22.116 47.613 1.00 82.58 434 PHE A N 1
ATOM 3349 C CA . PHE A 1 434 ? -49.290 22.521 46.689 1.00 84.32 434 PHE A CA 1
ATOM 3350 C C . PHE A 1 434 ? -49.511 21.444 45.649 1.00 90.20 434 PHE A C 1
ATOM 3351 O O . PHE A 1 434 ? -48.541 20.830 45.176 1.00 87.70 434 PHE A O 1
ATOM 3359 N N . GLY A 1 435 ? -50.783 21.213 45.321 1.00 90.68 435 GLY A N 1
ATOM 3360 C CA . GLY A 1 435 ? -51.191 20.222 44.331 1.00 90.54 435 GLY A CA 1
ATOM 3361 C C . GLY A 1 435 ? -51.101 20.735 42.908 1.00 95.94 435 GLY A C 1
ATOM 3362 O O . GLY A 1 435 ? -52.127 20.869 42.240 1.00 98.70 435 GLY A O 1
ATOM 3363 N N . ASN A 1 436 ? -49.875 21.024 42.426 1.00 89.56 436 ASN A N 1
ATOM 3364 C CA . ASN A 1 436 ? -49.671 21.557 41.078 1.00 88.79 436 ASN A CA 1
ATOM 3365 C C . ASN A 1 436 ? -48.800 20.655 40.240 1.00 88.79 436 ASN A C 1
ATOM 3366 O O . ASN A 1 436 ? -49.064 20.485 39.050 1.00 88.25 436 ASN A O 1
ATOM 3371 N N . PHE A 1 437 ? -47.755 20.107 40.854 1.00 82.59 437 PHE A N 1
ATOM 3372 C CA . PHE A 1 437 ? -46.786 19.239 40.208 1.00 80.57 437 PHE A CA 1
ATOM 3373 C C . PHE A 1 437 ? -46.988 17.793 40.694 1.00 83.71 437 PHE A C 1
ATOM 3374 O O . PHE A 1 437 ? -46.070 16.968 40.636 1.00 80.86 437 PHE A O 1
ATOM 3382 N N . LEU A 1 438 ? -48.206 17.491 41.168 1.00 82.52 438 LEU A N 1
ATOM 3383 C CA . LEU A 1 438 ? -48.530 16.165 41.668 1.00 82.20 438 LEU A CA 1
ATOM 3384 C C . LEU A 1 438 ? -49.026 15.267 40.529 1.00 87.83 438 LEU A C 1
ATOM 3385 O O . LEU A 1 438 ? -50.078 15.517 39.933 1.00 89.21 438 LEU A O 1
ATOM 3390 N N . GLY A 1 439 ? -48.229 14.243 40.229 1.00 82.85 439 GLY A N 1
ATOM 3391 C CA . GLY A 1 439 ? -48.505 13.292 39.165 1.00 82.22 439 GLY A CA 1
ATOM 3392 C C . GLY A 1 439 ? -47.525 13.423 38.018 1.00 84.21 439 GLY A C 1
ATOM 3393 O O . GLY A 1 439 ? -46.470 14.058 38.154 1.00 83.24 439 GLY A O 1
ATOM 3394 N N . ASN A 1 440 ? -47.874 12.814 36.878 1.00 79.50 440 ASN A N 1
ATOM 3395 C CA . ASN A 1 440 ? -47.042 12.814 35.677 1.00 77.58 440 ASN A CA 1
ATOM 3396 C C . ASN A 1 440 ? -47.774 13.431 34.479 1.00 81.73 440 ASN A C 1
ATOM 3397 O O . ASN A 1 440 ? -47.116 13.791 33.509 1.00 81.36 440 ASN A O 1
ATOM 3402 N N . CYS A 1 441 ? -49.122 13.543 34.536 1.00 79.45 441 CYS A N 1
ATOM 3403 C CA . CYS A 1 441 ? -49.933 14.099 33.452 1.00 81.69 441 CYS A CA 1
ATOM 3404 C C . CYS A 1 441 ? -51.245 14.689 33.988 1.00 86.59 441 CYS A C 1
ATOM 3405 O O . CYS A 1 441 ? -51.634 14.404 35.117 1.00 86.54 441 CYS A O 1
ATOM 3408 N N . GLN A 1 442 ? -51.929 15.490 33.161 1.00 85.49 442 GLN A N 1
ATOM 3409 C CA . GLN A 1 442 ? -53.183 16.152 33.510 1.00 89.00 442 GLN A CA 1
ATOM 3410 C C . GLN A 1 442 ? -54.365 15.193 33.654 1.00 95.56 442 GLN A C 1
ATOM 3411 O O . GLN A 1 442 ? -55.353 15.564 34.301 1.00 97.51 442 GLN A O 1
ATOM 3417 N N . LYS A 1 443 ? -54.289 13.983 33.046 1.00 91.90 443 LYS A N 1
ATOM 3418 C CA . LYS A 1 443 ? -55.367 12.991 33.139 1.00 93.73 443 LYS A CA 1
ATOM 3419 C C . LYS A 1 443 ? -55.488 12.473 34.577 1.00 96.11 443 LYS A C 1
ATOM 3420 O O . LYS A 1 443 ? -56.603 12.431 35.104 1.00 98.38 443 LYS A O 1
ATOM 3422 N N . GLU A 1 444 ? -54.347 12.133 35.226 1.00 88.77 444 GLU A N 1
ATOM 3423 C CA . GLU A 1 444 ? -54.364 11.637 36.601 1.00 88.18 444 GLU A CA 1
ATOM 3424 C C . GLU A 1 444 ? -54.633 12.771 37.590 1.00 93.08 444 GLU A C 1
ATOM 3425 O O . GLU A 1 444 ? -55.354 12.533 38.554 1.00 94.55 444 GLU A O 1
ATOM 3431 N N . ARG A 1 445 ? -54.125 14.004 37.326 1.00 88.46 445 ARG A N 1
ATOM 3432 C CA . ARG A 1 445 ? -54.367 15.190 38.160 1.00 89.02 445 ARG A CA 1
ATOM 3433 C C . ARG A 1 445 ? -55.872 15.426 38.350 1.00 98.88 445 ARG A C 1
ATOM 3434 O O . ARG A 1 445 ? -56.301 15.808 39.442 1.00 101.14 445 ARG A O 1
ATOM 3442 N N . GLU A 1 446 ? -56.667 15.156 37.301 1.00 97.69 446 GLU A N 1
ATOM 3443 C CA . GLU A 1 446 ? -58.124 15.278 37.330 1.00 102.44 446 GLU A CA 1
ATOM 3444 C C . GLU A 1 446 ? -58.746 14.074 38.038 1.00 106.55 446 GLU A C 1
ATOM 3445 O O . GLU A 1 446 ? -59.788 14.220 38.683 1.00 109.53 446 GLU A O 1
ATOM 3451 N N . GLU A 1 447 ? -58.104 12.886 37.907 1.00 99.79 447 GLU A N 1
ATOM 3452 C CA . GLU A 1 447 ? -58.545 11.622 38.512 1.00 100.06 447 GLU A CA 1
ATOM 3453 C C . GLU A 1 447 ? -58.311 11.630 40.021 1.00 101.99 447 GLU A C 1
ATOM 3454 O O . GLU A 1 447 ? -59.090 11.034 40.767 1.00 103.97 447 GLU A O 1
ATOM 3456 N N . LEU A 1 448 ? -57.241 12.315 40.463 1.00 94.41 448 LEU A N 1
ATOM 3457 C CA . LEU A 1 448 ? -56.854 12.449 41.867 1.00 92.61 448 LEU A CA 1
ATOM 3458 C C . LEU A 1 448 ? -57.657 13.554 42.564 1.00 98.90 448 LEU A C 1
ATOM 3459 O O . LEU A 1 448 ? -57.541 13.720 43.780 1.00 98.80 448 LEU A O 1
ATOM 3464 N N . LYS A 1 449 ? -58.482 14.290 41.787 1.00 97.73 449 LYS A N 1
ATOM 3465 C CA . LYS A 1 449 ? -59.362 15.390 42.208 1.00 101.05 449 LYS A CA 1
ATOM 3466 C C . LYS A 1 449 ? -58.575 16.454 43.016 1.00 102.49 449 LYS A C 1
ATOM 3467 O O . LYS A 1 449 ? -59.039 16.926 44.055 1.00 105.04 449 LYS A O 1
ATOM 3473 N N . LEU A 1 450 ? -57.386 16.831 42.494 1.00 93.84 450 LEU A N 1
ATOM 3474 C CA . LEU A 1 450 ? -56.454 17.824 43.037 1.00 91.27 450 LEU A CA 1
ATOM 3475 C C . LEU A 1 450 ? -57.093 19.221 43.151 1.00 97.77 450 LEU A C 1
ATOM 3476 O O . LEU A 1 450 ? -56.810 19.942 44.102 1.00 97.33 450 LEU A O 1
ATOM 3481 N N . LYS A 1 451 ? -57.965 19.588 42.199 1.00 97.61 451 LYS A N 1
ATOM 3482 C CA . LYS A 1 451 ? -58.653 20.881 42.171 1.00 101.90 451 LYS A CA 1
ATOM 3483 C C . LYS A 1 451 ? -59.732 20.999 43.273 1.00 110.84 451 LYS A C 1
ATOM 3484 O O . LYS A 1 451 ? -60.319 22.074 43.445 1.00 114.35 451 LYS A O 1
ATOM 3486 N N . GLU A 1 452 ? -59.981 19.908 44.018 1.00 107.36 452 GLU A N 1
ATOM 3487 C CA . GLU A 1 452 ? -60.970 19.877 45.093 1.00 111.76 452 GLU A CA 1
ATOM 3488 C C . GLU A 1 452 ? -60.357 19.403 46.430 1.00 113.61 452 GLU A C 1
ATOM 3489 O O . GLU A 1 452 ? -60.890 19.734 47.491 1.00 116.47 452 GLU A O 1
ATOM 3491 N N . LYS A 1 453 ? -59.244 18.646 46.374 1.00 105.15 453 LYS A N 1
ATOM 3492 C CA . LYS A 1 453 ? -58.570 18.080 47.540 1.00 102.85 453 LYS A CA 1
ATOM 3493 C C . LYS A 1 453 ? -57.316 18.865 47.978 1.00 105.25 453 LYS A C 1
ATOM 3494 O O . LYS A 1 453 ? -56.929 18.744 49.142 1.00 105.41 453 LYS A O 1
ATOM 3496 N N . THR A 1 454 ? -56.670 19.641 47.079 1.00 99.84 454 THR A N 1
ATOM 3497 C CA . THR A 1 454 ? -55.454 20.378 47.456 1.00 97.46 454 THR A CA 1
ATOM 3498 C C . THR A 1 454 ? -55.582 21.917 47.236 1.00 104.34 454 THR A C 1
ATOM 3499 O O . THR A 1 454 ? -56.699 22.434 47.105 1.00 107.47 454 THR A O 1
ATOM 3503 N N . TYR A 1 455 ? -54.427 22.641 47.285 1.00 99.46 455 TYR A N 1
ATOM 3504 C CA . TYR A 1 455 ? -54.304 24.102 47.138 1.00 101.54 455 TYR A CA 1
ATOM 3505 C C . TYR A 1 455 ? -53.206 24.453 46.130 1.00 102.21 455 TYR A C 1
ATOM 3506 O O . TYR A 1 455 ? -52.178 23.779 46.101 1.00 97.57 455 TYR A O 1
ATOM 3515 N N . SER A 1 456 ? -53.427 25.519 45.315 1.00 101.34 456 SER A N 1
ATOM 3516 C CA . SER A 1 456 ? -52.540 25.986 44.233 1.00 99.01 456 SER A CA 1
ATOM 3517 C C . SER A 1 456 ? -51.374 26.884 44.718 1.00 100.88 456 SER A C 1
ATOM 3518 O O . SER A 1 456 ? -51.585 27.761 45.552 1.00 104.03 456 SER A O 1
ATOM 3521 N N . LEU A 1 457 ? -50.155 26.670 44.167 1.00 92.39 457 LEU A N 1
ATOM 3522 C CA . LEU A 1 457 ? -48.939 27.420 44.506 1.00 90.79 457 LEU A CA 1
ATOM 3523 C C . LEU A 1 457 ? -48.946 28.812 43.908 1.00 99.05 457 LEU A C 1
ATOM 3524 O O . LEU A 1 457 ? -48.566 29.768 44.578 1.00 101.52 457 LEU A O 1
ATOM 3529 N N . TRP A 1 458 ? -49.306 28.913 42.626 1.00 95.80 458 TRP A N 1
ATOM 3530 C CA . TRP A 1 458 ? -49.291 30.151 41.860 1.00 97.46 458 TRP A CA 1
ATOM 3531 C C . TRP A 1 458 ? -49.938 31.341 42.617 1.00 108.32 458 TRP A C 1
ATOM 3532 O O . TRP A 1 458 ? -49.231 32.338 42.758 1.00 109.73 458 TRP A O 1
ATOM 3543 N N . PRO A 1 459 ? -51.164 31.264 43.217 1.00 109.08 459 PRO A N 1
ATOM 3544 C CA . PRO A 1 459 ? -51.699 32.439 43.944 1.00 114.09 459 PRO A CA 1
ATOM 3545 C C . PRO A 1 459 ? -51.010 32.710 45.284 1.00 119.15 459 PRO A C 1
ATOM 3546 O O . PRO A 1 459 ? -51.223 33.778 45.866 1.00 122.58 459 PRO A O 1
ATOM 3550 N N . PHE A 1 460 ? -50.199 31.749 45.775 1.00 112.49 460 PHE A N 1
ATOM 3551 C CA . PHE A 1 460 ? -49.423 31.874 47.013 1.00 112.19 460 PHE A CA 1
ATOM 3552 C C . PHE A 1 460 ? -48.225 32.812 46.734 1.00 116.25 460 PHE A C 1
ATOM 3553 O O . PHE A 1 460 ? -47.961 33.722 47.521 1.00 118.66 460 PHE A O 1
ATOM 3561 N N . LEU A 1 461 ? -47.541 32.611 45.587 1.00 109.87 461 LEU A N 1
ATOM 3562 C CA . LEU A 1 461 ? -46.409 33.438 45.151 1.00 109.79 461 LEU A CA 1
ATOM 3563 C C . LEU A 1 461 ? -46.892 34.817 44.639 1.00 118.80 461 LEU A C 1
ATOM 3564 O O . LEU A 1 461 ? -46.108 35.773 44.601 1.00 119.60 461 LEU A O 1
ATOM 3569 N N . LEU A 1 462 ? -48.192 34.910 44.262 1.00 118.26 462 LEU A N 1
ATOM 3570 C CA . LEU A 1 462 ? -48.866 36.124 43.789 1.00 122.75 462 LEU A CA 1
ATOM 3571 C C . LEU A 1 462 ? -49.330 36.980 44.991 1.00 131.31 462 LEU A C 1
ATOM 3572 O O . LEU A 1 462 ? -50.286 37.754 44.895 1.00 135.32 462 LEU A O 1
ATOM 3574 N N . GLU A 1 463 ? -48.624 36.827 46.122 1.00 127.27 463 GLU A N 1
ATOM 3575 C CA . GLU A 1 463 ? -48.829 37.544 47.377 1.00 131.18 463 GLU A CA 1
ATOM 3576 C C . GLU A 1 463 ? -47.496 38.118 47.848 1.00 136.55 463 GLU A C 1
ATOM 3577 O O . GLU A 1 463 ? -47.434 39.293 48.219 1.00 140.78 463 GLU A O 1
ATOM 3583 N N . ASP A 1 464 ? -46.424 37.288 47.810 1.00 129.12 464 ASP A N 1
ATOM 3584 C CA . ASP A 1 464 ? -45.075 37.651 48.257 1.00 128.98 464 ASP A CA 1
ATOM 3585 C C . ASP A 1 464 ? -44.179 38.143 47.091 1.00 131.54 464 ASP A C 1
ATOM 3586 O O . ASP A 1 464 ? -42.950 38.124 47.214 1.00 130.13 464 ASP A O 1
ATOM 3591 N N . GLN A 1 465 ? -44.803 38.659 46.006 1.00 128.55 465 GLN A N 1
ATOM 3592 C CA . GLN A 1 465 ? -44.159 39.183 44.787 1.00 128.03 465 GLN A CA 1
ATOM 3593 C C . GLN A 1 465 ? -42.939 40.071 45.076 1.00 132.01 465 GLN A C 1
ATOM 3594 O O . GLN A 1 465 ? -41.929 39.952 44.381 1.00 130.06 465 GLN A O 1
ATOM 3600 N N . LYS A 1 466 ? -43.054 40.957 46.098 1.00 130.48 466 LYS A N 1
ATOM 3601 C CA . LYS A 1 466 ? -42.074 41.947 46.565 1.00 132.27 466 LYS A CA 1
ATOM 3602 C C . LYS A 1 466 ? -40.640 41.404 46.690 1.00 130.68 466 LYS A C 1
ATOM 3603 O O . LYS A 1 466 ? -39.713 42.035 46.174 1.00 131.31 466 LYS A O 1
ATOM 3605 N N . LYS A 1 467 ? -40.465 40.252 47.377 1.00 121.85 467 LYS A N 1
ATOM 3606 C CA . LYS A 1 467 ? -39.175 39.587 47.612 1.00 117.87 467 LYS A CA 1
ATOM 3607 C C . LYS A 1 467 ? -38.575 39.015 46.304 1.00 113.60 467 LYS A C 1
ATOM 3608 O O . LYS A 1 467 ? -37.364 39.112 46.082 1.00 112.51 467 LYS A O 1
ATOM 3614 N N . TYR A 1 468 ? -39.419 38.415 45.462 1.00 105.21 468 TYR A N 1
ATOM 3615 C CA . TYR A 1 468 ? -38.986 37.770 44.215 1.00 100.70 468 TYR A CA 1
ATOM 3616 C C . TYR A 1 468 ? -38.699 38.777 43.115 1.00 105.30 468 TYR A C 1
ATOM 3617 O O . TYR A 1 468 ? -37.889 38.491 42.224 1.00 103.46 468 TYR A O 1
ATOM 3626 N N . LEU A 1 469 ? -39.370 39.950 43.186 1.00 104.50 469 LEU A N 1
ATOM 3627 C CA . LEU A 1 469 ? -39.328 41.052 42.226 1.00 106.96 469 LEU A CA 1
ATOM 3628 C C . LEU A 1 469 ? -37.923 41.615 41.985 1.00 111.52 469 LEU A C 1
ATOM 3629 O O . LEU A 1 469 ? -37.178 41.870 42.925 1.00 111.65 469 LEU A O 1
ATOM 3634 N N . ASN A 1 470 ? -37.576 41.806 40.708 1.00 109.48 470 ASN A N 1
ATOM 3635 C CA . ASN A 1 470 ? -36.314 42.419 40.320 1.00 111.73 470 ASN A CA 1
ATOM 3636 C C . ASN A 1 470 ? -36.553 43.936 40.209 1.00 121.20 470 ASN A C 1
ATOM 3637 O O . ASN A 1 470 ? -37.335 44.382 39.364 1.00 121.14 470 ASN A O 1
ATOM 3642 N N . PRO A 1 471 ? -35.903 44.732 41.084 1.00 122.23 471 PRO A N 1
ATOM 3643 C CA . PRO A 1 471 ? -36.101 46.195 41.047 1.00 126.69 471 PRO A CA 1
ATOM 3644 C C . PRO A 1 471 ? -35.392 46.872 39.879 1.00 131.14 471 PRO A C 1
ATOM 3645 O O . PRO A 1 471 ? -35.762 47.981 39.496 1.00 131.76 471 PRO A O 1
ATOM 3649 N N . LEU A 1 472 ? -34.377 46.198 39.312 1.00 128.31 472 LEU A N 1
ATOM 3650 C CA . LEU A 1 472 ? -33.542 46.666 38.208 1.00 127.64 472 LEU A CA 1
ATOM 3651 C C . LEU A 1 472 ? -34.216 46.356 36.849 1.00 129.04 472 LEU A C 1
ATOM 3652 O O . LEU A 1 472 ? -33.633 46.612 35.790 1.00 127.80 472 LEU A O 1
ATOM 3657 N N . TYR A 1 473 ? -35.472 45.863 36.888 1.00 126.70 473 TYR A N 1
ATOM 3658 C CA . TYR A 1 473 ? -36.222 45.439 35.701 1.00 124.80 473 TYR A CA 1
ATOM 3659 C C . TYR A 1 473 ? -36.828 46.605 34.931 1.00 131.82 473 TYR A C 1
ATOM 3660 O O . TYR A 1 473 ? -37.482 47.484 35.489 1.00 131.34 473 TYR A O 1
ATOM 3669 N N . SER A 1 474 ? -36.612 46.547 33.616 1.00 131.57 474 SER A N 1
ATOM 3670 C CA . SER A 1 474 ? -37.091 47.467 32.600 1.00 132.45 474 SER A CA 1
ATOM 3671 C C . SER A 1 474 ? -38.582 47.242 32.335 1.00 136.67 474 SER A C 1
ATOM 3672 O O . SER A 1 474 ? -38.963 46.202 31.775 1.00 135.45 474 SER A O 1
ATOM 3675 N N . SER A 1 475 ? -39.423 48.223 32.737 1.00 135.99 475 SER A N 1
ATOM 3676 C CA . SER A 1 475 ? -40.871 48.186 32.516 1.00 136.58 475 SER A CA 1
ATOM 3677 C C . SER A 1 475 ? -41.148 48.083 30.994 1.00 138.56 475 SER A C 1
ATOM 3678 O O . SER A 1 475 ? -40.939 49.055 30.261 1.00 138.17 475 SER A O 1
ATOM 3680 N N . GLU A 1 476 ? -41.521 46.857 30.534 1.00 135.66 476 GLU A N 1
ATOM 3681 C CA . GLU A 1 476 ? -41.808 46.443 29.144 1.00 152.39 476 GLU A CA 1
ATOM 3682 C C . GLU A 1 476 ? -40.552 46.532 28.255 1.00 170.85 476 GLU A C 1
ATOM 3683 O O . GLU A 1 476 ? -40.199 47.594 27.741 1.00 146.42 476 GLU A O 1
ATOM 3685 N N . PHE A 1 480 ? -39.868 44.158 24.406 1.00 137.66 480 PHE A N 1
ATOM 3686 C CA . PHE A 1 480 ? -40.602 43.393 23.392 1.00 137.34 480 PHE A CA 1
ATOM 3687 C C . PHE A 1 480 ? -39.666 42.854 22.273 1.00 139.36 480 PHE A C 1
ATOM 3688 O O . PHE A 1 480 ? -40.119 42.613 21.145 1.00 139.28 480 PHE A O 1
ATOM 3696 N N . THR A 1 481 ? -38.380 42.604 22.600 1.00 136.17 481 THR A N 1
ATOM 3697 C CA . THR A 1 481 ? -37.413 42.080 21.618 1.00 135.69 481 THR A CA 1
ATOM 3698 C C . THR A 1 481 ? -37.040 40.583 21.909 1.00 136.77 481 THR A C 1
ATOM 3699 O O . THR A 1 481 ? -37.646 39.937 22.779 1.00 131.64 481 THR A O 1
ATOM 3703 N N . VAL A 1 482 ? -36.048 40.054 21.152 1.00 133.09 482 VAL A N 1
ATOM 3704 C CA . VAL A 1 482 ? -35.550 38.683 21.280 1.00 128.69 482 VAL A CA 1
ATOM 3705 C C . VAL A 1 482 ? -34.134 38.694 21.917 1.00 132.02 482 VAL A C 1
ATOM 3706 O O . VAL A 1 482 ? -33.211 39.290 21.352 1.00 136.61 482 VAL A O 1
ATOM 3710 N N . LEU A 1 483 ? -33.983 38.019 23.082 1.00 122.48 483 LEU A N 1
ATOM 3711 C CA . LEU A 1 483 ? -32.733 37.897 23.849 1.00 121.05 483 LEU A CA 1
ATOM 3712 C C . LEU A 1 483 ? -31.694 37.046 23.131 1.00 123.35 483 LEU A C 1
ATOM 3713 O O . LEU A 1 483 ? -32.039 35.980 22.624 1.00 121.34 483 LEU A O 1
ATOM 3718 N N . GLU A 1 484 ? -30.417 37.483 23.138 1.00 121.31 484 GLU A N 1
ATOM 3719 C CA . GLU A 1 484 ? -29.310 36.770 22.494 1.00 121.36 484 GLU A CA 1
ATOM 3720 C C . GLU A 1 484 ? -28.268 36.280 23.526 1.00 124.46 484 GLU A C 1
ATOM 3721 O O . GLU A 1 484 ? -27.232 36.929 23.705 1.00 126.91 484 GLU A O 1
ATOM 3727 N N . PRO A 1 485 ? -28.510 35.119 24.196 1.00 117.76 485 PRO A N 1
ATOM 3728 C CA . PRO A 1 485 ? -27.529 34.623 25.175 1.00 117.78 485 PRO A CA 1
ATOM 3729 C C . PRO A 1 485 ? -26.319 33.990 24.509 1.00 126.13 485 PRO A C 1
ATOM 3730 O O . PRO A 1 485 ? -26.455 33.265 23.520 1.00 124.77 485 PRO A O 1
ATOM 3734 N N . ASN A 1 486 ? -25.133 34.281 25.060 1.00 127.74 486 ASN A N 1
ATOM 3735 C CA . ASN A 1 486 ? -23.864 33.779 24.548 1.00 131.34 486 ASN A CA 1
ATOM 3736 C C . ASN A 1 486 ? -23.424 32.521 25.322 1.00 133.78 486 ASN A C 1
ATOM 3737 O O . ASN A 1 486 ? -23.766 32.335 26.495 1.00 128.86 486 ASN A O 1
ATOM 3742 N N . THR A 1 487 ? -22.663 31.664 24.627 1.00 133.32 487 THR A N 1
ATOM 3743 C CA . THR A 1 487 ? -22.127 30.401 25.115 1.00 132.10 487 THR A CA 1
ATOM 3744 C C . THR A 1 487 ? -20.749 30.192 24.475 1.00 142.69 487 THR A C 1
ATOM 3745 O O . THR A 1 487 ? -20.651 30.140 23.243 1.00 144.52 487 THR A O 1
ATOM 3749 N N . VAL A 1 488 ? -19.691 30.109 25.309 1.00 142.78 488 VAL A N 1
ATOM 3750 C CA . VAL A 1 488 ? -18.291 29.896 24.893 1.00 148.73 488 VAL A CA 1
ATOM 3751 C C . VAL A 1 488 ? -17.516 29.157 26.011 1.00 153.75 488 VAL A C 1
ATOM 3752 O O . VAL A 1 488 ? -16.320 29.401 26.203 1.00 159.08 488 VAL A O 1
ATOM 3756 N N . SER A 1 489 ? -18.214 28.246 26.737 1.00 145.17 489 SER A N 1
ATOM 3757 C CA . SER A 1 489 ? -17.740 27.401 27.853 1.00 144.71 489 SER A CA 1
ATOM 3758 C C . SER A 1 489 ? -17.386 28.212 29.120 1.00 149.19 489 SER A C 1
ATOM 3759 O O . SER A 1 489 ? -17.764 27.797 30.222 1.00 145.79 489 SER A O 1
ATOM 3762 N N . PHE A 1 490 ? -16.674 29.356 28.956 1.00 149.61 490 PHE A N 1
ATOM 3763 C CA . PHE A 1 490 ? -16.202 30.254 30.016 1.00 151.52 490 PHE A CA 1
ATOM 3764 C C . PHE A 1 490 ? -17.335 30.905 30.839 1.00 149.02 490 PHE A C 1
ATOM 3765 O O . PHE A 1 490 ? -17.334 30.758 32.065 1.00 147.77 490 PHE A O 1
ATOM 3773 N N . ASN A 1 491 ? -18.283 31.626 30.178 1.00 141.56 491 ASN A N 1
ATOM 3774 C CA . ASN A 1 491 ? -19.387 32.360 30.827 1.00 136.99 491 ASN A CA 1
ATOM 3775 C C . ASN A 1 491 ? -20.246 31.483 31.770 1.00 133.03 491 ASN A C 1
ATOM 3776 O O . ASN A 1 491 ? -20.709 31.982 32.800 1.00 130.59 491 ASN A O 1
ATOM 3781 N N . PHE A 1 492 ? -20.427 30.191 31.432 1.00 125.85 492 PHE A N 1
ATOM 3782 C CA . PHE A 1 492 ? -21.196 29.242 32.237 1.00 120.15 492 PHE A CA 1
ATOM 3783 C C . PHE A 1 492 ? -20.432 28.834 33.498 1.00 122.83 492 PHE A C 1
ATOM 3784 O O . PHE A 1 492 ? -19.355 28.237 33.392 1.00 125.67 492 PHE A O 1
ATOM 3792 N N . LYS A 1 493 ? -20.988 29.169 34.688 1.00 115.13 493 LYS A N 1
ATOM 3793 C CA . LYS A 1 493 ? -20.410 28.813 35.985 1.00 115.59 493 LYS A CA 1
ATOM 3794 C C . LYS A 1 493 ? -21.480 28.492 37.042 1.00 114.22 493 LYS A C 1
ATOM 3795 O O . LYS A 1 493 ? -22.536 29.124 37.087 1.00 111.64 493 LYS A O 1
ATOM 3801 N N . PHE A 1 494 ? -21.167 27.475 37.870 1.00 109.16 494 PHE A N 1
ATOM 3802 C CA . PHE A 1 494 ? -21.844 26.857 39.030 1.00 104.88 494 PHE A CA 1
ATOM 3803 C C . PHE A 1 494 ? -22.910 27.722 39.756 1.00 103.97 494 PHE A C 1
ATOM 3804 O O . PHE A 1 494 ? -22.697 28.915 39.986 1.00 107.52 494 PHE A O 1
ATOM 3812 N N . TRP A 1 495 ? -24.038 27.097 40.141 1.00 92.58 495 TRP A N 1
ATOM 3813 C CA . TRP A 1 495 ? -25.118 27.744 40.892 1.00 89.15 495 TRP A CA 1
ATOM 3814 C C . TRP A 1 495 ? -25.111 27.180 42.350 1.00 94.37 495 TRP A C 1
ATOM 3815 O O . TRP A 1 495 ? -25.782 26.191 42.672 1.00 90.34 495 TRP A O 1
ATOM 3826 N N . ARG A 1 496 ? -24.296 27.815 43.212 1.00 95.60 496 ARG A N 1
ATOM 3827 C CA . ARG A 1 496 ? -24.081 27.469 44.623 1.00 96.18 496 ARG A CA 1
ATOM 3828 C C . ARG A 1 496 ? -25.390 27.443 45.453 1.00 96.24 496 ARG A C 1
ATOM 3829 O O . ARG A 1 496 ? -25.531 26.572 46.317 1.00 93.79 496 ARG A O 1
ATOM 3837 N N . ASN A 1 497 ? -26.344 28.365 45.172 1.00 92.19 497 ASN A N 1
ATOM 3838 C CA . ASN A 1 497 ? -27.633 28.452 45.877 1.00 89.34 497 ASN A CA 1
ATOM 3839 C C . ASN A 1 497 ? -28.571 27.315 45.490 1.00 89.95 497 ASN A C 1
ATOM 3840 O O . ASN A 1 497 ? -29.483 27.014 46.259 1.00 88.83 497 ASN A O 1
ATOM 3845 N N . MET A 1 498 ? -28.350 26.680 44.320 1.00 85.40 498 MET A N 1
ATOM 3846 C CA . MET A 1 498 ? -29.113 25.518 43.858 1.00 81.81 498 MET A CA 1
ATOM 3847 C C . MET A 1 498 ? -28.634 24.302 44.650 1.00 83.86 498 MET A C 1
ATOM 3848 O O . MET A 1 498 ? -29.416 23.716 45.402 1.00 80.74 498 MET A O 1
ATOM 3853 N N . TYR A 1 499 ? -27.321 23.988 44.529 1.00 82.83 499 TYR A N 1
ATOM 3854 C CA . TYR A 1 499 ? -26.603 22.890 45.175 1.00 83.76 499 TYR A CA 1
ATOM 3855 C C . TYR A 1 499 ? -26.808 22.873 46.693 1.00 90.75 499 TYR A C 1
ATOM 3856 O O . TYR A 1 499 ? -26.782 21.798 47.305 1.00 90.12 499 TYR A O 1
ATOM 3858 N N . HIS A 1 500 ? -27.024 24.067 47.291 1.00 89.45 500 HIS A N 1
ATOM 3859 C CA . HIS A 1 500 ? -27.271 24.250 48.718 1.00 89.74 500 HIS A CA 1
ATOM 3860 C C . HIS A 1 500 ? -28.621 23.653 49.129 1.00 86.95 500 HIS A C 1
ATOM 3861 O O . HIS A 1 500 ? -28.732 23.191 50.257 1.00 86.16 500 HIS A O 1
ATOM 3868 N N . GLN A 1 501 ? -29.641 23.670 48.244 1.00 79.41 501 GLN A N 1
ATOM 3869 C CA . GLN A 1 501 ? -30.961 23.123 48.588 1.00 76.59 501 GLN A CA 1
ATOM 3870 C C . GLN A 1 501 ? -30.947 21.604 48.807 1.00 79.77 501 GLN A C 1
ATOM 3871 O O . GLN A 1 501 ? -31.712 21.109 49.632 1.00 77.43 501 GLN A O 1
ATOM 3877 N N . PHE A 1 502 ? -30.082 20.875 48.077 1.00 77.75 502 PHE A N 1
ATOM 3878 C CA . PHE A 1 502 ? -29.951 19.424 48.216 1.00 76.51 502 PHE A CA 1
ATOM 3879 C C . PHE A 1 502 ? -29.219 19.127 49.529 1.00 80.50 502 PHE A C 1
ATOM 3880 O O . PHE A 1 502 ? -29.732 18.340 50.315 1.00 80.34 502 PHE A O 1
ATOM 3888 N N . ASP A 1 503 ? -28.086 19.800 49.805 1.00 78.34 503 ASP A N 1
ATOM 3889 C CA . ASP A 1 503 ? -27.363 19.672 51.079 1.00 80.99 503 ASP A CA 1
ATOM 3890 C C . ASP A 1 503 ? -26.987 21.066 51.587 1.00 86.25 503 ASP A C 1
ATOM 3891 O O . ASP A 1 503 ? -26.239 21.794 50.924 1.00 88.56 503 ASP A O 1
ATOM 3896 N N . ARG A 1 504 ? -27.499 21.429 52.773 1.00 80.36 504 ARG A N 1
ATOM 3897 C CA . ARG A 1 504 ? -27.303 22.765 53.324 1.00 81.07 504 ARG A CA 1
ATOM 3898 C C . ARG A 1 504 ? -26.000 22.872 54.140 1.00 88.39 504 ARG A C 1
ATOM 3899 O O . ARG A 1 504 ? -26.013 23.330 55.278 1.00 89.88 504 ARG A O 1
ATOM 3907 N N . THR A 1 505 ? -24.860 22.527 53.503 1.00 86.90 505 THR A N 1
ATOM 3908 C CA . THR A 1 505 ? -23.517 22.605 54.096 1.00 103.15 505 THR A CA 1
ATOM 3909 C C . THR A 1 505 ? -22.564 23.379 53.144 1.00 143.55 505 THR A C 1
ATOM 3910 O O . THR A 1 505 ? -22.390 23.034 51.973 1.00 100.98 505 THR A O 1
#

Solvent-accessible surface area: 23344 Å² total; per-residue (Å²): 132,154,9,88,159,0,66,34,68,114,192,183,69,45,52,10,29,2,54,17,66,81,88,24,1,19,3,50,21,79,161,70,134,90,33,141,10,48,4,117,74,1,63,42,11,85,51,136,77,103,71,160,83,5,0,21,0,32,0,64,14,106,94,192,185,65,24,76,1,35,0,56,109,70,167,24,0,81,76,2,53,68,30,0,70,130,70,24,157,119,48,101,18,81,110,36,114,1,42,90,38,89,47,186,71,91,89,80,59,34,48,63,10,55,144,59,18,67,35,47,122,10,21,60,80,26,24,1,72,42,92,53,4,48,78,13,85,8,0,40,102,32,154,40,3,129,26,0,14,122,84,1,11,3,0,108,117,6,56,115,85,42,1,54,10,0,11,159,21,4,13,124,11,0,0,1,1,0,2,8,12,31,98,132,75,60,0,2,2,0,0,0,0,34,0,67,24,25,198,110,52,145,16,104,65,0,18,82,0,0,74,5,1,5,110,6,1,58,90,30,130,165,1,29,0,1,0,4,74,101,172,42,73,50,149,64,23,105,0,41,4,71,56,125,47,12,95,42,28,118,34,62,42,12,46,2,81,24,23,84,48,5,51,66,7,15,98,83,15,41,110,17,26,27,75,138,88,81,46,112,110,86,39,77,57,8,9,121,82,12,17,5,19,189,25,0,52,25,0,2,57,4,0,25,45,0,5,99,2,2,42,116,84,28,2,2,0,0,0,0,1,6,35,4,12,12,22,1,0,0,0,1,0,0,0,0,0,0,12,13,52,67,0,14,37,12,97,0,0,2,8,0,0,31,3,1,0,4,7,4,0,0,32,1,8,61,16,49,42,16,69,131,57,78,103,138,16,50,4,15,4,5,6,0,0,0,4,0,0,22,18,1,14,97,65,44,71,97,21,0,39,0,44,43,18,0,0,27,62,0,2,49,18,4,95,41,12,24,6,2,7,6,1,0,27,12,41,30,46,10,76,81,50,146,7,67,70,45,0,13,14,0,3,34,71,0,41,139,80,86,89,144,11,76,21,127,109,66,60,97,113,217,100,39,18,137,14,69,34,98,73,178,60,6,103,43,10,171,77,8,8,84,30,72,56,158,95

B-factor: mean 106.75, std 24.51, range [46.41, 199.91]

Sequence (487 aa):
IRTTKVEQVKLLSLTGTLYLTATHLLFIDSHQKETWILHHHIASVEKLALTTSGCPLVIQCKNFRTVHFIVPRERDCHDIYNSLLQLSKQAKYEDLYAFSYNPKQNDSERLQGWQLIDLAEEYKRMGVPNSHWQLSDANRDYKICETYPRELYVPRIASKPIIVGSSKFRSKGRFPVLSYYHQDKEAAICRCSQPLSGFSARCLEDEHLLQAISKANPVNRYMYVMDTRPKLNAAAGKGYENEDNYSNIRFQFVGIENIHVMRSSLQKLLEVNGTKGLSVNDFYSGLESSGWLRHIKAVMDAAVFLAKAITVENASVLVHCCSDGWDRTSQVCSLGSLLLDSYYRTIKGFMVLIEKDWISFGHKFSERCCGQLDGDPKEVSPVFTQFLECVWHLTEQFPQAFEFSEAFLLQIHEHIHSCQFGNFLGNCQKEREELKLKEKTYSLWPFLLEDQKKYLNPLYSSEFTVLEPNTVSFNFKFWRNMYHQFDRT

CATH classification: 2.30.29.30

Secondary structure (DSSP, 8-state):
-EEEEEEE------EEEEEE-SSEEEEEESSS-EEEEEGGGEEEEEE---BTTBEEEEEEETTS-EEEEEES-HHHHHHHHHHHHHHS----STTSGGGT---S--SHHHHHHHTT--HHHHHHHTT-SSSSEEEEGGGTTS-S-SSS-SSEEEESSS-HHHHHHHHHHBGGG---EEEEE-TTT--EEEE---B---SS---HHHHHHHHHHHHH-SS---EEEEE--SS-------S---TTTSTTEEEEE-----HHHHHHHHHHHHHHHS--S--HHHHHHHHHHTTHHHHHHHHHHHHHHHHHHHHTT---EEE-TTTSSSHHHHHHHHHHHHH-SGGGSHHHHHHHHIIIIIITT--HHHHHTSSS--GGG---HHHHHHHHHHHHHHH-TTT-SB-HHHHHHHHHHHTTT-STTS-SSSHHHHHHTTHHHHS--SHHHHTTSHHHHB-TT------------SSSS----HHHHHHH---

InterPro domains:
  IPR003595 Protein-tyrosine phosphatase, catalytic [SM00404] (262-430)
  IPR010569 Myotubularin-like, phosphatase domain [PF06602] (107-446)
  IPR010569 Myotubularin-like, phosphatase domain [PS51339] (124-499)
  IPR011993 PH-like domain superfamily [G3DSA:2.30.29.30] (1-98)
  IPR016130 Protein-tyrosine phosphatase, active site [PS00383] (334-344)
  IPR029021 Protein-tyrosine phosphatase-like [SSF52799] (123-503)
  IPR030564 Myotubularin [PTHR10807] (8-546)
  IPR035998 MTMR6, PH-GRAM domain [cd13343] (1-101)
  IPR048994 MTMR6-9, GRAM domain [PF21098] (8-99)

Organism: Homo sapiens (NCBI:txid9606)

GO terms:
  GO:0052629 phosphatidylinositol-3,5-bisphosphate 3-phosphatase activity (F, TAS)
  GO:0005829 cytosol (C, TAS)
  GO:0004438 phosphatidylinositol-3-phosphate phosphatase activity (F, TAS)
  GO:0006661 phosphatidylinositol biosynthetic process (P, TAS)
  GO:0005737 cytoplasm (C, IDA)
  GO:0005515 protein binding (F, IPI)
  GO:0005635 nuclear envelope (C, IDA)
  GO:0004438 phosphatidylinositol-3-phosphate phosphatase activity (F, IDA)
  GO:0046856 phosphatidylinositol dephosphorylation (P, IDA)
  GO:0106018 phosphatidylinositol-3,5-bisphosphate phosphatase activity (F, IDA)
  GO:0052629 phosphatidylinositol-3,5-bisphosphate 3-phosphatase activity (F, EXP)
  GO:0005737 cytoplasm (C, EXP)
  GO:0005783 endoplasmic reticulum (C, EXP)
  GO:0005793 endoplasmic reticulum-Golgi intermediate compartment (C, EXP)
  GO:0004438 phosphatidylinositol-3-phosphate phosphatase activity (F, EXP)

Foldseek 3Di:
DKAAQKWWDDPCIFTFMWDDDLQWIWTAGPVGDIDTDGLCFWPDWDWDDADPQATWIWTQGNVRDIIIMGGHDPVVVVVVRVVSVVSNDFWDLCVAQQLVDDPPDPLVNQLVQVVVFDVVVVCVVQVPPDQQKHWDCLCCPDNQAVQFFSIFMATPVQDNVLLSQQLVQFPRSFGWTFLDAHNVLRATETEGFFGLCAPPDDGPSNLVRVQSNLVSRPQGSAEEEEAADDCAQAHSDSRDDDCVSNVRYDYDHLNAHYQLLQAQLVCQQLVLLVDDPDDPVRSVVSNCVSVNLVNLLSLLVLLLVLLCCCPVVNHYYYYHHHGRAFSVLLNSLSNCVQAWLQCLELLNVVNSCCRSHQRSFHALCQQQVSGPDDPSSHGCRVLSSLVNVQLVCVQPVASHQFHPVSSVVVVVCSNRVNFLRSPGGHPNVSVVVVSSNSGGHPSVVCVVVSVVGGRPSYDPGGGGDNDDHDPVSRDDDSSSSCVVPVD